Protein AF-A0A257QYL5-F1 (afdb_monomer_lite)

pLDDT: mean 71.29, std 22.5, range [24.53, 97.88]

Radius of gyration: 28.07 Å; chains: 1; bounding box: 73×75×76 Å

Secondary structure (DSSP, 8-state):
-PPPHHHHHT--TTSPPPHHHHHHHHTTB-TTSPBPPPPP------------------------SHHHHHHHHHHS--S-----SPPPP----PPP---HHHHHHHHHHHHHHHHHHHHTT------------SS-PPP---B-HHHHHHHTT--EEEETTEEEE--GGGT--S--EEEETTT--EEETTTTEEE-HHHHHHHHT------BPPHHHHHHHHHHHHHHHHHHHHHHHHHHHHSEESSSPPPPPPP-SSHHHHHHHHHHHHHHHHHHHHHHHHHHHHHHHTT--HHHHHTT-EEEPPPTTTSHHHHHTT--EEEEEEEEEE-TTS-EEEEEEEEEEE-TT--EEEEEEEES-EEEEEPPPSSPPPPBTTBSS--EEEESHHHHHHHHHHH---EEEEE---

Foldseek 3Di:
DDDFPCVQQVHDPVDDQDPQLVVLVVVCDHSVNHHGDDDDDDDDDDDDDDDDDDDDDDDDDDPDDVPVVVVVVVVVPPDDDDDPDDDDDPPPPDDDDDPPVVVVVVVVVLLVVLVVCVVLQDFDDDDDDDPDDPDDDDPQFWFQVVVQCVVQVFDWDDRHQWTFHAQVLVVGPDSQKIARRTRQWIARNVVRDIDGNVVVCVSVVTDGDGHGDDPVRSVVVVVVSVVQQVSLQVVQVVCQVPFAQLDDDDDQDDADDDPVSSVVSVVVSVVVRVLSVLQSQLQLLQQVVLVFDSVLCSRQWTKDADDCSNCVVLVVVQFGMWIWGFFWDADPVRDIDGQWIKTFTTHSSNDTPDIAITGAWGKDKDQADDDQFAADSNHSADEAEDEDDSVQSVCCDVGVHIYMHTDGSD

Sequence (410 aa):
AVTPLAEVFGLDPMRLPTRAELENLLAGKRADGLDLPAAPVEVSLSANPQTAAPEAVEANEAEDRDAVLAAEAAALGELGSAADGPPPWPDDFAPLPIEEAAAYDRDAALAADWQADIARGGEPAVPPRGPAAEEKPAEPRAIDVAAALDAAGVPYRTSGGRLRLQATWRGGESWTVSVNATTGQWTDFAASEGGRFESLVRRLGVKAEAVELDPEAAKAARAAEMRRNVFRKSIAGKLWDEAIPGTGELHAPSLHGSVGQKLQQRTAHAARVDEAAALRASARAYLSGRGLDADWLMSHVRLVRPHPNYDAAEVSAGAAVVMLTPMFGQDEDGLVRLTGVQRTYLTEGGAKIGRRMLGASGAWLLHPPAGAAVPIGGHDQARVAGEGFETVASVVQATRQAGVVGYNAG

Structure (mmCIF, N/CA/C/O backbone):
data_AF-A0A257QYL5-F1
#
_entry.id   AF-A0A257QYL5-F1
#
loop_
_atom_site.group_PDB
_atom_site.id
_atom_site.type_symbol
_atom_site.label_atom_id
_atom_site.label_alt_id
_atom_site.label_comp_id
_atom_site.label_asym_id
_atom_site.label_entity_id
_atom_site.label_seq_id
_atom_site.pdbx_PDB_ins_code
_atom_site.Cartn_x
_atom_site.Cartn_y
_atom_site.Cartn_z
_atom_site.occupancy
_atom_site.B_iso_or_equiv
_atom_site.auth_seq_id
_atom_site.auth_comp_id
_atom_site.auth_asym_id
_atom_site.auth_atom_id
_atom_site.pdbx_PDB_model_num
ATOM 1 N N . ALA A 1 1 ? -18.238 35.408 -14.525 1.00 37.12 1 ALA A N 1
ATOM 2 C CA . ALA A 1 1 ? -18.563 35.322 -13.088 1.00 37.12 1 ALA A CA 1
ATOM 3 C C . ALA A 1 1 ? -18.868 33.864 -12.786 1.00 37.12 1 ALA A C 1
ATOM 5 O O . ALA A 1 1 ? -19.729 33.306 -13.451 1.00 37.12 1 ALA A O 1
ATOM 6 N N . VAL A 1 2 ? -18.086 33.221 -11.919 1.00 39.41 2 VAL A N 1
ATOM 7 C CA . VAL A 1 2 ? -18.257 31.798 -11.589 1.00 39.41 2 VAL A CA 1
ATOM 8 C C . VAL A 1 2 ? -19.393 31.690 -10.578 1.00 39.41 2 VAL A C 1
ATOM 10 O O . VAL A 1 2 ? -19.313 32.299 -9.515 1.00 39.41 2 VAL A O 1
ATOM 13 N N . THR A 1 3 ? -20.457 30.967 -10.920 1.00 43.56 3 THR A N 1
ATOM 14 C CA . THR A 1 3 ? -21.586 30.732 -10.014 1.00 43.56 3 THR A CA 1
ATOM 15 C C . THR A 1 3 ? -21.138 29.771 -8.904 1.00 43.56 3 THR A C 1
ATOM 17 O O . THR A 1 3 ? -20.671 28.673 -9.223 1.00 43.56 3 THR A O 1
ATOM 20 N N . PRO A 1 4 ? -21.221 30.149 -7.615 1.00 68.25 4 PRO A N 1
ATOM 21 C CA . PRO A 1 4 ? -20.840 29.288 -6.501 1.00 68.25 4 PRO A CA 1
ATOM 22 C C . PRO A 1 4 ? -21.552 27.932 -6.560 1.00 68.25 4 PRO A C 1
ATOM 24 O O . PRO A 1 4 ? -22.742 27.854 -6.854 1.00 68.25 4 PRO A O 1
ATOM 27 N N . LEU A 1 5 ? -20.837 26.854 -6.227 1.00 63.44 5 LEU A N 1
ATOM 28 C CA . LEU A 1 5 ? -21.357 25.480 -6.261 1.00 63.44 5 LEU A CA 1
ATOM 29 C C . LEU A 1 5 ? -22.664 25.333 -5.459 1.00 63.44 5 LEU A C 1
ATOM 31 O O . LEU A 1 5 ? -23.591 24.646 -5.882 1.00 63.44 5 LEU A O 1
ATOM 35 N N . ALA A 1 6 ? -22.762 26.045 -4.334 1.00 73.12 6 ALA A N 1
ATOM 36 C CA . ALA A 1 6 ? -23.962 26.105 -3.507 1.00 73.12 6 ALA A CA 1
ATOM 37 C C . ALA A 1 6 ? -25.191 26.608 -4.292 1.00 73.12 6 ALA A C 1
ATOM 39 O O . ALA A 1 6 ? -26.271 26.045 -4.176 1.00 73.12 6 ALA A O 1
ATOM 40 N N . GLU A 1 7 ? -25.027 27.583 -5.182 1.00 74.44 7 GLU A N 1
ATOM 41 C CA . GLU A 1 7 ? -26.111 28.143 -5.995 1.00 74.44 7 GLU A CA 1
ATOM 42 C C . GLU A 1 7 ? -26.523 27.210 -7.153 1.00 74.44 7 GLU A C 1
ATOM 44 O O . GLU A 1 7 ? -27.710 27.101 -7.485 1.00 74.44 7 GLU A O 1
ATOM 49 N N . VAL A 1 8 ? -25.569 26.452 -7.713 1.00 78.19 8 VAL A N 1
ATOM 50 C CA . VAL A 1 8 ? -25.832 25.414 -8.731 1.00 78.19 8 VAL A CA 1
ATOM 51 C C . VAL A 1 8 ? -26.677 24.277 -8.156 1.00 78.19 8 VAL A C 1
ATOM 53 O O . VAL A 1 8 ? -27.611 23.816 -8.812 1.00 78.19 8 VAL A O 1
ATOM 56 N N . PHE A 1 9 ? -26.389 23.872 -6.919 1.00 81.94 9 PHE A N 1
ATOM 57 C CA . PHE A 1 9 ? -27.095 22.793 -6.227 1.00 81.94 9 PHE A CA 1
ATOM 58 C C . PHE A 1 9 ? -28.248 23.271 -5.333 1.00 81.94 9 PHE A C 1
ATOM 60 O O . PHE A 1 9 ? -28.916 22.436 -4.735 1.00 81.94 9 PHE A O 1
ATOM 67 N N . GLY A 1 10 ? -28.515 24.578 -5.240 1.00 83.56 10 GLY A N 1
ATOM 68 C CA . GLY A 1 10 ? -29.573 25.132 -4.383 1.00 83.56 10 GLY A CA 1
ATOM 69 C C . GLY A 1 10 ? -29.327 24.955 -2.878 1.00 83.56 10 GLY A C 1
ATOM 70 O O . GLY A 1 10 ? -30.275 24.918 -2.101 1.00 83.56 10 GLY A O 1
ATOM 71 N N . LEU A 1 11 ? -28.068 24.805 -2.471 1.00 80.44 11 LEU A N 1
ATOM 72 C CA . LEU A 1 11 ? -27.651 24.659 -1.082 1.00 80.44 11 LEU A CA 1
ATOM 73 C C . LEU A 1 11 ? -27.421 26.022 -0.427 1.00 80.44 11 LEU A C 1
ATOM 75 O O . LEU A 1 11 ? -26.866 26.937 -1.031 1.00 80.44 11 LEU A O 1
ATOM 79 N N . ASP A 1 12 ? -27.799 26.125 0.844 1.00 78.12 12 ASP A N 1
ATOM 80 C CA . ASP A 1 12 ? -27.438 27.255 1.696 1.00 78.12 12 ASP A CA 1
ATOM 81 C C . ASP A 1 12 ? -26.014 27.036 2.247 1.00 78.12 12 ASP A C 1
ATOM 83 O O . ASP A 1 12 ? -25.805 26.094 3.017 1.00 78.12 12 ASP A O 1
ATOM 87 N N . PRO A 1 13 ? -25.023 27.867 1.872 1.00 75.31 13 PRO A N 1
ATOM 88 C CA . PRO A 1 13 ? -23.631 27.671 2.270 1.00 75.31 13 PRO A CA 1
ATOM 89 C C . PRO A 1 13 ? -23.380 27.927 3.764 1.00 75.31 13 PRO A C 1
ATOM 91 O O . PRO A 1 13 ? -22.313 27.576 4.263 1.00 75.31 13 PRO A O 1
ATOM 94 N N . MET A 1 14 ? -24.334 28.529 4.483 1.00 72.81 14 MET A N 1
ATOM 95 C CA . MET A 1 14 ? -24.187 28.887 5.897 1.00 72.81 14 MET A CA 1
ATOM 96 C C . MET A 1 14 ? -24.744 27.829 6.858 1.00 72.81 14 MET A C 1
ATOM 98 O O . MET A 1 14 ? -24.669 28.010 8.075 1.00 72.81 14 MET A O 1
ATOM 102 N N . ARG A 1 15 ? -25.289 26.716 6.348 1.00 78.38 15 ARG A N 1
ATOM 103 C CA . ARG A 1 15 ? -25.804 25.617 7.176 1.00 78.38 15 ARG A CA 1
ATOM 104 C C . ARG A 1 15 ? -25.536 24.248 6.567 1.00 78.38 15 ARG A C 1
ATOM 106 O O . ARG A 1 15 ? -25.320 24.098 5.371 1.00 78.38 15 ARG A O 1
ATOM 113 N N . LEU A 1 16 ? -25.611 23.221 7.409 1.00 68.81 16 LEU A N 1
ATOM 114 C CA . LEU A 1 16 ? -25.550 21.841 6.939 1.00 68.81 16 LEU A CA 1
ATOM 115 C C . LEU A 1 16 ? -26.817 21.481 6.132 1.00 68.81 16 LEU A C 1
ATOM 117 O O . LEU A 1 16 ? -27.920 21.907 6.508 1.00 68.81 16 LEU A O 1
ATOM 121 N N . PRO A 1 17 ? -26.689 20.683 5.053 1.00 74.44 17 PRO A N 1
ATOM 122 C CA . PRO A 1 17 ? -27.835 20.192 4.297 1.00 74.44 17 PRO A CA 1
ATOM 123 C C . PRO A 1 17 ? -28.701 19.269 5.156 1.00 74.44 17 PRO A C 1
ATOM 125 O O . PRO A 1 17 ? -28.204 18.447 5.929 1.00 74.44 17 PRO A O 1
ATOM 128 N N . THR A 1 18 ? -30.012 19.380 5.003 1.00 82.94 18 THR A N 1
ATOM 129 C CA . THR A 1 18 ? -30.966 18.454 5.611 1.00 82.94 18 THR A CA 1
ATOM 130 C C . THR A 1 18 ? -30.962 17.115 4.875 1.00 82.94 18 THR A C 1
ATOM 132 O O . THR A 1 18 ? -30.525 17.000 3.730 1.00 82.94 18 THR A O 1
ATOM 135 N N . ARG A 1 19 ? -31.496 16.076 5.522 1.00 75.50 19 ARG A N 1
ATOM 136 C CA . ARG A 1 19 ? -31.598 14.738 4.926 1.00 75.50 19 ARG A CA 1
ATOM 137 C C . ARG A 1 19 ? -32.348 14.734 3.587 1.00 75.50 19 ARG A C 1
ATOM 139 O O . ARG A 1 19 ? -31.891 14.085 2.656 1.00 75.50 19 ARG A O 1
ATOM 146 N N . ALA A 1 20 ? -33.453 15.473 3.484 1.00 80.44 20 ALA A N 1
ATOM 147 C CA . ALA A 1 20 ? -34.242 15.556 2.254 1.00 80.44 20 ALA A CA 1
ATOM 148 C C . ALA A 1 20 ? -33.466 16.235 1.110 1.00 80.44 20 ALA A C 1
ATOM 150 O O . ALA A 1 20 ? -33.520 15.789 -0.031 1.00 80.44 20 ALA A O 1
ATOM 151 N N . GLU A 1 21 ? -32.688 17.274 1.426 1.00 77.62 21 GLU A N 1
ATOM 152 C CA . GLU A 1 21 ? -31.824 17.954 0.455 1.00 77.62 21 GLU A CA 1
ATOM 153 C C . GLU A 1 21 ? -30.718 17.015 -0.052 1.00 77.62 21 GLU A C 1
ATOM 155 O O . GLU A 1 21 ? -30.460 16.966 -1.251 1.00 77.62 21 GLU A O 1
ATOM 160 N N . LEU A 1 22 ? -30.114 16.202 0.825 1.00 77.50 22 LEU A N 1
ATOM 161 C CA . LEU A 1 22 ? -29.121 15.193 0.428 1.00 77.50 22 LEU A CA 1
ATOM 162 C C . LEU A 1 22 ? -29.725 14.084 -0.444 1.00 77.50 22 LEU A C 1
ATOM 164 O O . LEU A 1 22 ? -29.104 13.672 -1.421 1.00 77.50 22 LEU A O 1
ATOM 168 N N . GLU A 1 23 ? -30.930 13.614 -0.117 1.00 77.81 23 GLU A N 1
ATOM 169 C CA . GLU A 1 23 ? -31.646 12.610 -0.914 1.00 77.81 23 GLU A CA 1
ATOM 170 C C . GLU A 1 23 ? -31.932 13.129 -2.337 1.00 77.81 23 GLU A C 1
ATOM 172 O O . GLU A 1 23 ? -31.743 12.392 -3.306 1.00 77.81 23 GLU A O 1
ATOM 177 N N . ASN A 1 24 ? -32.270 14.414 -2.485 1.00 75.81 24 ASN A N 1
ATOM 178 C CA . ASN A 1 24 ? -32.443 15.046 -3.795 1.00 75.81 24 ASN A CA 1
ATOM 179 C C . ASN A 1 24 ? -31.128 15.138 -4.588 1.00 75.81 24 ASN A C 1
ATOM 181 O O . ASN A 1 24 ? -31.105 14.815 -5.778 1.00 75.81 24 ASN A O 1
ATOM 185 N N . LEU A 1 25 ? -30.023 15.515 -3.937 1.00 78.81 25 LEU A N 1
ATOM 186 C CA . LEU A 1 25 ? -28.709 15.593 -4.587 1.00 78.81 25 LEU A CA 1
ATOM 187 C C . LEU A 1 25 ? -28.228 14.224 -5.080 1.00 78.81 25 LEU A C 1
ATOM 189 O O . LEU A 1 25 ? -27.724 14.102 -6.196 1.00 78.81 25 LEU A O 1
ATOM 193 N N . LEU A 1 26 ? -28.430 13.176 -4.278 1.00 76.62 26 LEU A N 1
ATOM 194 C CA . LEU A 1 26 ? -28.087 11.799 -4.651 1.00 76.62 26 LEU A CA 1
ATOM 195 C C . LEU A 1 26 ? -28.949 11.268 -5.804 1.00 76.62 26 LEU A C 1
ATOM 197 O O . LEU A 1 26 ? -28.498 10.411 -6.561 1.00 76.62 26 LEU A O 1
ATOM 201 N N . ALA A 1 27 ? -30.158 11.805 -5.972 1.00 79.06 27 ALA A N 1
ATOM 202 C CA . ALA A 1 27 ? -31.025 11.530 -7.113 1.00 79.06 27 ALA A CA 1
ATOM 203 C C . ALA A 1 27 ? -30.661 12.346 -8.374 1.00 79.06 27 ALA A C 1
ATOM 205 O O . ALA A 1 27 ? -31.390 12.286 -9.364 1.00 79.06 27 ALA A O 1
ATOM 206 N N . GLY A 1 28 ? -29.555 13.102 -8.357 1.00 77.69 28 GLY A N 1
ATOM 207 C CA . GLY A 1 28 ? -29.092 13.910 -9.490 1.00 77.69 28 GLY A CA 1
ATOM 208 C C . GLY A 1 28 ? -29.854 15.224 -9.678 1.00 77.69 28 GLY A C 1
ATOM 209 O O . GLY A 1 28 ? -29.848 15.782 -10.774 1.00 77.69 28 GLY A O 1
ATOM 210 N N . LYS A 1 29 ? -30.523 15.711 -8.629 1.00 88.69 29 LYS A N 1
ATOM 211 C CA . LYS A 1 29 ? -31.312 16.950 -8.626 1.00 88.69 29 LYS A CA 1
ATOM 212 C C . LYS A 1 29 ? -30.655 18.015 -7.752 1.00 88.69 29 LYS A C 1
ATOM 214 O O . LYS A 1 29 ? -29.682 17.746 -7.059 1.00 88.69 29 LYS A O 1
ATOM 219 N N . ARG A 1 30 ? -31.177 19.237 -7.776 1.00 88.81 30 ARG A N 1
ATOM 220 C CA . ARG A 1 30 ? -30.873 20.301 -6.810 1.00 88.81 30 ARG A CA 1
ATOM 221 C C . ARG A 1 30 ? -31.479 19.969 -5.444 1.00 88.81 30 ARG A C 1
ATOM 223 O O . ARG A 1 30 ? -32.399 19.162 -5.341 1.00 88.81 30 ARG A O 1
ATOM 230 N N . ALA A 1 31 ? -30.998 20.624 -4.392 1.00 86.25 31 ALA A N 1
ATOM 231 C CA . ALA A 1 31 ? -31.470 20.455 -3.018 1.00 86.25 31 ALA A CA 1
ATOM 232 C C . ALA A 1 31 ? -32.977 20.743 -2.860 1.00 86.25 31 ALA A C 1
ATOM 234 O O . ALA A 1 31 ? -33.656 20.066 -2.088 1.00 86.25 31 ALA A O 1
ATOM 235 N N . ASP A 1 32 ? -33.511 21.677 -3.651 1.00 88.00 32 ASP A N 1
ATOM 236 C CA . ASP A 1 32 ? -34.939 22.017 -3.745 1.00 88.00 32 ASP A CA 1
ATOM 237 C C . ASP A 1 32 ? -35.774 21.008 -4.569 1.00 88.00 32 ASP A C 1
ATOM 239 O O . ASP A 1 32 ? -36.996 21.137 -4.652 1.00 88.00 32 ASP A O 1
ATOM 243 N N . GLY A 1 33 ? -35.140 19.984 -5.152 1.00 83.12 33 GLY A N 1
ATOM 244 C CA . GLY A 1 33 ? -35.779 18.943 -5.956 1.00 83.12 33 GLY A CA 1
ATOM 245 C C . GLY A 1 33 ? -35.960 19.288 -7.439 1.00 83.12 33 GLY A C 1
ATOM 246 O O . GLY A 1 33 ? -36.541 18.477 -8.168 1.00 83.12 33 GLY A O 1
ATOM 247 N N . LEU A 1 34 ? -35.473 20.446 -7.901 1.00 86.81 34 LEU A N 1
ATOM 248 C CA . LEU A 1 34 ? -35.463 20.824 -9.319 1.00 86.81 34 LEU A CA 1
ATOM 249 C C . LEU A 1 34 ? -34.288 20.181 -10.067 1.00 86.81 34 LEU A C 1
ATOM 251 O O . LEU A 1 34 ? -33.288 19.794 -9.466 1.00 86.81 34 LEU A O 1
ATOM 255 N N . ASP A 1 35 ? -34.384 20.069 -11.389 1.00 86.50 35 ASP A N 1
ATOM 256 C CA . ASP A 1 35 ? -33.290 19.521 -12.195 1.00 86.50 35 ASP A CA 1
ATOM 257 C C . ASP A 1 35 ? -32.080 20.472 -12.220 1.00 86.50 35 ASP A C 1
ATOM 259 O O . ASP A 1 35 ? -32.209 21.697 -12.122 1.00 86.50 35 ASP A O 1
ATOM 263 N N . LEU A 1 36 ? -30.877 19.902 -12.332 1.00 78.38 36 LEU A N 1
ATOM 264 C CA . LEU A 1 36 ? -29.646 20.685 -12.447 1.00 78.38 36 LEU A CA 1
ATOM 265 C C . LEU A 1 36 ? -29.620 21.443 -13.787 1.00 78.38 36 LEU A C 1
ATOM 267 O O . LEU A 1 36 ? -30.070 20.906 -14.803 1.00 78.38 36 LEU A O 1
ATOM 271 N N . PRO A 1 37 ? -29.088 22.679 -13.826 1.00 72.38 37 PRO A N 1
ATOM 272 C CA . PRO A 1 37 ? -29.004 23.443 -15.065 1.00 72.38 37 PRO A CA 1
ATOM 273 C C . PRO A 1 37 ? -28.152 22.690 -16.096 1.00 72.38 37 PRO A C 1
ATOM 275 O O . PRO A 1 37 ? -27.027 22.282 -15.807 1.00 72.38 37 PRO A O 1
ATOM 278 N N . ALA A 1 38 ? -28.697 22.491 -17.299 1.00 56.12 38 ALA A N 1
ATOM 279 C CA . ALA A 1 38 ? -27.993 21.816 -18.384 1.00 56.12 38 ALA A CA 1
ATOM 280 C C . ALA A 1 38 ? -26.719 22.588 -18.767 1.00 56.12 38 ALA A C 1
ATOM 282 O O . ALA A 1 38 ? -26.744 23.815 -18.891 1.00 56.12 38 ALA A O 1
ATOM 283 N N . ALA A 1 39 ? -25.609 21.870 -18.964 1.00 49.56 39 ALA A N 1
ATOM 284 C CA . ALA A 1 39 ? -24.359 22.465 -19.426 1.00 49.56 39 ALA A CA 1
ATOM 285 C C . ALA A 1 39 ? -24.570 23.176 -20.780 1.00 49.56 39 ALA A C 1
ATOM 287 O O . ALA A 1 39 ? -25.279 22.638 -21.639 1.00 49.56 39 ALA A O 1
ATOM 288 N N . PRO A 1 40 ? -23.973 24.360 -21.008 1.00 41.72 40 PRO A N 1
ATOM 289 C CA . PRO A 1 40 ? -24.040 25.001 -22.311 1.00 41.72 40 PRO A CA 1
ATOM 290 C C . PRO A 1 40 ? -23.335 24.113 -23.343 1.00 41.72 40 PRO A C 1
ATOM 292 O O . PRO A 1 40 ? -22.164 23.771 -23.202 1.00 41.72 40 PRO A O 1
ATOM 295 N N . VAL A 1 41 ? -24.077 23.715 -24.375 1.00 36.72 41 VAL A N 1
ATOM 296 C CA . VAL A 1 41 ? -23.552 22.974 -25.524 1.00 36.72 41 VAL A CA 1
ATOM 297 C C 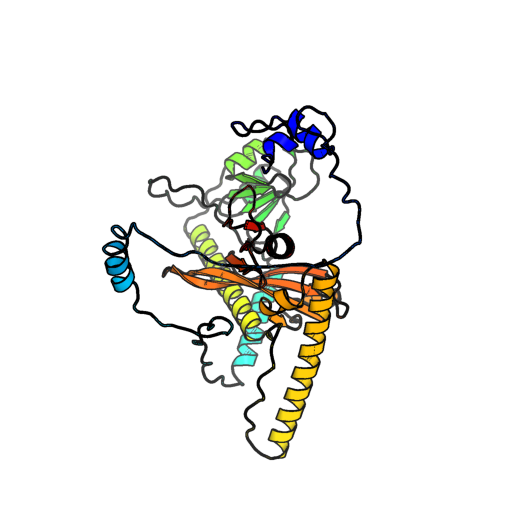. VAL A 1 41 ? -22.639 23.918 -26.309 1.00 36.72 41 VAL A C 1
ATOM 299 O O . VAL A 1 41 ? -23.121 24.873 -26.918 1.00 36.72 41 VAL A O 1
ATOM 302 N N . GLU A 1 42 ? -21.326 23.676 -26.292 1.00 34.44 42 GLU A N 1
ATOM 303 C CA . GLU A 1 42 ? -20.382 24.396 -27.151 1.00 34.44 42 GLU A CA 1
ATOM 304 C C . GLU A 1 42 ? -20.643 24.036 -28.619 1.00 34.44 42 GLU A C 1
ATOM 306 O O . GLU A 1 42 ? -20.341 22.941 -29.098 1.00 34.44 42 GLU A O 1
ATOM 311 N N . VAL A 1 43 ? -21.236 24.979 -29.349 1.00 31.67 43 VAL A N 1
ATOM 312 C CA . VAL A 1 43 ? -21.364 24.913 -30.804 1.00 31.67 43 VAL A CA 1
ATOM 313 C C . VAL A 1 43 ? -19.990 25.206 -31.404 1.00 31.67 43 VAL A C 1
ATOM 315 O O . VAL A 1 43 ? -19.487 26.323 -31.308 1.00 31.67 43 VAL A O 1
ATOM 318 N N . SER A 1 44 ? -19.381 24.201 -32.038 1.00 34.38 44 SER A N 1
ATOM 319 C CA . SER A 1 44 ? -18.173 24.380 -32.849 1.00 34.38 44 SER A CA 1
ATOM 320 C C . SER A 1 44 ? -18.434 25.365 -33.989 1.00 34.38 44 SER A C 1
ATOM 322 O O . SER A 1 44 ? -19.243 25.086 -34.875 1.00 34.38 44 SER A O 1
ATOM 324 N N . LEU A 1 45 ? -17.704 26.480 -34.011 1.00 31.14 45 LEU A N 1
ATOM 325 C CA . LEU A 1 45 ? -17.589 27.344 -35.183 1.00 31.14 45 LEU A CA 1
ATOM 326 C C . LEU A 1 45 ? -16.121 27.481 -35.586 1.00 31.14 45 LEU A C 1
ATOM 328 O O . LEU A 1 45 ? -15.311 28.136 -34.938 1.00 31.14 45 LEU A O 1
ATOM 332 N N . SER A 1 46 ? -15.816 26.819 -36.697 1.00 34.88 46 SER A N 1
ATOM 333 C CA . SER A 1 46 ? -14.671 27.073 -37.561 1.00 34.88 46 SER A CA 1
ATOM 334 C C . SER A 1 46 ? -14.825 28.438 -38.237 1.00 34.88 46 SER A C 1
ATOM 336 O O . SER A 1 46 ? -15.852 28.667 -38.873 1.00 34.88 46 SER A O 1
ATOM 338 N N . ALA A 1 47 ? -13.815 29.308 -38.116 1.00 30.39 47 ALA A N 1
ATOM 339 C CA . ALA A 1 47 ? -13.265 30.139 -39.199 1.00 30.39 47 ALA A CA 1
ATOM 340 C C . ALA A 1 47 ? -12.210 31.125 -38.657 1.00 30.39 47 ALA A C 1
ATOM 342 O O . ALA A 1 47 ? -12.490 31.951 -37.794 1.00 30.39 47 ALA A O 1
ATOM 343 N N . ASN A 1 48 ? -11.005 31.070 -39.225 1.00 32.25 48 ASN A N 1
ATOM 344 C CA . ASN A 1 48 ? -10.043 32.183 -39.254 1.00 32.25 48 ASN A CA 1
ATOM 345 C C . ASN A 1 48 ? -10.506 33.190 -40.338 1.00 32.25 48 ASN A C 1
ATOM 347 O O . ASN A 1 48 ? -11.112 32.720 -41.309 1.00 32.25 48 ASN A O 1
ATOM 351 N N . PRO A 1 49 ? -10.213 34.514 -40.270 1.00 35.59 49 PRO A N 1
ATOM 352 C CA . PRO A 1 49 ? -8.840 34.992 -40.519 1.00 35.59 49 PRO A CA 1
ATOM 353 C C . PRO A 1 49 ? -8.386 36.320 -39.837 1.00 35.59 49 PRO A C 1
ATOM 355 O O . PRO A 1 49 ? -9.180 37.195 -39.519 1.00 35.59 49 PRO A O 1
ATOM 358 N N . GLN A 1 50 ? -7.055 36.442 -39.695 1.00 30.80 50 GLN A N 1
ATOM 359 C CA . GLN A 1 50 ? -6.151 37.622 -39.701 1.00 30.80 50 GLN A CA 1
ATOM 360 C C . GLN A 1 50 ? -6.699 39.053 -39.457 1.00 30.80 50 GLN A C 1
ATOM 362 O O . GLN A 1 50 ? -7.505 39.537 -40.242 1.00 30.80 50 GLN A O 1
ATOM 367 N N . THR A 1 51 ? -6.071 39.841 -38.561 1.00 28.39 51 THR A N 1
ATOM 368 C CA . THR A 1 51 ? -5.064 40.908 -38.863 1.00 28.39 51 THR A CA 1
ATOM 369 C C . THR A 1 51 ? -4.784 41.859 -37.674 1.00 28.39 51 THR A C 1
ATOM 371 O O . THR A 1 51 ? -5.672 42.161 -36.891 1.00 28.39 51 THR A O 1
ATOM 374 N N . ALA A 1 52 ? -3.543 42.378 -37.657 1.00 28.83 52 ALA A N 1
ATOM 375 C CA . ALA A 1 52 ? -3.062 43.661 -37.111 1.00 28.83 52 ALA A CA 1
ATOM 376 C C . ALA A 1 52 ? -2.850 43.852 -35.587 1.00 28.83 52 ALA A C 1
ATOM 378 O O . ALA A 1 52 ? -3.782 43.997 -34.805 1.00 28.83 52 ALA A O 1
ATOM 379 N N . ALA A 1 53 ? -1.570 43.995 -35.216 1.00 29.69 53 ALA A N 1
ATOM 380 C CA . ALA A 1 53 ? -1.106 44.898 -34.153 1.00 29.69 53 ALA A CA 1
ATOM 381 C C . ALA A 1 53 ? -1.072 46.347 -34.714 1.00 29.69 53 ALA A C 1
ATOM 383 O O . ALA A 1 53 ? -1.054 46.482 -35.946 1.00 29.69 53 ALA A O 1
ATOM 384 N N . PRO A 1 54 ? -1.040 47.421 -33.892 1.00 39.62 54 PRO A N 1
ATOM 385 C CA . PRO A 1 54 ? 0.219 47.779 -33.223 1.00 39.62 54 PRO A CA 1
ATOM 386 C C . PRO A 1 54 ? 0.111 48.519 -31.863 1.00 39.62 54 PRO A C 1
ATOM 388 O O . PRO A 1 54 ? -0.942 48.990 -31.450 1.00 39.62 54 PRO A O 1
ATOM 391 N N . GLU A 1 55 ? 1.299 48.664 -31.267 1.00 26.55 55 GLU A N 1
ATOM 392 C CA . GLU A 1 55 ? 1.827 49.831 -30.535 1.00 26.55 55 GLU A CA 1
ATOM 393 C C . GLU A 1 55 ? 1.539 50.078 -29.044 1.00 26.55 55 GLU A C 1
ATOM 395 O O . GLU A 1 55 ? 0.453 49.900 -28.504 1.00 26.55 55 GLU A O 1
ATOM 400 N N . ALA A 1 56 ? 2.635 50.491 -28.403 1.00 31.33 56 ALA A N 1
ATOM 401 C CA . ALA A 1 56 ? 2.895 50.671 -26.987 1.00 31.33 56 ALA A CA 1
ATOM 402 C C . ALA A 1 56 ? 2.700 52.129 -26.547 1.00 31.33 56 ALA A C 1
ATOM 404 O O . ALA A 1 56 ? 2.956 53.036 -27.335 1.00 31.33 56 ALA A O 1
ATOM 405 N N . VAL A 1 57 ? 2.385 52.346 -25.263 1.00 29.80 57 VAL A N 1
ATOM 406 C CA . VAL A 1 57 ? 2.751 53.564 -24.517 1.00 29.80 57 VAL A CA 1
ATOM 407 C C . VAL A 1 57 ? 3.086 53.180 -23.069 1.00 29.80 57 VAL A C 1
ATOM 409 O O . VAL A 1 57 ? 2.303 52.516 -22.392 1.00 29.80 57 VAL A O 1
ATOM 412 N N . GLU A 1 58 ? 4.287 53.578 -22.649 1.00 27.97 58 GLU A N 1
ATOM 413 C CA . GLU A 1 58 ? 4.877 53.487 -21.310 1.00 27.97 58 GLU 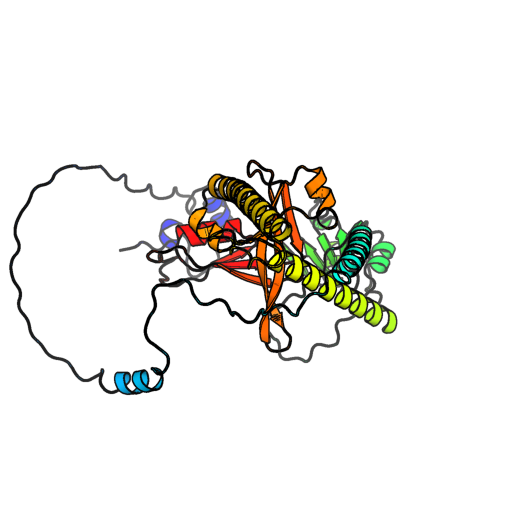A CA 1
ATOM 414 C C . GLU A 1 58 ? 4.345 54.549 -20.322 1.00 27.97 58 GLU A C 1
ATOM 416 O O . GLU A 1 58 ? 3.799 55.570 -20.737 1.00 27.97 58 GLU A O 1
ATOM 421 N N . ALA A 1 59 ? 4.710 54.337 -19.043 1.00 28.86 59 ALA A N 1
ATOM 422 C CA . ALA A 1 59 ? 4.990 55.331 -17.989 1.00 28.86 59 ALA A CA 1
ATOM 423 C C . ALA A 1 59 ? 3.774 55.875 -17.197 1.00 28.86 59 ALA A C 1
ATOM 425 O O . ALA A 1 59 ? 2.767 56.254 -17.776 1.00 28.86 59 ALA A O 1
ATOM 426 N N . ASN A 1 60 ? 3.788 56.028 -15.867 1.00 27.44 60 ASN A N 1
ATOM 427 C CA . ASN A 1 60 ? 4.733 55.691 -14.798 1.00 27.44 60 ASN A CA 1
ATOM 428 C C . ASN A 1 60 ? 4.063 56.018 -13.438 1.00 27.44 60 ASN A C 1
ATOM 430 O O . ASN A 1 60 ? 3.003 56.638 -13.413 1.00 27.44 60 ASN A O 1
ATOM 434 N N . GLU A 1 61 ? 4.764 55.683 -12.350 1.00 29.48 61 GLU A N 1
ATOM 435 C CA . GLU A 1 61 ? 4.646 56.223 -10.978 1.00 29.48 61 GLU A CA 1
ATOM 436 C C . GLU A 1 61 ? 3.580 55.638 -10.034 1.00 29.48 61 GLU A C 1
ATOM 438 O O . GLU A 1 61 ? 2.438 56.086 -9.967 1.00 29.48 61 GLU A O 1
ATOM 443 N N . ALA A 1 62 ? 4.033 54.704 -9.188 1.00 30.56 62 ALA A N 1
ATOM 444 C CA . ALA A 1 62 ? 3.998 54.867 -7.728 1.00 30.56 62 ALA A CA 1
ATOM 445 C C . ALA A 1 62 ? 4.868 53.782 -7.055 1.00 30.56 62 ALA A C 1
ATOM 447 O O . ALA A 1 62 ? 4.365 52.861 -6.409 1.00 30.56 62 ALA A O 1
ATOM 448 N N . GLU A 1 63 ? 6.188 53.894 -7.223 1.00 37.47 63 GLU A N 1
ATOM 449 C CA . GLU A 1 63 ? 7.164 53.335 -6.282 1.00 37.47 63 GLU A CA 1
ATOM 450 C C . GLU A 1 63 ? 7.048 54.111 -4.964 1.00 37.47 63 GLU A C 1
ATOM 452 O O . GLU A 1 63 ? 7.283 55.313 -4.965 1.00 37.47 63 GLU A O 1
ATOM 457 N N . ASP A 1 64 ? 6.655 53.448 -3.867 1.00 38.53 64 ASP A N 1
ATOM 458 C CA . ASP A 1 64 ? 7.204 53.741 -2.522 1.00 38.53 64 ASP A CA 1
ATOM 459 C C . ASP A 1 64 ? 6.755 52.761 -1.410 1.00 38.53 64 ASP A C 1
ATOM 461 O O . ASP A 1 64 ? 6.677 53.107 -0.228 1.00 38.53 64 ASP A O 1
ATOM 465 N N . ARG A 1 65 ? 6.454 51.494 -1.740 1.00 39.03 65 ARG A N 1
ATOM 466 C CA . ARG A 1 65 ? 6.166 50.460 -0.716 1.00 39.03 65 ARG A CA 1
ATOM 467 C C . ARG A 1 65 ? 6.958 49.156 -0.820 1.00 39.03 65 ARG A C 1
ATOM 469 O O . ARG A 1 65 ? 6.903 48.369 0.121 1.00 39.03 65 ARG A O 1
ATOM 476 N N . ASP A 1 66 ? 7.786 48.986 -1.849 1.00 37.75 66 ASP A N 1
ATOM 477 C CA . ASP A 1 66 ? 8.542 47.740 -2.057 1.00 37.75 66 ASP A CA 1
ATOM 478 C C . ASP A 1 66 ? 9.969 47.754 -1.483 1.00 37.75 66 ASP A C 1
ATOM 480 O O . ASP A 1 66 ? 10.575 46.698 -1.310 1.00 37.75 66 ASP A O 1
ATOM 484 N N . ALA A 1 67 ? 10.501 48.910 -1.072 1.00 36.66 67 ALA A N 1
ATOM 485 C CA . ALA A 1 67 ? 11.865 48.984 -0.535 1.00 36.66 67 ALA A CA 1
ATOM 486 C C . ALA A 1 67 ? 12.012 48.421 0.897 1.00 36.66 67 ALA A C 1
ATOM 488 O O . ALA A 1 67 ? 13.112 48.044 1.296 1.00 36.66 67 ALA A O 1
ATOM 489 N N . VAL A 1 68 ? 10.922 48.322 1.670 1.00 37.56 68 VAL A N 1
ATOM 490 C CA . VAL A 1 68 ? 10.960 47.791 3.051 1.00 37.56 68 VAL A CA 1
ATOM 491 C C . VAL A 1 68 ? 10.693 46.278 3.091 1.00 37.56 68 VAL A C 1
ATOM 493 O O . VAL A 1 68 ? 11.301 45.579 3.895 1.00 37.56 68 VAL A O 1
ATOM 496 N N . LEU A 1 69 ? 9.892 45.742 2.161 1.00 37.44 69 LEU A N 1
ATOM 497 C CA . LEU A 1 69 ? 9.652 44.296 2.019 1.00 37.44 69 LEU A CA 1
ATOM 498 C C . LEU A 1 69 ? 10.792 43.565 1.285 1.00 37.44 69 LEU A C 1
ATOM 500 O O . LEU A 1 69 ? 11.053 42.396 1.571 1.00 37.44 69 LEU A O 1
ATOM 504 N N . ALA A 1 70 ? 11.534 44.250 0.407 1.00 36.66 70 ALA A N 1
ATOM 505 C CA . ALA A 1 70 ? 12.715 43.683 -0.250 1.00 36.66 70 ALA A CA 1
ATOM 506 C C . ALA A 1 70 ? 13.905 43.469 0.711 1.00 36.66 70 ALA A C 1
ATOM 508 O O . ALA A 1 70 ? 14.702 42.553 0.508 1.00 36.66 70 ALA A O 1
ATOM 509 N N . ALA A 1 71 ? 14.007 44.255 1.789 1.00 35.78 71 ALA A N 1
ATOM 510 C CA . ALA A 1 71 ? 15.041 44.074 2.810 1.00 35.78 71 ALA A CA 1
ATOM 511 C C . ALA A 1 71 ? 14.735 42.900 3.766 1.00 35.78 71 ALA A C 1
ATOM 513 O O . ALA A 1 71 ? 15.659 42.207 4.190 1.00 35.78 71 ALA A O 1
ATOM 514 N N . GLU A 1 72 ? 13.456 42.619 4.051 1.00 35.69 72 GLU A N 1
ATOM 515 C CA . GLU A 1 72 ? 13.038 41.436 4.827 1.00 35.69 72 GLU A CA 1
ATOM 516 C C . GLU A 1 72 ? 13.121 40.138 4.004 1.00 35.69 72 GLU A C 1
ATOM 518 O O . GLU A 1 72 ? 13.503 39.094 4.535 1.00 35.69 72 GLU A O 1
ATOM 523 N N . ALA A 1 73 ? 12.871 40.199 2.690 1.00 34.34 73 ALA A N 1
ATOM 524 C CA . ALA A 1 73 ? 13.044 39.060 1.785 1.00 34.34 73 ALA A CA 1
ATOM 525 C C . ALA A 1 73 ? 14.523 38.697 1.540 1.00 34.34 73 ALA A C 1
ATOM 527 O O . ALA A 1 73 ? 14.845 37.524 1.352 1.00 34.34 73 ALA A O 1
ATOM 528 N N . ALA A 1 74 ? 15.441 39.669 1.607 1.00 33.84 74 ALA A N 1
ATOM 529 C CA . ALA A 1 74 ? 16.880 39.416 1.506 1.00 33.84 74 ALA A CA 1
ATOM 530 C C . ALA A 1 74 ? 17.460 38.700 2.745 1.00 33.84 74 ALA A C 1
ATOM 532 O O . ALA A 1 74 ? 18.464 38.002 2.627 1.00 33.84 74 ALA A O 1
ATOM 533 N N . ALA A 1 75 ? 16.815 38.805 3.915 1.00 33.69 75 ALA A N 1
ATOM 534 C CA . ALA A 1 75 ? 17.241 38.117 5.141 1.00 33.69 75 ALA A CA 1
ATOM 535 C C . ALA A 1 75 ? 16.788 36.643 5.217 1.00 33.69 75 ALA A C 1
ATOM 537 O O . ALA A 1 75 ? 17.340 35.870 5.997 1.00 33.69 75 ALA A O 1
ATOM 538 N N . LEU A 1 76 ? 15.818 36.237 4.391 1.00 31.19 76 LEU A N 1
ATOM 539 C CA . LEU A 1 76 ? 15.373 34.842 4.238 1.00 31.19 76 LEU A CA 1
ATOM 540 C C . LEU A 1 76 ? 15.892 34.189 2.941 1.00 31.19 76 LEU A C 1
ATOM 542 O O . LEU A 1 76 ? 15.563 33.042 2.648 1.00 31.19 76 LEU A O 1
ATOM 546 N N . GLY A 1 77 ? 16.712 34.917 2.177 1.00 30.77 77 GLY A N 1
ATOM 547 C CA . GLY A 1 77 ? 17.216 34.555 0.854 1.00 30.77 77 GLY A CA 1
ATOM 548 C C . GLY A 1 77 ? 18.621 33.946 0.819 1.00 30.77 77 GLY A C 1
ATOM 549 O O . GLY A 1 77 ? 19.301 34.097 -0.191 1.00 30.77 77 GLY A O 1
ATOM 550 N N . GLU A 1 78 ? 19.068 33.247 1.864 1.00 33.47 78 GLU A N 1
ATOM 551 C CA . GLU A 1 78 ? 20.205 32.320 1.752 1.00 33.47 78 GLU A CA 1
ATOM 552 C C . GLU A 1 78 ? 19.707 30.875 1.797 1.00 33.47 78 GLU A C 1
ATOM 554 O O . GLU A 1 78 ? 19.675 30.247 2.849 1.00 33.47 78 GLU A O 1
ATOM 559 N N . LEU A 1 79 ? 19.298 30.366 0.632 1.00 27.84 79 LEU A N 1
ATOM 560 C CA . LEU A 1 79 ? 19.585 29.005 0.160 1.00 27.84 79 LEU A CA 1
ATOM 561 C C . LEU A 1 79 ? 19.119 28.865 -1.303 1.00 27.84 79 LEU A C 1
ATOM 563 O O . LEU A 1 79 ? 18.004 28.449 -1.590 1.00 27.84 79 LEU A O 1
ATOM 567 N N . GLY A 1 80 ? 20.026 29.225 -2.215 1.00 25.91 80 GLY A N 1
ATOM 568 C CA . GLY A 1 80 ? 20.300 28.472 -3.444 1.00 25.91 80 GLY A CA 1
ATOM 569 C C . GLY A 1 80 ? 19.285 28.511 -4.590 1.00 25.91 80 GLY A C 1
ATOM 570 O O . GLY A 1 80 ? 18.289 27.796 -4.599 1.00 25.91 80 GLY A O 1
ATOM 571 N N . SER A 1 81 ? 19.650 29.234 -5.648 1.00 26.80 81 SER A N 1
ATOM 572 C CA . SER A 1 81 ? 19.117 29.065 -7.002 1.00 26.80 81 SER A CA 1
ATOM 573 C C . SER A 1 81 ? 19.336 27.654 -7.584 1.00 26.80 81 SER A C 1
ATOM 575 O O . SER A 1 81 ? 20.420 27.094 -7.454 1.00 26.80 81 SER A O 1
ATOM 577 N N . ALA A 1 82 ? 18.329 27.223 -8.358 1.00 32.19 82 ALA A N 1
ATOM 578 C CA . ALA A 1 82 ? 18.316 26.334 -9.536 1.00 32.19 82 ALA A CA 1
ATOM 579 C C . ALA A 1 82 ? 18.678 24.834 -9.418 1.00 32.19 82 ALA A C 1
ATOM 581 O O . ALA A 1 82 ? 19.802 24.478 -9.086 1.00 32.19 82 ALA A O 1
ATOM 582 N N . ALA A 1 83 ? 17.768 23.973 -9.908 1.00 24.53 83 ALA A N 1
ATOM 583 C CA . ALA A 1 83 ? 18.035 23.007 -10.988 1.00 24.53 83 ALA A CA 1
ATOM 584 C C . ALA A 1 83 ? 16.728 22.337 -11.465 1.00 24.53 83 ALA A C 1
ATOM 586 O O . ALA A 1 83 ? 15.949 21.840 -10.654 1.00 24.53 83 ALA A O 1
ATOM 587 N N . ASP A 1 84 ? 16.516 22.290 -12.783 1.00 30.19 84 ASP A N 1
ATOM 588 C CA . ASP A 1 84 ? 15.593 21.346 -13.419 1.00 30.19 84 ASP A CA 1
ATOM 589 C C . ASP A 1 84 ? 16.041 19.913 -13.089 1.00 30.19 84 ASP A C 1
ATOM 591 O O . ASP A 1 84 ? 17.079 19.442 -13.557 1.00 30.19 84 ASP A O 1
ATOM 595 N N . GLY A 1 85 ? 15.264 19.224 -12.259 1.00 25.28 85 GLY A N 1
ATOM 596 C CA . GLY A 1 85 ? 15.492 17.841 -11.855 1.00 25.28 85 GLY A CA 1
ATOM 597 C C . GLY A 1 85 ? 14.495 17.414 -10.773 1.00 25.28 85 GLY A C 1
ATOM 598 O O . GLY A 1 85 ? 13.972 18.269 -10.055 1.00 25.28 85 GLY A O 1
ATOM 599 N N . PRO A 1 86 ? 14.173 16.113 -10.651 1.00 31.58 86 PRO A N 1
ATOM 600 C CA . PRO A 1 86 ? 13.374 15.630 -9.529 1.00 31.58 86 PRO A CA 1
ATOM 601 C C . PRO A 1 86 ? 14.088 15.940 -8.199 1.00 31.58 86 PRO A C 1
ATOM 603 O O . PRO A 1 86 ? 15.321 15.952 -8.166 1.00 31.58 86 PRO A O 1
ATOM 606 N N . PRO A 1 87 ? 13.340 16.199 -7.110 1.00 33.16 87 PRO A N 1
ATOM 607 C CA . PRO A 1 87 ? 13.922 16.592 -5.830 1.00 33.16 87 PRO A CA 1
ATOM 608 C C . PRO A 1 87 ? 14.915 15.535 -5.322 1.00 33.16 87 PRO A C 1
ATOM 610 O O . PRO A 1 87 ? 14.685 14.339 -5.536 1.00 33.16 87 PRO A O 1
ATOM 613 N N . PRO A 1 88 ? 16.003 15.946 -4.643 1.00 29.73 88 PRO A N 1
ATOM 614 C CA . PRO A 1 88 ? 16.961 15.010 -4.079 1.00 29.73 88 PRO A CA 1
ATOM 615 C C . PRO A 1 88 ? 16.260 14.174 -3.006 1.00 29.73 88 PRO A C 1
ATOM 617 O O . PRO A 1 88 ? 15.722 14.697 -2.027 1.00 29.73 88 PRO A O 1
ATOM 620 N N . TRP A 1 89 ? 16.241 12.861 -3.208 1.00 41.16 89 TRP A N 1
ATOM 621 C CA . TRP A 1 89 ? 15.954 11.918 -2.136 1.00 41.16 89 TRP A CA 1
ATOM 622 C C . TRP A 1 89 ? 17.108 12.002 -1.123 1.00 41.16 89 TRP A C 1
ATOM 624 O O . TRP A 1 89 ? 18.243 12.229 -1.542 1.00 41.16 89 TRP A O 1
ATOM 634 N N . PRO A 1 90 ? 16.875 11.846 0.191 1.00 34.03 90 PRO A N 1
ATOM 635 C CA . PRO A 1 90 ? 17.981 11.729 1.129 1.00 34.03 90 PRO A CA 1
ATOM 636 C C . PRO A 1 90 ? 18.821 10.498 0.749 1.00 34.03 90 PRO A C 1
ATOM 638 O O . PRO A 1 90 ? 18.352 9.369 0.885 1.00 34.03 90 PRO A O 1
ATOM 641 N N . ASP A 1 91 ? 20.046 10.723 0.273 1.00 31.94 91 ASP A N 1
ATOM 642 C CA . ASP A 1 91 ? 21.024 9.689 -0.110 1.00 31.94 91 ASP A CA 1
ATOM 643 C C . ASP A 1 91 ? 21.664 8.974 1.101 1.00 31.94 91 ASP A C 1
ATOM 645 O O . ASP A 1 91 ? 22.608 8.195 0.959 1.00 31.94 91 ASP A O 1
ATOM 649 N N . ASP A 1 92 ? 21.126 9.157 2.308 1.00 32.38 92 ASP A N 1
ATOM 650 C CA . ASP A 1 92 ? 21.613 8.509 3.528 1.00 32.38 92 ASP A CA 1
ATOM 651 C C . ASP A 1 92 ? 21.058 7.085 3.689 1.00 32.38 92 ASP A C 1
ATOM 653 O O . ASP A 1 92 ? 20.443 6.725 4.691 1.00 32.38 92 ASP A O 1
ATOM 657 N N . PHE A 1 93 ? 21.316 6.246 2.689 1.00 36.00 93 PHE A N 1
ATOM 658 C CA . PHE A 1 93 ? 21.283 4.790 2.815 1.00 36.00 93 PHE A CA 1
ATOM 659 C C . PHE A 1 93 ? 22.526 4.202 2.149 1.00 36.00 93 PHE A C 1
ATOM 661 O O . PHE A 1 93 ? 22.456 3.457 1.173 1.00 36.00 93 PHE A O 1
ATOM 668 N N . ALA A 1 94 ? 23.698 4.526 2.699 1.00 26.81 94 ALA A N 1
ATOM 669 C CA . ALA A 1 94 ? 24.882 3.716 2.460 1.00 26.81 94 ALA A CA 1
ATOM 670 C C . ALA A 1 94 ? 24.639 2.318 3.071 1.00 26.81 94 ALA A C 1
ATOM 672 O O . ALA A 1 94 ? 24.441 2.219 4.288 1.00 26.81 94 ALA A O 1
ATOM 673 N N . PRO A 1 95 ? 24.628 1.230 2.279 1.00 35.06 95 PRO A N 1
ATOM 674 C CA . PRO A 1 95 ? 24.523 -0.107 2.839 1.00 35.06 95 PRO A CA 1
ATOM 675 C C . PRO A 1 95 ? 25.768 -0.394 3.682 1.00 35.06 95 PRO A C 1
ATOM 677 O O . PRO A 1 95 ? 26.901 -0.211 3.231 1.00 35.06 95 PRO A O 1
ATOM 680 N N . LEU A 1 96 ? 25.568 -0.883 4.907 1.00 27.59 96 LEU A N 1
ATOM 681 C CA . LEU A 1 96 ? 26.635 -1.581 5.622 1.00 27.59 96 LEU A CA 1
ATOM 682 C C . LEU A 1 96 ? 27.052 -2.808 4.787 1.00 27.59 96 LEU A C 1
ATOM 684 O O . LEU A 1 96 ? 26.184 -3.430 4.169 1.00 27.59 96 LEU A O 1
ATOM 688 N N . PRO A 1 97 ? 28.345 -3.178 4.747 1.00 29.83 97 PRO A N 1
ATOM 689 C CA . PRO A 1 97 ? 28.795 -4.348 4.001 1.00 29.83 97 PRO A CA 1
ATOM 690 C C . PRO A 1 97 ? 28.090 -5.602 4.537 1.00 29.83 97 PRO A C 1
ATOM 692 O O . PRO A 1 97 ? 28.255 -5.975 5.697 1.00 29.83 97 PRO A O 1
ATOM 695 N N . ILE A 1 98 ? 27.262 -6.221 3.694 1.00 35.53 98 ILE A N 1
ATOM 696 C CA . ILE A 1 98 ? 26.528 -7.445 4.018 1.00 35.53 98 ILE A CA 1
ATOM 697 C C . ILE A 1 98 ? 27.486 -8.624 3.832 1.00 35.53 98 ILE A C 1
ATOM 699 O O . ILE A 1 98 ? 27.876 -8.945 2.711 1.00 35.53 98 ILE A O 1
ATOM 703 N N . GLU A 1 99 ? 27.848 -9.294 4.925 1.00 32.78 99 GLU A N 1
ATOM 704 C CA . GLU A 1 99 ? 28.358 -10.664 4.858 1.00 32.78 99 GLU A CA 1
ATOM 705 C C . GLU A 1 99 ? 27.206 -11.587 4.422 1.00 32.78 99 GLU A C 1
ATOM 707 O O . GLU A 1 99 ? 26.291 -11.884 5.194 1.00 32.78 99 GLU A O 1
ATOM 712 N N . GLU A 1 100 ? 27.236 -12.027 3.160 1.00 37.09 100 GLU A N 1
ATOM 713 C CA . GLU A 1 100 ? 26.195 -12.827 2.483 1.00 37.09 100 GLU A CA 1
ATOM 714 C C . GLU A 1 100 ? 25.779 -14.112 3.227 1.00 37.09 100 GLU A C 1
ATOM 716 O O . GLU A 1 100 ? 24.677 -14.616 3.015 1.00 37.09 100 GLU A O 1
ATOM 721 N N . ALA A 1 101 ? 26.607 -14.636 4.134 1.00 31.95 101 ALA A N 1
ATOM 722 C CA . ALA A 1 101 ? 26.311 -15.865 4.871 1.00 31.95 101 ALA A CA 1
ATOM 723 C C . ALA A 1 101 ? 25.330 -15.672 6.049 1.00 31.95 101 ALA A C 1
ATOM 725 O O . ALA A 1 101 ? 24.634 -16.616 6.414 1.00 31.95 101 ALA A O 1
ATOM 726 N N . ALA A 1 102 ? 25.230 -14.466 6.626 1.00 36.66 102 ALA A N 1
ATOM 727 C CA . ALA A 1 102 ? 24.355 -14.186 7.774 1.00 36.66 102 ALA A CA 1
ATOM 728 C C . ALA A 1 102 ? 22.949 -13.689 7.374 1.00 36.66 102 ALA A C 1
ATOM 730 O O . ALA A 1 102 ? 22.021 -13.715 8.185 1.00 36.66 102 ALA A O 1
ATOM 731 N N . ALA A 1 103 ? 22.771 -13.241 6.126 1.00 40.75 103 ALA A N 1
ATOM 732 C CA . ALA A 1 103 ? 21.494 -12.737 5.617 1.00 40.75 103 ALA A CA 1
ATOM 733 C C . ALA A 1 103 ? 20.450 -13.855 5.431 1.00 40.75 103 ALA A C 1
ATOM 735 O O . ALA A 1 103 ? 19.276 -13.665 5.743 1.00 40.75 103 ALA A O 1
ATOM 736 N N . TYR A 1 104 ? 20.886 -15.045 5.008 1.00 36.53 104 TYR A N 1
ATOM 737 C CA . TYR A 1 104 ? 19.996 -16.182 4.745 1.00 36.53 104 TYR A CA 1
ATOM 738 C C . TYR A 1 104 ? 19.316 -16.720 6.017 1.00 36.53 104 TYR A C 1
ATOM 740 O O . TYR A 1 104 ? 18.145 -17.096 5.990 1.00 36.53 104 TYR A O 1
ATOM 748 N N . ASP A 1 105 ? 20.031 -16.711 7.145 1.00 48.09 105 ASP A N 1
ATOM 749 C CA . ASP A 1 105 ? 19.520 -17.200 8.433 1.00 48.09 105 ASP A CA 1
ATOM 750 C C . ASP A 1 105 ? 18.555 -16.185 9.078 1.00 48.09 105 ASP A C 1
ATOM 752 O O . ASP A 1 105 ? 17.538 -16.537 9.682 1.00 48.09 105 ASP A O 1
ATOM 756 N N . ARG A 1 106 ? 18.812 -14.888 8.857 1.00 50.31 106 ARG A N 1
ATOM 757 C CA . ARG A 1 106 ? 17.935 -13.798 9.302 1.00 50.31 106 ARG A CA 1
ATOM 758 C C . ARG A 1 106 ? 16.597 -13.814 8.566 1.00 50.31 106 ARG A C 1
ATOM 760 O O . ARG A 1 106 ? 15.561 -13.596 9.189 1.00 50.31 106 ARG A O 1
ATOM 767 N N . ASP A 1 107 ? 16.612 -14.126 7.274 1.00 48.94 107 ASP A N 1
ATOM 768 C CA . ASP A 1 107 ? 15.418 -14.206 6.431 1.00 48.94 107 ASP A CA 1
ATOM 769 C C . ASP A 1 107 ? 14.531 -15.400 6.762 1.00 48.94 107 ASP A C 1
ATOM 771 O O . ASP A 1 107 ? 13.306 -15.274 6.763 1.00 48.94 107 ASP A O 1
ATOM 775 N N . ALA A 1 108 ? 15.134 -16.541 7.098 1.00 53.62 108 ALA A N 1
ATOM 776 C CA . ALA A 1 108 ? 14.407 -17.708 7.579 1.00 53.62 108 ALA A CA 1
ATOM 777 C C . ALA A 1 108 ? 13.764 -17.446 8.952 1.00 53.62 108 ALA A C 1
ATOM 779 O O . ALA A 1 108 ? 12.601 -17.797 9.158 1.00 53.62 108 ALA A O 1
ATOM 780 N N . ALA A 1 109 ? 14.474 -16.771 9.862 1.00 57.22 109 ALA A N 1
ATOM 781 C CA . ALA A 1 109 ? 13.933 -16.367 11.159 1.00 57.22 109 ALA A CA 1
ATOM 782 C C . ALA A 1 109 ? 12.787 -15.344 11.019 1.00 57.22 109 ALA A C 1
ATOM 784 O O . ALA A 1 109 ? 11.718 -15.534 11.599 1.00 57.22 109 ALA A O 1
ATOM 785 N N . LEU A 1 110 ? 12.961 -14.314 10.178 1.00 54.38 110 LEU A N 1
ATOM 786 C CA . LEU A 1 110 ? 11.912 -13.346 9.821 1.00 54.38 110 LEU A CA 1
ATOM 787 C C . LEU A 1 110 ? 10.706 -14.041 9.166 1.00 54.38 110 LEU A C 1
ATOM 789 O O . LEU A 1 110 ? 9.559 -13.732 9.470 1.00 54.38 110 LEU A O 1
ATOM 793 N N . ALA A 1 111 ? 10.926 -15.024 8.299 1.00 56.16 111 ALA A N 1
ATOM 794 C CA . ALA A 1 111 ? 9.841 -15.789 7.699 1.00 56.16 111 ALA A CA 1
ATOM 795 C C . ALA A 1 111 ? 9.090 -16.652 8.725 1.00 56.16 111 ALA A C 1
ATOM 797 O O . ALA A 1 111 ? 7.861 -16.687 8.699 1.00 56.16 111 ALA A O 1
ATOM 798 N N . ALA A 1 112 ? 9.801 -17.322 9.634 1.00 57.38 112 ALA A N 1
ATOM 799 C CA . ALA A 1 112 ? 9.207 -18.164 10.670 1.00 57.38 112 ALA A CA 1
ATOM 800 C C . ALA A 1 112 ? 8.375 -17.344 11.667 1.00 57.38 112 ALA A C 1
ATOM 802 O O . ALA A 1 112 ? 7.234 -17.707 11.964 1.00 57.38 112 ALA A O 1
ATOM 803 N N . ASP A 1 113 ? 8.894 -16.200 12.118 1.00 55.94 113 ASP A N 1
ATOM 804 C CA . ASP A 1 113 ? 8.175 -15.289 13.012 1.00 55.94 113 ASP A CA 1
ATOM 805 C C . ASP A 1 113 ? 6.950 -14.666 12.333 1.00 55.94 113 ASP A C 1
ATOM 807 O O . ASP A 1 113 ? 5.900 -14.504 12.963 1.00 55.94 113 ASP A O 1
ATOM 811 N N . TRP A 1 114 ? 7.044 -14.376 11.032 1.00 52.31 114 TRP A N 1
ATOM 812 C CA . TRP A 1 114 ? 5.918 -13.899 10.236 1.00 52.31 114 TRP A CA 1
ATOM 813 C C . TRP A 1 114 ? 4.852 -14.976 10.030 1.00 52.31 114 TRP A C 1
ATOM 815 O O . TRP A 1 114 ? 3.668 -14.700 10.194 1.00 52.31 114 TRP A O 1
ATOM 825 N N . GLN A 1 115 ? 5.240 -16.214 9.725 1.00 56.44 115 GLN A N 1
ATOM 826 C CA . GLN A 1 115 ? 4.302 -17.336 9.629 1.00 56.44 115 GLN A CA 1
ATOM 827 C C . GLN A 1 115 ? 3.632 -17.613 10.978 1.00 56.44 115 GLN A C 1
ATOM 829 O O . GLN A 1 115 ? 2.426 -17.850 11.031 1.00 56.44 115 GLN A O 1
ATOM 834 N N . ALA A 1 116 ? 4.364 -17.464 12.085 1.00 55.06 116 ALA A N 1
ATOM 835 C CA . ALA A 1 116 ? 3.785 -17.477 13.422 1.00 55.06 116 ALA A CA 1
ATOM 836 C C . ALA A 1 116 ? 2.844 -16.281 13.669 1.00 55.06 116 ALA A C 1
ATOM 838 O O . ALA A 1 116 ? 1.908 -16.399 14.456 1.00 55.06 116 ALA A O 1
ATOM 839 N N . ASP A 1 117 ? 3.062 -15.122 13.042 1.00 48.16 117 ASP A N 1
ATOM 840 C CA . ASP A 1 117 ? 2.163 -13.961 13.114 1.00 48.16 117 ASP A CA 1
ATOM 841 C C . ASP A 1 117 ? 0.892 -14.130 12.261 1.00 48.16 117 ASP A C 1
ATOM 843 O O . ASP A 1 117 ? -0.201 -13.807 12.729 1.00 48.16 117 ASP A O 1
ATOM 847 N N . ILE A 1 118 ? 1.008 -14.710 11.059 1.00 44.97 118 ILE A N 1
ATOM 848 C CA . ILE A 1 118 ? -0.122 -15.131 10.212 1.00 44.97 118 ILE A CA 1
ATOM 849 C C . ILE A 1 118 ? -0.954 -16.188 10.937 1.00 44.97 118 ILE A C 1
ATOM 851 O O . ILE A 1 118 ? -2.174 -16.054 11.017 1.00 44.97 118 ILE A O 1
ATOM 855 N N . ALA A 1 119 ? -0.311 -17.206 11.515 1.00 42.66 119 ALA A N 1
ATOM 856 C CA . ALA A 1 119 ? -0.981 -18.238 12.306 1.00 42.66 119 ALA A CA 1
ATOM 857 C C . ALA A 1 119 ? -1.677 -17.658 13.553 1.00 42.66 119 ALA A C 1
ATOM 859 O O . ALA A 1 119 ? -2.653 -18.224 14.040 1.00 42.66 119 ALA A O 1
ATOM 860 N N . ARG A 1 120 ? -1.214 -16.497 14.039 1.00 40.75 120 ARG A N 1
ATOM 861 C CA . ARG A 1 120 ? -1.839 -15.695 15.104 1.00 40.75 120 ARG A CA 1
ATOM 862 C C . ARG A 1 120 ? -2.811 -14.620 14.580 1.00 40.75 120 ARG A C 1
ATOM 864 O O . ARG A 1 120 ? -3.252 -13.788 15.371 1.00 40.75 120 ARG A O 1
ATOM 871 N N . GLY A 1 121 ? -3.161 -14.632 13.289 1.00 35.19 121 GLY A N 1
ATOM 872 C CA . GLY A 1 121 ? -4.215 -13.805 12.682 1.00 35.19 121 GLY A CA 1
ATOM 873 C C . GLY A 1 121 ? -3.915 -12.303 12.624 1.00 35.19 121 GLY A C 1
ATOM 874 O O . GLY A 1 121 ? -4.754 -11.494 13.009 1.00 35.19 121 GLY A O 1
ATOM 875 N N . GLY A 1 122 ? -2.709 -11.917 12.213 1.00 29.77 122 GLY A N 1
ATOM 876 C CA . GLY A 1 122 ? -2.205 -10.549 12.320 1.00 29.77 122 GLY A CA 1
ATOM 877 C C . GLY A 1 122 ? -2.982 -9.414 11.613 1.00 29.77 122 GLY A C 1
ATOM 878 O O . GLY A 1 122 ? -3.063 -9.415 10.398 1.00 29.77 122 GLY A O 1
ATOM 879 N N . GLU A 1 123 ? -3.352 -8.371 12.382 1.00 32.34 123 GLU A N 1
ATOM 880 C CA . GLU A 1 123 ? -3.742 -6.972 12.017 1.00 32.34 123 GLU A CA 1
ATOM 881 C C . GLU A 1 123 ? -3.645 -6.103 13.323 1.00 32.34 123 GLU A C 1
ATOM 883 O O . GLU A 1 123 ? -4.067 -6.633 14.363 1.00 32.34 123 GLU A O 1
ATOM 888 N N . PRO A 1 124 ? -3.007 -4.894 13.402 1.00 37.91 124 PRO A N 1
ATOM 889 C CA . PRO A 1 124 ? -2.828 -4.150 14.657 1.00 37.91 124 PRO A CA 1
ATOM 890 C C . PRO A 1 124 ? -3.646 -2.843 14.783 1.00 37.91 124 PRO A C 1
ATOM 892 O O . PRO A 1 124 ? -4.037 -2.184 13.837 1.00 37.91 124 PRO A O 1
ATOM 895 N N . ALA A 1 125 ? -3.842 -2.411 16.027 1.00 26.56 125 ALA A N 1
ATOM 896 C CA . ALA A 1 125 ? -4.697 -1.297 16.414 1.00 26.56 125 ALA A CA 1
ATOM 897 C C . ALA A 1 125 ? -4.240 0.110 15.966 1.00 26.56 125 ALA A C 1
ATOM 899 O O . ALA A 1 125 ? -3.056 0.441 15.999 1.00 26.56 125 ALA A O 1
ATOM 900 N N . VAL A 1 126 ? -5.217 0.997 15.718 1.00 32.41 126 VAL A N 1
ATOM 901 C CA . VAL A 1 126 ? -5.028 2.460 15.700 1.00 32.41 126 VAL A CA 1
ATOM 902 C C . VAL A 1 126 ? -5.618 3.121 16.949 1.00 32.41 126 VAL A C 1
ATOM 904 O O . VAL A 1 126 ? -6.761 2.819 17.301 1.00 32.41 126 VAL A O 1
ATOM 907 N N . PRO A 1 127 ? -4.896 4.066 17.586 1.00 26.45 127 PRO A N 1
ATOM 908 C CA . PRO A 1 127 ? -5.481 5.023 18.517 1.00 26.45 127 PRO A CA 1
ATOM 909 C C . PRO A 1 127 ? -6.131 6.203 17.758 1.00 26.45 127 PRO A C 1
ATOM 911 O O . PRO A 1 127 ? -5.525 6.735 16.828 1.00 26.45 127 PRO A O 1
ATOM 914 N N . PRO A 1 128 ? -7.323 6.688 18.151 1.00 30.34 128 PRO A N 1
ATOM 915 C CA . PRO A 1 128 ? -7.867 7.930 17.611 1.00 30.34 128 PRO A CA 1
ATOM 916 C C . PRO A 1 128 ? -7.145 9.150 18.212 1.00 30.34 128 PRO A C 1
ATOM 918 O O . PRO A 1 128 ? -6.993 9.242 19.431 1.00 30.34 128 PRO A O 1
ATOM 921 N N . ARG A 1 129 ? -6.762 10.122 17.372 1.00 31.14 129 ARG A N 1
ATOM 922 C CA . ARG A 1 129 ? -6.509 11.512 17.795 1.00 31.14 129 ARG A CA 1
ATOM 923 C C . ARG A 1 129 ? -7.767 12.343 17.527 1.00 31.14 129 ARG A C 1
ATOM 925 O O . ARG A 1 129 ? -8.053 12.681 16.385 1.00 31.14 129 ARG A O 1
ATOM 932 N N . GLY A 1 130 ? -8.506 12.644 18.594 1.00 27.30 130 GLY A N 1
ATOM 933 C CA . GLY A 1 130 ? -9.356 13.838 18.694 1.00 27.30 130 GLY A CA 1
ATOM 934 C C . GLY A 1 130 ? -8.564 14.995 19.325 1.00 27.30 130 GLY A C 1
ATOM 935 O O . GLY A 1 130 ? -7.423 14.769 19.741 1.00 27.30 130 GLY A O 1
ATOM 936 N N . PRO A 1 131 ? -9.118 16.222 19.375 1.00 29.75 131 PRO A N 1
ATOM 937 C CA . PRO A 1 131 ? -8.364 17.415 19.747 1.00 29.75 131 PRO A CA 1
ATOM 938 C C . PRO A 1 131 ? -7.839 17.308 21.180 1.00 29.75 131 PRO A C 1
ATOM 940 O O . PRO A 1 131 ? -8.484 16.722 22.051 1.00 29.75 131 PRO A O 1
ATOM 943 N N . ALA A 1 132 ? -6.648 17.865 21.395 1.00 36.88 132 ALA A N 1
ATOM 944 C CA . ALA A 1 132 ? -5.994 17.926 22.691 1.00 36.88 132 ALA A CA 1
ATOM 945 C C . ALA A 1 132 ? -6.888 18.669 23.694 1.00 36.88 132 ALA A C 1
ATOM 947 O O . ALA A 1 132 ? -7.045 19.884 23.611 1.00 36.88 132 ALA A O 1
ATOM 948 N N . ALA A 1 133 ? -7.472 17.928 24.633 1.00 33.50 133 ALA A N 1
ATOM 949 C CA . ALA A 1 133 ? -7.879 18.485 25.910 1.00 33.50 133 ALA A CA 1
ATOM 950 C C . ALA A 1 133 ? -6.682 18.343 26.854 1.00 33.50 133 ALA A C 1
ATOM 952 O O . ALA A 1 133 ? -6.154 17.243 27.037 1.00 33.50 133 ALA A O 1
ATOM 953 N N . GLU A 1 134 ? -6.226 19.472 27.388 1.00 35.84 134 GLU A N 1
ATOM 954 C CA . GLU A 1 134 ? -5.171 19.586 28.393 1.00 35.84 134 GLU A CA 1
ATOM 955 C C . GLU A 1 134 ? -5.611 18.957 29.724 1.00 35.84 134 GLU A C 1
ATOM 957 O O . GLU A 1 134 ? -5.906 19.641 30.692 1.00 35.84 134 GLU A O 1
ATOM 962 N N . GLU A 1 135 ? -5.634 17.633 29.800 1.00 33.22 135 GLU A N 1
ATOM 963 C CA . GLU A 1 135 ? -5.603 16.891 31.057 1.00 33.22 135 GLU A CA 1
ATOM 964 C C . GLU A 1 135 ? -4.663 15.706 30.853 1.00 33.22 135 GLU A C 1
ATOM 966 O O . GLU A 1 135 ? -4.778 14.977 29.866 1.00 33.22 135 GLU A O 1
ATOM 971 N N . LYS A 1 136 ? -3.691 15.518 31.757 1.00 30.58 136 LYS A N 1
ATOM 972 C CA . LYS A 1 136 ? -2.821 14.331 31.748 1.00 30.58 136 LYS A CA 1
ATOM 973 C C . LYS A 1 136 ? -3.717 13.089 31.633 1.00 30.58 136 LYS A C 1
ATOM 975 O O . LYS A 1 136 ? -4.491 12.852 32.562 1.00 30.58 136 LYS A O 1
ATOM 980 N N . PRO A 1 137 ? -3.648 12.303 30.544 1.00 37.62 137 PRO A N 1
ATOM 981 C CA . PRO A 1 137 ? -4.546 11.176 30.393 1.00 37.62 137 PRO A CA 1
ATOM 982 C C . PRO A 1 137 ? -4.213 10.157 31.480 1.00 37.62 137 PRO A C 1
ATOM 984 O O . PRO A 1 137 ? -3.075 9.696 31.577 1.00 37.62 137 PRO A O 1
ATOM 987 N N . ALA A 1 138 ? -5.209 9.822 32.303 1.00 44.22 138 ALA A N 1
ATOM 988 C CA . ALA A 1 138 ? -5.167 8.623 33.126 1.00 44.22 138 ALA A CA 1
ATOM 989 C C . ALA A 1 138 ? -4.745 7.446 32.234 1.00 44.22 138 ALA A C 1
ATOM 991 O O . ALA A 1 138 ? -5.202 7.351 31.088 1.00 44.22 138 ALA A O 1
ATOM 992 N N . GLU A 1 139 ? -3.844 6.591 32.725 1.00 43.31 139 GLU A N 1
ATOM 993 C CA . GLU A 1 139 ? -3.353 5.458 31.943 1.00 43.31 139 GLU A CA 1
ATOM 994 C C . GLU A 1 139 ? -4.532 4.690 31.319 1.00 43.31 139 GLU A C 1
ATOM 996 O O . GLU A 1 139 ? -5.524 4.422 32.005 1.00 43.31 139 GLU A O 1
ATOM 1001 N N . PRO A 1 140 ? -4.478 4.354 30.017 1.00 52.56 140 PRO A N 1
ATOM 1002 C CA . PRO A 1 140 ? -5.582 3.670 29.366 1.00 52.56 140 PRO A CA 1
ATOM 1003 C C . PRO A 1 140 ? -5.809 2.318 30.051 1.00 52.56 140 PRO A C 1
ATOM 1005 O O . PRO A 1 140 ? -4.936 1.446 29.996 1.00 52.56 140 PRO A O 1
ATOM 1008 N N . ARG A 1 141 ? -6.982 2.159 30.684 1.00 59.75 141 ARG A N 1
ATOM 1009 C CA . ARG A 1 141 ? -7.436 0.905 31.301 1.00 59.75 141 ARG A CA 1
ATOM 1010 C C . ARG A 1 141 ? -7.286 -0.236 30.298 1.00 59.75 141 ARG A C 1
ATOM 1012 O O . ARG A 1 141 ? -7.880 -0.195 29.219 1.00 59.75 141 ARG A O 1
ATOM 1019 N N . ALA A 1 142 ? -6.453 -1.214 30.640 1.00 64.81 142 ALA A N 1
ATOM 1020 C CA . ALA A 1 142 ? -6.369 -2.463 29.903 1.00 64.81 142 ALA A CA 1
ATOM 1021 C C . ALA A 1 142 ? -7.506 -3.362 30.391 1.00 64.81 142 ALA A C 1
ATOM 1023 O O . ALA A 1 142 ? -7.665 -3.544 31.595 1.00 64.81 142 ALA A O 1
ATOM 1024 N N . ILE A 1 143 ? -8.316 -3.873 29.474 1.00 74.00 143 ILE A N 1
ATOM 1025 C CA . ILE A 1 143 ? -9.527 -4.631 29.769 1.00 74.00 143 ILE A CA 1
ATOM 1026 C C . ILE A 1 143 ? -9.526 -5.935 28.971 1.00 74.00 143 ILE A C 1
ATOM 1028 O O . ILE A 1 143 ? -9.054 -5.945 27.840 1.00 74.00 143 ILE A O 1
ATOM 1032 N N . ASP A 1 144 ? -10.052 -7.015 29.540 1.00 78.88 144 ASP A N 1
ATOM 1033 C CA . ASP A 1 144 ? -10.266 -8.294 28.866 1.00 78.88 144 ASP A CA 1
ATOM 1034 C C . ASP A 1 144 ? -11.645 -8.287 28.200 1.00 78.88 144 ASP A C 1
ATOM 1036 O O . ASP A 1 144 ? -12.674 -8.658 28.774 1.00 78.88 144 ASP A O 1
ATOM 1040 N N . VAL A 1 145 ? -11.672 -7.792 26.964 1.00 82.25 145 VAL A N 1
ATOM 1041 C CA . VAL A 1 145 ? -12.909 -7.688 26.184 1.00 82.25 145 VAL A CA 1
ATOM 1042 C C . VAL A 1 145 ? -13.465 -9.068 25.839 1.00 82.25 145 VAL A C 1
ATOM 1044 O O . VAL A 1 145 ? -14.681 -9.216 25.748 1.00 82.25 145 VAL A O 1
ATOM 1047 N N . ALA A 1 146 ? -12.608 -10.074 25.646 1.00 82.12 146 ALA A N 1
ATOM 1048 C CA . ALA A 1 146 ? -13.044 -11.414 25.264 1.00 82.12 146 ALA A CA 1
ATOM 1049 C C . ALA A 1 146 ? -13.858 -12.044 26.396 1.00 82.12 146 ALA A C 1
ATOM 1051 O O . ALA A 1 146 ? -15.015 -12.402 26.181 1.00 82.12 146 ALA A O 1
ATOM 1052 N N . ALA A 1 147 ? -13.315 -12.030 27.618 1.00 81.62 147 ALA A N 1
ATOM 1053 C CA . ALA A 1 147 ? -14.024 -12.506 28.802 1.00 81.62 147 ALA A CA 1
ATOM 1054 C C . ALA A 1 147 ? -15.348 -11.756 29.028 1.00 81.62 147 ALA A C 1
ATOM 1056 O O . ALA A 1 147 ? -16.368 -12.367 29.355 1.00 81.62 147 ALA A O 1
ATOM 1057 N N . ALA A 1 148 ? -15.358 -10.437 28.813 1.00 82.94 148 ALA A N 1
ATOM 1058 C CA . ALA A 1 148 ? -16.559 -9.622 28.962 1.00 82.94 148 ALA A CA 1
ATOM 1059 C C . ALA A 1 148 ? -17.645 -9.957 27.919 1.00 82.94 148 ALA A C 1
ATOM 1061 O O . ALA A 1 148 ? -18.832 -9.991 28.250 1.00 82.94 148 ALA A O 1
ATOM 1062 N N . LEU A 1 149 ? -17.263 -10.220 26.665 1.00 86.25 149 LEU A N 1
ATOM 1063 C CA . LEU A 1 149 ? -18.195 -10.629 25.609 1.00 86.25 149 LEU A CA 1
ATOM 1064 C C . LEU A 1 149 ? -18.690 -12.068 25.796 1.00 86.25 149 LEU A C 1
ATOM 1066 O O . LEU A 1 149 ? -19.878 -12.314 25.588 1.00 86.25 149 LEU A O 1
ATOM 1070 N N . ASP A 1 150 ? -17.824 -12.983 26.240 1.00 85.50 150 ASP A N 1
ATOM 1071 C CA . ASP A 1 150 ? -18.187 -14.367 26.568 1.00 85.50 150 ASP A CA 1
ATOM 1072 C C . ASP A 1 150 ? -19.219 -14.411 27.700 1.00 85.50 150 ASP A C 1
ATOM 1074 O O . ASP A 1 150 ? -20.255 -15.066 27.577 1.00 85.50 150 ASP A O 1
ATOM 1078 N N . ALA A 1 151 ? -18.994 -13.642 28.773 1.00 82.81 151 ALA A N 1
ATOM 1079 C CA . ALA A 1 151 ? -19.942 -13.514 29.880 1.00 82.81 151 ALA A CA 1
ATOM 1080 C C . ALA A 1 151 ? -21.297 -12.934 29.435 1.00 82.81 151 ALA A C 1
ATOM 1082 O O . ALA A 1 151 ? -22.341 -13.288 29.984 1.00 82.81 151 ALA A O 1
ATOM 1083 N N . ALA A 1 152 ? -21.286 -12.064 28.424 1.00 82.69 152 ALA A N 1
ATOM 1084 C CA . ALA A 1 152 ? -22.482 -11.469 27.840 1.00 82.69 152 ALA A CA 1
ATOM 1085 C C . ALA A 1 152 ? -23.135 -12.331 26.741 1.00 82.69 152 ALA A C 1
ATOM 1087 O O . ALA A 1 152 ? -24.167 -11.932 26.197 1.00 82.69 152 ALA A O 1
ATOM 1088 N N . GLY A 1 153 ? -22.556 -13.489 26.402 1.00 84.25 153 GLY A N 1
ATOM 1089 C CA . GLY A 1 153 ? -23.057 -14.379 25.353 1.00 84.25 153 GLY A CA 1
ATOM 1090 C C . GLY A 1 153 ? -23.006 -13.770 23.950 1.00 84.25 153 GLY A C 1
ATOM 1091 O O . GLY A 1 153 ? -23.798 -14.149 23.086 1.00 84.25 153 GLY A O 1
ATOM 1092 N N . VAL A 1 154 ? -22.117 -12.800 23.715 1.00 85.81 154 VAL A N 1
ATOM 1093 C CA . VAL A 1 154 ? -22.006 -12.123 22.422 1.00 85.81 154 VAL A CA 1
ATOM 1094 C C . VAL A 1 154 ? -21.058 -12.910 21.520 1.00 85.81 154 VAL A C 1
ATOM 1096 O O . VAL A 1 154 ? -19.875 -13.020 21.840 1.00 85.81 154 VAL A O 1
ATOM 1099 N N . PRO A 1 155 ? -21.519 -13.416 20.363 1.00 85.31 155 PRO A N 1
ATOM 1100 C CA . PRO A 1 155 ? -20.646 -14.131 19.451 1.00 85.31 155 PRO A CA 1
ATOM 1101 C C . PRO A 1 155 ? -19.628 -13.170 18.832 1.00 85.31 155 PRO A C 1
ATOM 1103 O O . PRO A 1 155 ? -19.982 -12.145 18.243 1.00 85.31 155 PRO A O 1
ATOM 1106 N N . TYR A 1 156 ? -18.354 -13.536 18.921 1.00 87.62 156 TYR A N 1
ATOM 1107 C CA . TYR A 1 156 ? -17.265 -12.843 18.249 1.00 87.62 156 TYR A CA 1
ATOM 1108 C C . TYR A 1 156 ? -16.397 -13.825 17.462 1.00 87.62 156 TYR A C 1
ATOM 1110 O O . TYR A 1 156 ? -16.351 -15.023 17.737 1.00 87.62 156 TYR A O 1
ATOM 1118 N N . ARG A 1 157 ? -15.687 -13.308 16.460 1.00 85.25 157 ARG A N 1
ATOM 1119 C CA . ARG A 1 157 ? -14.570 -14.009 15.821 1.00 85.25 157 ARG A CA 1
ATOM 1120 C C . ARG A 1 157 ? -13.275 -13.378 16.287 1.00 85.25 157 ARG A C 1
ATOM 1122 O O . ARG A 1 157 ? -13.147 -12.155 16.290 1.00 85.25 157 ARG A O 1
ATOM 1129 N N . THR A 1 158 ? -12.306 -14.197 16.657 1.00 73.62 158 THR A N 1
ATOM 1130 C CA . THR A 1 158 ? -10.960 -13.708 16.934 1.00 73.62 158 THR A CA 1
ATOM 1131 C C . THR A 1 158 ? -10.262 -13.369 15.621 1.00 73.62 158 THR A C 1
ATOM 1133 O O . THR A 1 158 ? -10.309 -14.121 14.648 1.00 73.62 158 THR A O 1
ATOM 1136 N N . SER A 1 159 ? -9.649 -12.191 15.578 1.00 57.75 159 SER A N 1
ATOM 1137 C CA . SER A 1 159 ? -8.870 -11.696 14.445 1.00 57.75 159 SER A CA 1
ATOM 1138 C C . SER A 1 159 ? -7.649 -10.977 15.012 1.00 57.75 159 SER A C 1
ATOM 1140 O O . SER A 1 159 ? -7.634 -9.755 15.156 1.00 57.75 159 SER A O 1
ATOM 1142 N N . GLY A 1 160 ? -6.652 -11.755 15.435 1.00 62.91 160 GLY A N 1
ATOM 1143 C CA . GLY A 1 160 ? -5.459 -11.235 16.100 1.00 62.91 160 GLY A CA 1
ATOM 1144 C C . GLY A 1 160 ? -5.752 -10.705 17.505 1.00 62.91 160 GLY A C 1
ATOM 1145 O O . GLY A 1 160 ? -6.443 -11.349 18.287 1.00 62.91 160 GLY A O 1
ATOM 1146 N N . GLY A 1 161 ? -5.225 -9.518 17.829 1.00 61.88 161 GLY A N 1
ATOM 1147 C CA . GLY A 1 161 ? -5.494 -8.819 19.098 1.00 61.88 161 GLY A CA 1
ATOM 1148 C C . GLY A 1 161 ? -6.848 -8.100 19.132 1.00 61.88 161 GLY A C 1
ATOM 1149 O O . GLY A 1 161 ? -7.084 -7.263 20.004 1.00 61.88 161 GLY A O 1
ATOM 1150 N N . ARG A 1 162 ? -7.716 -8.360 18.148 1.00 70.81 162 ARG A N 1
ATOM 1151 C CA . ARG A 1 162 ? -9.032 -7.743 18.015 1.00 70.81 162 ARG A CA 1
ATOM 1152 C C . ARG A 1 162 ? -10.121 -8.801 17.872 1.00 70.81 162 ARG A C 1
ATOM 1154 O O . ARG A 1 162 ? -9.900 -9.902 17.369 1.00 70.81 162 ARG A O 1
ATOM 1161 N N . LEU A 1 163 ? -11.318 -8.436 18.303 1.00 84.44 163 LEU A N 1
ATOM 1162 C CA . LEU A 1 163 ? -12.528 -9.239 18.240 1.00 84.44 163 LEU A CA 1
ATOM 1163 C C . LEU A 1 163 ? -13.433 -8.643 17.166 1.00 84.44 163 LEU A C 1
ATOM 1165 O O . LEU A 1 163 ? -13.700 -7.439 17.162 1.00 84.44 163 LEU A O 1
ATOM 1169 N N . ARG A 1 164 ? -13.872 -9.473 16.225 1.00 88.44 164 ARG A N 1
ATOM 1170 C CA . ARG A 1 164 ? -14.827 -9.103 15.183 1.00 88.44 164 ARG A CA 1
ATOM 1171 C C . ARG A 1 164 ? -16.226 -9.458 15.653 1.00 88.44 164 ARG A C 1
ATOM 1173 O O . ARG A 1 164 ? -16.448 -10.586 16.084 1.00 88.44 164 ARG A O 1
ATOM 1180 N N . LEU A 1 165 ? -17.162 -8.527 15.524 1.00 88.38 165 LEU A N 1
ATOM 1181 C CA . LEU A 1 165 ? -18.562 -8.717 15.892 1.00 88.38 165 LEU A CA 1
ATOM 1182 C C . LEU A 1 165 ? -19.481 -8.338 14.736 1.00 88.38 165 LEU A C 1
ATOM 1184 O O . LEU A 1 165 ? -19.119 -7.563 13.845 1.00 88.38 165 LEU A O 1
ATOM 1188 N N . GLN A 1 166 ? -20.690 -8.881 14.783 1.00 88.00 166 GLN A N 1
ATOM 1189 C CA . GLN A 1 166 ? -21.791 -8.427 13.948 1.00 88.00 166 GLN A CA 1
ATOM 1190 C C . GLN A 1 166 ? -22.389 -7.147 14.535 1.00 88.00 166 GLN A C 1
ATOM 1192 O O . GLN A 1 166 ? -22.560 -7.029 15.751 1.00 88.00 166 GLN A O 1
ATOM 1197 N N . ALA A 1 167 ? -22.737 -6.194 13.671 1.00 84.12 167 ALA A N 1
ATOM 1198 C CA . ALA A 1 167 ? -23.470 -4.992 14.065 1.00 84.12 167 ALA A CA 1
ATOM 1199 C C . ALA A 1 167 ? -24.961 -5.321 14.263 1.00 84.12 167 ALA A C 1
ATOM 1201 O O . ALA A 1 167 ? -25.824 -4.853 13.516 1.00 84.12 167 ALA A O 1
ATOM 1202 N N . THR A 1 168 ? -25.269 -6.151 15.263 1.00 83.25 168 THR A N 1
ATOM 1203 C CA . THR A 1 168 ? -26.624 -6.672 15.521 1.00 83.25 168 THR A CA 1
ATOM 1204 C C . THR A 1 168 ? -27.656 -5.559 15.712 1.00 83.25 168 THR A C 1
ATOM 1206 O O . THR A 1 168 ? -28.789 -5.691 15.256 1.00 83.25 168 THR A O 1
ATOM 1209 N N . TRP A 1 169 ? -27.256 -4.413 16.274 1.00 83.19 169 TRP A N 1
ATOM 1210 C CA . TRP A 1 169 ? -28.117 -3.234 16.448 1.00 83.19 169 TRP A CA 1
ATOM 1211 C C . TRP A 1 169 ? -28.568 -2.581 15.134 1.00 83.19 169 TRP A C 1
ATOM 1213 O O . TRP A 1 169 ? -29.531 -1.819 15.135 1.00 83.19 169 TRP A O 1
ATOM 1223 N N . ARG A 1 170 ? -27.896 -2.865 14.010 1.00 81.00 170 ARG A N 1
ATOM 1224 C CA . ARG A 1 170 ? -28.302 -2.417 12.665 1.00 81.00 170 ARG A CA 1
ATOM 1225 C C . ARG A 1 170 ? -29.008 -3.514 11.866 1.00 81.00 170 ARG A C 1
ATOM 1227 O O . ARG A 1 170 ? -29.323 -3.291 10.703 1.00 81.00 170 ARG A O 1
ATOM 1234 N N . GLY A 1 171 ? -29.213 -4.698 12.450 1.00 74.06 171 GLY A N 1
ATOM 1235 C CA . GLY A 1 171 ? -29.712 -5.871 11.726 1.00 74.06 171 GLY A CA 1
ATOM 1236 C C . GLY A 1 171 ? -28.743 -6.387 10.655 1.00 74.06 171 GLY A C 1
ATOM 1237 O O . GLY A 1 171 ? -29.159 -7.102 9.750 1.00 74.06 171 GLY A O 1
ATOM 1238 N N . GLY A 1 172 ? -27.463 -6.001 10.720 1.00 70.12 172 GLY A N 1
ATOM 1239 C CA . GLY A 1 172 ? -26.442 -6.453 9.779 1.00 70.12 172 GLY A CA 1
ATOM 1240 C C . GLY A 1 172 ? -25.880 -7.816 10.178 1.00 70.12 172 GLY A C 1
ATOM 1241 O O . GLY A 1 172 ? -25.408 -7.989 11.298 1.00 70.12 172 GLY A O 1
ATOM 1242 N N . GLU A 1 173 ? -25.872 -8.769 9.245 1.00 67.50 173 GLU A N 1
ATOM 1243 C CA . GLU A 1 173 ? -25.273 -10.101 9.449 1.00 67.50 173 GLU A CA 1
ATOM 1244 C C . GLU A 1 173 ? -23.752 -10.122 9.200 1.00 67.50 173 GLU A C 1
ATOM 1246 O O . GLU A 1 173 ? -23.067 -11.118 9.454 1.00 67.50 173 GLU A O 1
ATOM 1251 N N . SER A 1 174 ? -23.195 -9.015 8.706 1.00 75.50 174 SER A N 1
ATOM 1252 C CA . SER A 1 174 ? -21.777 -8.874 8.394 1.00 75.50 174 SER A CA 1
ATOM 1253 C C . SER A 1 174 ? -20.938 -8.531 9.634 1.00 75.50 174 SER A C 1
ATOM 1255 O O . SER A 1 174 ? -21.345 -7.778 10.518 1.00 75.50 174 SER A O 1
ATOM 1257 N N . TRP A 1 175 ? -19.722 -9.083 9.687 1.00 81.00 175 TRP A N 1
ATOM 1258 C CA . TRP A 1 175 ? -18.749 -8.910 10.776 1.00 81.00 175 TRP A CA 1
ATOM 1259 C C . TRP A 1 175 ? -18.002 -7.567 10.672 1.00 81.00 175 TRP A C 1
ATOM 1261 O O . TRP A 1 175 ? -16.777 -7.525 10.543 1.00 81.00 175 TRP A O 1
ATOM 1271 N N . THR A 1 176 ? -18.744 -6.458 10.635 1.00 81.06 176 THR A N 1
ATOM 1272 C CA . THR A 1 176 ? -18.206 -5.117 10.331 1.00 81.06 176 THR A CA 1
ATOM 1273 C C . THR A 1 176 ? -17.645 -4.390 11.544 1.00 81.06 176 THR A C 1
ATOM 1275 O O . THR A 1 176 ? -17.015 -3.349 11.382 1.00 81.06 176 THR A O 1
ATOM 1278 N N . VAL A 1 177 ? -17.840 -4.924 12.749 1.00 84.12 177 VAL A N 1
ATOM 1279 C CA . VAL A 1 177 ? -17.390 -4.302 13.996 1.00 84.12 177 VAL A CA 1
ATOM 1280 C C . VAL A 1 177 ? -16.068 -4.931 14.415 1.00 84.12 177 VAL A C 1
ATOM 1282 O O . VAL A 1 177 ? -15.959 -6.152 14.465 1.00 84.12 177 VAL A O 1
ATOM 1285 N N . SER A 1 178 ? -15.056 -4.125 14.725 1.00 86.00 178 SER A N 1
ATOM 1286 C CA . SER A 1 178 ? -13.751 -4.581 15.215 1.00 86.00 178 SER A CA 1
ATOM 1287 C C . SER A 1 178 ? -13.407 -3.916 16.534 1.00 86.00 178 SER A C 1
ATOM 1289 O O . SER A 1 178 ? -13.338 -2.692 16.603 1.00 86.00 178 SER A O 1
ATOM 1291 N N . VAL A 1 179 ? -13.117 -4.705 17.563 1.00 84.56 179 VAL A N 1
ATOM 1292 C CA . VAL A 1 179 ? -12.859 -4.251 18.937 1.00 84.56 179 VAL A CA 1
ATOM 1293 C C . VAL A 1 179 ? -11.467 -4.671 19.357 1.00 84.56 179 VAL A C 1
ATOM 1295 O O . VAL A 1 179 ? -11.101 -5.820 19.168 1.00 84.56 179 VAL A O 1
ATOM 1298 N N . ASN A 1 180 ? -10.683 -3.776 19.942 1.00 81.75 180 ASN A N 1
ATOM 1299 C CA . ASN A 1 180 ? -9.398 -4.130 20.527 1.00 81.75 180 ASN A CA 1
ATOM 1300 C C . ASN A 1 180 ? -9.630 -4.966 21.786 1.00 81.75 180 ASN A C 1
ATOM 1302 O O . ASN A 1 180 ? -10.284 -4.483 22.710 1.00 81.75 180 ASN A O 1
ATOM 1306 N N . ALA A 1 181 ? -9.073 -6.177 21.824 1.00 79.06 181 ALA A N 1
ATOM 1307 C CA . ALA A 1 181 ? -9.281 -7.119 22.917 1.00 79.06 181 ALA A CA 1
ATOM 1308 C C . ALA A 1 181 ? -8.718 -6.630 24.262 1.00 79.06 181 ALA A C 1
ATOM 1310 O O . ALA A 1 181 ? -9.152 -7.122 25.294 1.00 79.06 181 ALA A O 1
ATOM 1311 N N . THR A 1 182 ? -7.793 -5.664 24.227 1.00 71.12 182 THR A N 1
ATOM 1312 C CA . THR A 1 182 ? -7.036 -5.142 25.372 1.00 71.12 182 THR A CA 1
ATOM 1313 C C . THR A 1 182 ? -7.444 -3.717 25.750 1.00 71.12 182 THR A C 1
ATOM 1315 O O . THR A 1 182 ? -7.380 -3.346 26.913 1.00 71.12 182 THR A O 1
ATOM 1318 N N . THR A 1 183 ? -7.810 -2.859 24.793 1.00 70.69 183 THR A N 1
ATOM 1319 C CA . THR A 1 183 ? -8.111 -1.432 25.065 1.00 70.69 183 THR A CA 1
ATOM 1320 C C . THR A 1 183 ? -9.595 -1.096 24.999 1.00 70.69 183 THR A C 1
ATOM 1322 O O . THR A 1 183 ? -9.985 0.039 25.294 1.00 70.69 183 THR A O 1
ATOM 1325 N N . GLY A 1 184 ? -10.425 -2.034 24.532 1.00 75.38 184 GLY A N 1
ATOM 1326 C CA . GLY A 1 184 ? -11.858 -1.820 24.373 1.00 75.38 184 GLY A CA 1
ATOM 1327 C C . GLY A 1 184 ? -12.265 -0.894 23.235 1.00 75.38 184 GLY A C 1
ATOM 1328 O O . GLY A 1 184 ? -13.452 -0.654 23.036 1.00 75.38 184 GLY A O 1
ATOM 1329 N N . GLN A 1 185 ? -11.314 -0.331 22.491 1.00 78.62 185 GLN A N 1
ATOM 1330 C CA . GLN A 1 185 ? -11.634 0.559 21.378 1.00 78.62 185 GLN A CA 1
ATOM 1331 C C . GLN A 1 185 ? -12.284 -0.216 20.245 1.00 78.62 185 GLN A C 1
ATOM 1333 O O . GLN A 1 185 ? -11.716 -1.206 19.787 1.00 78.62 185 GLN A O 1
ATOM 1338 N N . TRP A 1 186 ? -13.417 0.261 19.742 1.00 84.62 186 TRP A N 1
ATOM 1339 C CA . TRP A 1 186 ? -14.138 -0.386 18.656 1.00 84.62 186 TRP A CA 1
ATOM 1340 C C . TRP A 1 186 ? -14.427 0.549 17.491 1.00 84.62 186 TRP A C 1
ATOM 1342 O O . TRP A 1 186 ? -14.558 1.758 17.678 1.00 84.62 186 TRP A O 1
ATOM 1352 N N . THR A 1 187 ? -14.566 -0.047 16.310 1.00 82.31 187 THR A N 1
ATOM 1353 C CA . THR A 1 187 ? -14.933 0.630 15.064 1.00 82.31 187 THR A CA 1
ATOM 1354 C C . THR A 1 187 ? -15.910 -0.242 14.285 1.00 82.31 187 THR A C 1
ATOM 1356 O O . THR A 1 187 ? -15.686 -1.445 14.168 1.00 82.31 187 THR A O 1
ATOM 1359 N N . ASP A 1 188 ? -16.970 0.344 13.737 1.00 80.25 188 ASP A N 1
ATOM 1360 C CA . ASP A 1 188 ? -17.858 -0.265 12.747 1.00 80.25 188 ASP A CA 1
ATOM 1361 C C . ASP A 1 188 ? -17.570 0.323 11.366 1.00 80.25 188 ASP A C 1
ATOM 1363 O O . ASP A 1 188 ? -17.928 1.462 11.064 1.00 80.25 188 ASP A O 1
ATOM 1367 N N . PHE A 1 189 ? -16.925 -0.474 10.517 1.00 72.69 189 PHE A N 1
ATOM 1368 C CA . PHE A 1 189 ? -16.450 -0.035 9.204 1.00 72.69 189 PHE A CA 1
ATOM 1369 C C . PHE A 1 189 ? -17.573 0.271 8.212 1.00 72.69 189 PHE A C 1
ATOM 1371 O O . PHE A 1 189 ? -17.341 0.972 7.235 1.00 72.69 189 PHE A O 1
ATOM 1378 N N . ALA A 1 190 ? -18.780 -0.254 8.432 1.00 67.25 190 ALA A N 1
ATOM 1379 C CA . ALA A 1 190 ? -19.899 -0.013 7.524 1.00 67.25 190 ALA A CA 1
ATOM 1380 C C . ALA A 1 190 ? -20.666 1.278 7.846 1.00 67.25 190 ALA A C 1
ATOM 1382 O O . ALA A 1 190 ? -21.383 1.778 6.985 1.00 67.25 190 ALA A O 1
ATOM 1383 N N . ALA A 1 191 ? -20.533 1.804 9.065 1.00 67.50 191 ALA A N 1
ATOM 1384 C CA . ALA A 1 191 ? -21.173 3.050 9.490 1.00 67.50 191 ALA A CA 1
ATOM 1385 C C . ALA A 1 191 ? -20.163 4.177 9.772 1.00 67.50 191 ALA A C 1
ATOM 1387 O O . ALA A 1 191 ? -20.572 5.299 10.053 1.00 67.50 191 ALA A O 1
ATOM 1388 N N . SER A 1 192 ? -18.859 3.883 9.704 1.00 69.81 192 SER A N 1
ATOM 1389 C CA . SER A 1 192 ? -17.776 4.789 10.110 1.00 69.81 192 SER A CA 1
ATOM 1390 C C . SER A 1 192 ? -17.956 5.321 11.537 1.00 69.81 192 SER A C 1
ATOM 1392 O O . SER A 1 192 ? -17.652 6.472 11.841 1.00 69.81 192 SER A O 1
ATOM 1394 N N . GLU A 1 193 ? -18.458 4.465 12.426 1.00 75.00 193 GLU A N 1
ATOM 1395 C CA . GLU A 1 193 ? -18.676 4.773 13.838 1.00 75.00 193 GLU A CA 1
ATOM 1396 C C . GLU A 1 193 ? -17.622 4.079 14.698 1.00 75.00 193 GLU A C 1
ATOM 1398 O O . GLU A 1 193 ? -17.062 3.053 14.316 1.00 75.00 193 GLU A O 1
ATOM 1403 N N . GLY A 1 194 ? -17.364 4.600 15.891 1.00 80.19 194 GLY A N 1
ATOM 1404 C CA . GLY A 1 194 ? -16.471 3.948 16.836 1.00 80.19 194 GLY A CA 1
ATOM 1405 C C . GLY A 1 194 ? -16.607 4.503 18.242 1.00 80.19 194 GLY A C 1
ATOM 1406 O O . GLY A 1 194 ? -17.348 5.455 18.492 1.00 80.19 194 GLY A O 1
ATOM 1407 N N . GLY A 1 195 ? -15.893 3.894 19.179 1.00 79.50 195 GLY A N 1
ATOM 1408 C CA . GLY A 1 195 ? -15.928 4.317 20.570 1.00 79.50 195 GLY A CA 1
ATOM 1409 C C . GLY A 1 195 ? -15.132 3.416 21.501 1.00 79.50 195 GLY A C 1
ATOM 1410 O O . GLY A 1 195 ? -14.250 2.665 21.086 1.00 79.50 195 GLY A O 1
ATOM 1411 N N . ARG A 1 196 ? -15.443 3.510 22.794 1.00 83.81 196 ARG A N 1
ATOM 1412 C CA . ARG A 1 196 ? -14.899 2.650 23.859 1.00 83.81 196 ARG A CA 1
ATOM 1413 C C . ARG A 1 196 ? -15.827 1.472 24.143 1.00 83.81 196 ARG A C 1
ATOM 1415 O O . ARG A 1 196 ? -16.989 1.496 23.728 1.00 83.81 196 ARG A O 1
ATOM 1422 N N . PHE A 1 197 ? -15.341 0.464 24.857 1.00 82.69 197 PHE A N 1
ATOM 1423 C CA . PHE A 1 197 ? -16.066 -0.786 25.079 1.00 82.69 197 PHE A CA 1
ATOM 1424 C C . PHE A 1 197 ? -17.440 -0.553 25.710 1.00 82.69 197 PHE A C 1
ATOM 1426 O O . PHE A 1 197 ? -18.429 -1.122 25.269 1.00 82.69 197 PHE A O 1
ATOM 1433 N N . GLU A 1 198 ? -17.551 0.395 26.633 1.00 81.56 198 GLU A N 1
ATOM 1434 C CA . GLU A 1 198 ? -18.807 0.751 27.293 1.00 81.56 198 GLU A CA 1
ATOM 1435 C C . GLU A 1 198 ? -19.860 1.242 26.290 1.00 81.56 198 GLU A C 1
ATOM 1437 O O . GLU A 1 198 ? -21.046 0.933 26.408 1.00 81.56 198 GLU A O 1
ATOM 1442 N N . SER A 1 199 ? -19.437 1.996 25.271 1.00 81.12 199 SER A N 1
ATOM 1443 C CA . SER A 1 199 ? -20.338 2.459 24.210 1.00 81.12 199 SER A CA 1
ATOM 1444 C C . SER A 1 199 ? -20.761 1.328 23.269 1.00 81.12 199 SER A C 1
ATOM 1446 O O . SER A 1 199 ? -21.906 1.318 22.823 1.00 81.12 199 SER A O 1
ATOM 1448 N N . LEU A 1 200 ? -19.881 0.352 23.020 1.00 84.44 200 LEU A N 1
ATOM 1449 C CA . LEU A 1 200 ? -20.217 -0.848 22.254 1.00 84.44 200 LEU A CA 1
ATOM 1450 C C . LEU A 1 200 ? -21.255 -1.690 22.990 1.00 84.44 200 LEU A C 1
ATOM 1452 O O . LEU A 1 200 ? -22.259 -2.078 22.406 1.00 84.44 200 LEU A O 1
ATOM 1456 N N . VAL A 1 201 ? -21.031 -1.936 24.279 1.00 84.88 201 VAL A N 1
ATOM 1457 C CA . VAL A 1 201 ? -21.913 -2.733 25.139 1.00 84.88 201 VAL A CA 1
ATOM 1458 C C . VAL A 1 201 ? -23.316 -2.126 25.195 1.00 84.88 201 VAL A C 1
ATOM 1460 O O . VAL A 1 201 ? -24.302 -2.844 25.027 1.00 84.88 201 VAL A O 1
ATOM 1463 N N . ARG A 1 202 ? -23.418 -0.792 25.313 1.00 84.12 202 ARG A N 1
ATOM 1464 C CA . ARG A 1 202 ? -24.704 -0.074 25.219 1.00 84.12 202 ARG A CA 1
ATOM 1465 C C . ARG A 1 202 ? -25.400 -0.296 23.878 1.00 84.12 202 ARG A C 1
ATOM 1467 O O . ARG A 1 202 ? -26.611 -0.478 23.864 1.00 84.12 202 ARG A O 1
ATOM 1474 N N . ARG A 1 203 ? -24.657 -0.285 22.766 1.00 85.38 203 ARG A N 1
ATOM 1475 C CA . ARG A 1 203 ? -25.222 -0.530 21.429 1.00 85.38 203 ARG A CA 1
ATOM 1476 C C . ARG A 1 203 ? -25.665 -1.971 21.232 1.00 85.38 203 ARG A C 1
ATOM 1478 O O . ARG A 1 203 ? -26.728 -2.200 20.672 1.00 85.38 203 ARG A O 1
ATOM 1485 N N . LEU A 1 204 ? -24.878 -2.925 21.717 1.00 83.94 204 LEU A N 1
ATOM 1486 C CA . LEU A 1 204 ? -25.221 -4.345 21.698 1.00 83.94 204 LEU A CA 1
ATOM 1487 C C . LEU A 1 204 ? -26.430 -4.666 22.592 1.00 83.94 204 LEU A C 1
ATOM 1489 O O . LEU A 1 204 ? -27.014 -5.735 22.451 1.00 83.94 204 LEU A O 1
ATOM 1493 N N . GLY A 1 205 ? -26.805 -3.762 23.505 1.00 82.50 205 GLY A N 1
ATOM 1494 C CA . GLY A 1 205 ? -27.904 -3.979 24.444 1.00 82.50 205 GLY A CA 1
ATOM 1495 C C . GLY A 1 205 ? -27.601 -5.064 25.478 1.00 82.50 205 GLY A C 1
ATOM 1496 O O . GLY A 1 205 ? -28.525 -5.630 26.058 1.00 82.50 205 GLY A O 1
ATOM 1497 N N . VAL A 1 206 ? -26.320 -5.369 25.706 1.00 81.44 206 VAL A N 1
ATOM 1498 C CA . VAL A 1 206 ? -25.882 -6.410 26.644 1.00 81.44 206 VAL A CA 1
ATOM 1499 C C . VAL A 1 206 ? -25.364 -5.803 27.940 1.00 81.44 206 VAL A C 1
ATOM 1501 O O . VAL A 1 206 ? -24.952 -4.646 27.988 1.00 81.44 206 VAL A O 1
ATOM 1504 N N . LYS A 1 207 ? -25.373 -6.592 29.015 1.00 76.56 207 LYS A N 1
ATOM 1505 C CA . LYS A 1 207 ? -24.669 -6.254 30.253 1.00 76.56 207 LYS A CA 1
ATOM 1506 C C . LYS A 1 207 ? -23.309 -6.942 30.228 1.00 76.56 207 LYS A C 1
ATOM 1508 O O . LYS A 1 207 ? -23.221 -8.117 30.559 1.00 76.56 207 LYS A O 1
ATOM 1513 N N . ALA A 1 208 ? -22.282 -6.212 29.810 1.00 73.44 208 ALA A N 1
ATOM 1514 C CA . ALA A 1 208 ? -20.893 -6.642 29.906 1.00 73.44 208 ALA A CA 1
ATOM 1515 C C . ALA A 1 208 ? -20.111 -5.591 30.698 1.00 73.44 208 ALA A C 1
ATOM 1517 O O . ALA A 1 208 ? -20.186 -4.399 30.391 1.00 73.44 208 ALA A O 1
ATOM 1518 N N . GLU A 1 209 ? -19.384 -6.024 31.721 1.00 72.81 209 GLU A N 1
ATOM 1519 C CA . GLU A 1 209 ? -18.501 -5.150 32.489 1.00 72.81 209 GLU A CA 1
ATOM 1520 C C . GLU A 1 209 ? -17.072 -5.285 31.972 1.00 72.81 209 GLU A C 1
ATOM 1522 O O . GLU A 1 209 ? -16.630 -6.370 31.596 1.00 72.81 209 GLU A O 1
ATOM 1527 N N . ALA A 1 210 ? -16.354 -4.165 31.917 1.00 65.62 210 ALA A N 1
ATOM 1528 C CA . ALA A 1 210 ? -14.949 -4.163 31.555 1.00 65.62 210 ALA A CA 1
ATOM 1529 C C . ALA A 1 210 ? -14.148 -4.868 32.660 1.00 65.62 210 ALA A C 1
ATOM 1531 O O . ALA A 1 210 ? -13.960 -4.313 33.741 1.00 65.62 210 ALA A O 1
ATOM 1532 N N . VAL A 1 211 ? -13.694 -6.091 32.393 1.00 68.25 211 VAL A N 1
ATOM 1533 C CA . VAL A 1 211 ? -12.800 -6.820 33.297 1.00 68.25 211 VAL A CA 1
ATOM 1534 C C . VAL A 1 211 ? -11.416 -6.204 33.151 1.00 68.25 211 VAL A C 1
ATOM 1536 O O . VAL A 1 211 ? -10.830 -6.310 32.081 1.00 68.25 211 VAL A O 1
ATOM 1539 N N . GLU A 1 212 ? -10.896 -5.518 34.169 1.00 69.44 212 GLU A N 1
ATOM 1540 C CA . GLU A 1 212 ? -9.533 -4.980 34.098 1.00 69.44 212 GLU A CA 1
ATOM 1541 C C . GLU A 1 212 ? -8.521 -6.131 34.006 1.00 69.44 212 GLU A C 1
ATOM 1543 O O . GLU A 1 212 ? -8.575 -7.095 34.773 1.00 69.44 212 GLU A O 1
ATOM 1548 N N . LEU A 1 213 ? -7.605 -6.038 33.042 1.00 62.94 213 LEU A N 1
ATOM 1549 C CA . LEU A 1 213 ? -6.471 -6.951 32.959 1.00 62.94 213 LEU A CA 1
ATOM 1550 C C . LEU A 1 213 ? -5.530 -6.684 34.131 1.00 62.94 213 LEU A C 1
ATOM 1552 O O . LEU A 1 213 ? -5.260 -5.531 34.473 1.00 62.94 213 LEU A O 1
ATOM 1556 N N . ASP A 1 214 ? -4.972 -7.758 34.685 1.00 73.12 214 ASP A N 1
ATOM 1557 C CA . ASP A 1 214 ? -3.876 -7.656 35.643 1.00 73.12 214 ASP A CA 1
ATOM 1558 C C . ASP A 1 214 ? -2.724 -6.804 35.053 1.00 73.12 214 ASP A C 1
ATOM 1560 O O . ASP A 1 214 ? -2.395 -6.962 33.868 1.00 73.12 214 ASP A O 1
ATOM 1564 N N . PRO A 1 215 ? -2.101 -5.893 35.829 1.00 69.12 215 PRO A N 1
ATOM 1565 C CA . PRO A 1 215 ? -1.063 -4.995 35.325 1.00 69.12 215 PRO A CA 1
ATOM 1566 C C . PRO A 1 215 ? 0.109 -5.694 34.621 1.00 69.12 215 PRO A C 1
ATOM 1568 O O . PRO A 1 215 ? 0.617 -5.166 33.626 1.00 69.12 215 PRO A O 1
ATOM 1571 N N . GLU A 1 216 ? 0.521 -6.885 35.069 1.00 69.56 216 GLU A N 1
ATOM 1572 C CA . GLU A 1 216 ? 1.596 -7.643 34.414 1.00 69.56 216 GLU A CA 1
ATOM 1573 C C . GLU A 1 216 ? 1.128 -8.238 33.079 1.00 69.56 216 GLU A C 1
ATOM 1575 O O . GLU A 1 216 ? 1.850 -8.165 32.079 1.00 69.56 216 GLU A O 1
ATOM 1580 N N . ALA A 1 217 ? -0.112 -8.731 33.006 1.00 66.31 217 ALA A N 1
ATOM 1581 C CA . ALA A 1 217 ? -0.713 -9.198 31.755 1.00 66.31 217 ALA A CA 1
ATOM 1582 C C . ALA A 1 217 ? -0.878 -8.055 30.734 1.00 66.31 217 ALA A C 1
ATOM 1584 O O . ALA A 1 217 ? -0.540 -8.209 29.556 1.00 66.31 217 ALA A O 1
ATOM 1585 N N . ALA A 1 218 ? -1.318 -6.876 31.183 1.00 62.59 218 ALA A N 1
ATOM 1586 C CA . ALA A 1 218 ? -1.437 -5.680 30.351 1.00 62.59 218 ALA A CA 1
ATOM 1587 C C . ALA A 1 218 ? -0.074 -5.213 29.812 1.00 62.59 218 ALA A C 1
ATOM 1589 O O . ALA A 1 218 ? 0.063 -4.882 28.629 1.00 62.59 218 ALA A O 1
ATOM 1590 N N . LYS A 1 219 ? 0.958 -5.218 30.662 1.00 69.00 219 LYS A N 1
ATOM 1591 C CA . LYS A 1 219 ? 2.335 -4.881 30.281 1.00 69.00 219 LYS A CA 1
ATOM 1592 C C . LYS A 1 219 ? 2.905 -5.884 29.278 1.00 69.00 219 LYS A C 1
ATOM 1594 O O . LYS A 1 219 ? 3.491 -5.472 28.276 1.00 69.00 219 LYS A O 1
ATOM 1599 N N . ALA A 1 220 ? 2.689 -7.181 29.496 1.00 69.62 220 ALA A N 1
ATOM 1600 C CA . ALA A 1 220 ? 3.118 -8.235 28.581 1.00 69.62 220 ALA A CA 1
ATOM 1601 C C . ALA A 1 220 ? 2.439 -8.118 27.205 1.00 69.62 220 ALA A C 1
ATOM 1603 O O . ALA A 1 220 ? 3.117 -8.223 26.180 1.00 69.62 220 ALA A O 1
ATOM 1604 N N . ALA A 1 221 ? 1.134 -7.830 27.170 1.00 64.44 221 ALA A N 1
ATOM 1605 C CA . ALA A 1 221 ? 0.382 -7.622 25.933 1.00 64.44 221 ALA A CA 1
ATOM 1606 C C . ALA A 1 221 ? 0.902 -6.411 25.140 1.00 64.44 221 ALA A C 1
ATOM 1608 O O . ALA A 1 221 ? 1.201 -6.536 23.951 1.00 64.44 221 ALA A O 1
ATOM 1609 N N . ARG A 1 222 ? 1.111 -5.265 25.806 1.00 67.25 222 ARG A N 1
ATOM 1610 C CA . ARG A 1 222 ? 1.701 -4.062 25.186 1.00 67.25 222 ARG A CA 1
ATOM 1611 C C . ARG A 1 222 ? 3.105 -4.336 24.639 1.00 67.25 222 ARG A C 1
ATOM 1613 O O . ARG A 1 222 ? 3.420 -3.942 23.519 1.00 67.25 222 ARG A O 1
ATOM 1620 N N . ALA A 1 223 ? 3.942 -5.052 25.391 1.00 70.06 223 ALA A N 1
ATOM 1621 C CA . ALA A 1 223 ? 5.289 -5.417 24.953 1.00 70.06 223 ALA A CA 1
ATOM 1622 C C . ALA A 1 223 ? 5.285 -6.403 23.768 1.00 70.06 223 ALA A C 1
ATOM 1624 O O . ALA A 1 223 ? 6.174 -6.359 22.915 1.00 70.06 223 ALA A O 1
ATOM 1625 N N . ALA A 1 224 ? 4.309 -7.310 23.695 1.00 70.31 224 ALA A N 1
ATOM 1626 C CA . ALA A 1 224 ? 4.133 -8.205 22.552 1.00 70.31 224 ALA A CA 1
ATOM 1627 C C . ALA A 1 224 ? 3.679 -7.440 21.296 1.00 70.31 224 ALA A C 1
ATOM 1629 O O . ALA A 1 224 ? 4.230 -7.653 20.216 1.00 70.31 224 ALA A O 1
ATOM 1630 N N . GLU A 1 225 ? 2.735 -6.508 21.442 1.00 66.38 225 GLU A N 1
ATOM 1631 C CA . GLU A 1 225 ? 2.266 -5.645 20.353 1.00 66.38 225 GLU A CA 1
ATOM 1632 C C . GLU A 1 225 ? 3.380 -4.728 19.832 1.00 66.38 225 GLU A C 1
ATOM 1634 O O . GLU A 1 225 ? 3.587 -4.625 18.623 1.00 66.38 225 GLU A O 1
ATOM 1639 N N . MET A 1 226 ? 4.168 -4.133 20.729 1.00 69.88 226 MET A N 1
ATOM 1640 C CA . MET A 1 226 ? 5.315 -3.307 20.353 1.00 69.88 226 MET A CA 1
ATOM 1641 C C . MET A 1 226 ? 6.352 -4.109 19.558 1.00 69.88 226 MET A C 1
ATOM 1643 O O . MET A 1 226 ? 6.771 -3.671 18.487 1.00 69.88 226 MET A O 1
ATOM 1647 N N . ARG A 1 227 ? 6.708 -5.318 20.018 1.00 72.50 227 ARG A N 1
ATOM 1648 C CA . ARG A 1 227 ? 7.616 -6.219 19.285 1.00 72.50 227 ARG A CA 1
ATOM 1649 C C . ARG A 1 227 ? 7.078 -6.575 17.899 1.00 72.50 227 ARG A C 1
ATOM 1651 O O . ARG A 1 227 ? 7.822 -6.504 16.924 1.00 72.50 227 ARG A O 1
ATOM 1658 N N . ARG A 1 228 ? 5.783 -6.883 17.789 1.00 70.88 228 ARG A N 1
ATOM 1659 C CA . ARG A 1 228 ? 5.112 -7.147 16.507 1.00 70.88 228 ARG A CA 1
ATOM 1660 C C . ARG A 1 228 ? 5.171 -5.937 15.568 1.00 70.88 228 ARG A C 1
ATOM 1662 O O . ARG A 1 228 ? 5.452 -6.099 14.384 1.00 70.88 228 ARG A O 1
ATOM 1669 N N . ASN A 1 229 ? 4.948 -4.729 16.077 1.00 71.19 229 ASN A N 1
ATOM 1670 C CA . ASN A 1 229 ? 5.012 -3.509 15.271 1.00 71.19 229 ASN A CA 1
ATOM 1671 C C . ASN A 1 229 ? 6.431 -3.217 14.772 1.00 71.19 229 ASN A C 1
ATOM 1673 O O . ASN A 1 229 ? 6.601 -2.886 13.600 1.00 71.19 229 ASN A O 1
ATOM 1677 N N . VAL A 1 230 ? 7.447 -3.383 15.624 1.00 77.81 230 VAL A N 1
ATOM 1678 C CA . VAL A 1 230 ? 8.864 -3.255 15.231 1.00 77.81 230 VAL A CA 1
ATOM 1679 C C . VAL A 1 230 ? 9.203 -4.248 14.122 1.00 77.81 230 VAL A C 1
ATOM 1681 O O . VAL A 1 230 ? 9.778 -3.877 13.101 1.00 77.81 230 VAL A O 1
ATOM 1684 N N . PHE A 1 231 ? 8.774 -5.495 14.282 1.00 78.69 231 PHE A N 1
ATOM 1685 C CA . PHE A 1 231 ? 8.989 -6.547 13.300 1.00 78.69 231 PHE A CA 1
ATOM 1686 C C . PHE A 1 231 ? 8.336 -6.241 11.943 1.00 78.69 231 PHE A C 1
ATOM 1688 O O . PHE A 1 231 ? 8.986 -6.303 10.903 1.00 78.69 231 PHE A O 1
ATOM 1695 N N . ARG A 1 232 ? 7.066 -5.820 11.935 1.00 80.81 232 ARG A N 1
ATOM 1696 C CA . ARG A 1 232 ? 6.354 -5.456 10.698 1.00 80.81 232 ARG A CA 1
ATOM 1697 C C . ARG A 1 232 ? 6.971 -4.255 9.993 1.00 80.81 232 ARG A C 1
ATOM 1699 O O . ARG A 1 232 ? 7.058 -4.261 8.769 1.00 80.81 232 ARG A O 1
ATOM 1706 N N . LYS A 1 233 ? 7.412 -3.249 10.754 1.00 82.38 233 LYS A N 1
ATOM 1707 C CA . LYS A 1 233 ? 8.174 -2.110 10.223 1.00 82.38 233 LYS A CA 1
ATOM 1708 C C . LYS A 1 233 ? 9.466 -2.580 9.553 1.00 82.38 233 LYS A C 1
ATOM 1710 O O . LYS A 1 233 ? 9.775 -2.121 8.461 1.00 82.38 233 LYS A O 1
ATOM 1715 N N . SER A 1 234 ? 10.175 -3.530 10.166 1.00 85.25 234 SER A N 1
ATOM 1716 C CA . SER A 1 234 ? 11.401 -4.098 9.597 1.00 85.25 234 SER A CA 1
ATOM 1717 C C . SER A 1 234 ? 11.151 -4.820 8.269 1.00 85.25 234 SER A C 1
ATOM 1719 O O . SER A 1 234 ? 11.876 -4.560 7.312 1.00 85.25 234 SER A O 1
ATOM 1721 N N . ILE A 1 235 ? 10.108 -5.655 8.165 1.00 86.38 235 ILE A N 1
ATOM 1722 C CA . ILE A 1 235 ? 9.767 -6.319 6.893 1.00 86.38 235 ILE A CA 1
ATOM 1723 C C . ILE A 1 235 ? 9.342 -5.287 5.840 1.00 86.38 235 ILE A C 1
ATOM 1725 O O . ILE A 1 235 ? 9.758 -5.388 4.690 1.00 86.38 235 ILE A O 1
ATOM 1729 N N . ALA A 1 236 ? 8.543 -4.281 6.214 1.00 88.75 236 ALA A N 1
ATOM 1730 C CA . ALA A 1 236 ? 8.136 -3.220 5.293 1.00 88.75 236 ALA A CA 1
ATOM 1731 C C . ALA A 1 236 ? 9.338 -2.446 4.734 1.00 88.75 236 ALA A C 1
ATOM 1733 O O . ALA 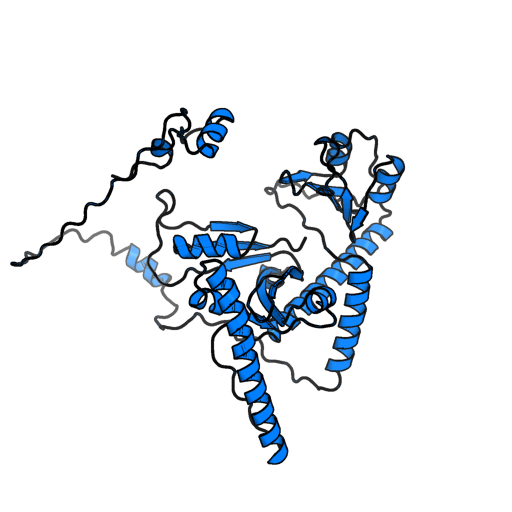A 1 236 ? 9.398 -2.228 3.527 1.00 88.75 236 ALA A O 1
ATOM 1734 N N . GLY A 1 237 ? 10.296 -2.082 5.593 1.00 89.06 237 GLY A N 1
ATOM 1735 C CA . GLY A 1 237 ? 11.551 -1.450 5.181 1.00 89.06 237 GLY A CA 1
ATOM 1736 C C . GLY A 1 237 ? 12.340 -2.333 4.223 1.00 89.06 237 GLY A C 1
ATOM 1737 O O . GLY A 1 237 ? 12.665 -1.902 3.125 1.00 89.06 237 GLY A O 1
ATOM 1738 N N . LYS A 1 238 ? 12.527 -3.609 4.574 1.00 89.56 238 LYS A N 1
ATOM 1739 C CA . LYS A 1 238 ? 13.229 -4.565 3.713 1.00 89.56 238 LYS A CA 1
ATOM 1740 C C . LYS A 1 238 ? 12.577 -4.695 2.330 1.00 89.56 238 LYS A C 1
ATOM 1742 O O . LYS A 1 238 ? 13.261 -4.572 1.321 1.00 89.56 238 LYS A O 1
ATOM 1747 N N . LEU A 1 239 ? 11.257 -4.902 2.274 1.00 91.31 239 LEU A N 1
ATOM 1748 C CA . LEU A 1 239 ? 10.531 -4.992 1.002 1.00 91.31 239 LEU A CA 1
ATOM 1749 C C . LEU A 1 239 ? 10.657 -3.707 0.184 1.00 91.31 239 LEU A C 1
ATOM 1751 O O . LEU A 1 239 ? 10.769 -3.773 -1.035 1.00 91.31 239 LEU A O 1
ATOM 1755 N N . TRP A 1 240 ? 10.620 -2.546 0.838 1.00 92.94 240 TRP A N 1
ATOM 1756 C CA . TRP A 1 240 ? 10.786 -1.264 0.168 1.00 92.94 240 TRP A CA 1
ATOM 1757 C C . TRP A 1 240 ? 12.186 -1.106 -0.431 1.00 92.94 240 TRP A C 1
ATOM 1759 O O . TRP A 1 240 ? 12.302 -0.689 -1.584 1.00 92.94 240 TRP A O 1
ATOM 1769 N N . ASP A 1 241 ? 13.226 -1.464 0.320 1.00 89.12 241 ASP A N 1
ATOM 1770 C CA . ASP A 1 241 ? 14.628 -1.329 -0.085 1.00 89.12 241 ASP A CA 1
ATOM 1771 C C . ASP A 1 241 ? 15.004 -2.294 -1.217 1.00 89.12 241 ASP A C 1
ATOM 1773 O O . ASP A 1 241 ? 15.727 -1.917 -2.138 1.00 89.12 241 ASP A O 1
ATOM 1777 N N . GLU A 1 242 ? 14.470 -3.517 -1.191 1.00 88.88 242 GLU A N 1
ATOM 1778 C CA . GLU A 1 242 ? 14.694 -4.526 -2.234 1.00 88.88 242 GLU A CA 1
ATOM 1779 C C . GLU A 1 242 ? 13.873 -4.276 -3.506 1.00 88.88 242 GLU A C 1
ATOM 1781 O O . GLU A 1 242 ? 14.238 -4.744 -4.590 1.00 88.88 242 GLU A O 1
ATOM 1786 N N . ALA A 1 243 ? 12.760 -3.548 -3.392 1.00 92.81 243 ALA A N 1
ATOM 1787 C CA . ALA A 1 243 ? 11.881 -3.274 -4.514 1.00 92.81 243 ALA A CA 1
ATOM 1788 C C . ALA A 1 243 ? 12.535 -2.347 -5.543 1.00 92.81 243 ALA A C 1
ATOM 1790 O O . ALA A 1 243 ? 13.193 -1.353 -5.228 1.00 92.81 243 ALA A O 1
ATOM 1791 N N . ILE A 1 244 ? 12.285 -2.640 -6.816 1.00 93.44 244 ILE A N 1
ATOM 1792 C CA . ILE A 1 244 ? 12.762 -1.805 -7.911 1.00 93.44 244 ILE A CA 1
ATOM 1793 C C . ILE A 1 244 ? 11.907 -0.532 -8.027 1.00 93.44 244 ILE A C 1
ATOM 1795 O O . ILE A 1 244 ? 10.686 -0.585 -7.849 1.00 93.44 244 ILE A O 1
ATOM 1799 N N . PRO A 1 245 ? 12.498 0.617 -8.384 1.00 92.94 245 PRO A N 1
ATOM 1800 C CA . PRO A 1 245 ? 11.730 1.813 -8.709 1.00 92.94 245 PRO A CA 1
ATOM 1801 C C . PRO A 1 245 ? 10.797 1.589 -9.910 1.00 92.94 245 PRO A C 1
ATOM 1803 O O . PRO A 1 245 ? 11.172 0.936 -10.897 1.00 92.94 245 PRO A O 1
ATOM 1806 N N . GLY A 1 246 ? 9.587 2.156 -9.856 1.00 91.06 246 GLY A N 1
ATOM 1807 C CA . GLY A 1 246 ? 8.629 2.069 -10.960 1.00 91.06 246 GLY A CA 1
ATOM 1808 C C . GLY A 1 246 ? 9.096 2.785 -12.237 1.00 91.06 246 GLY A C 1
ATOM 1809 O O . GLY A 1 246 ? 8.757 2.353 -13.340 1.00 91.06 246 GLY A O 1
ATOM 1810 N N . THR A 1 247 ? 9.954 3.800 -12.111 1.00 89.31 247 THR A N 1
ATOM 1811 C CA . THR A 1 247 ? 10.620 4.504 -13.223 1.00 89.31 247 THR A CA 1
ATOM 1812 C C . THR A 1 247 ? 12.144 4.441 -13.116 1.00 89.31 247 THR A C 1
ATOM 1814 O O . THR A 1 247 ? 12.687 4.156 -12.055 1.00 89.31 247 THR A O 1
ATOM 1817 N N . GLY A 1 248 ? 12.845 4.751 -14.210 1.00 84.88 248 GLY A N 1
ATOM 1818 C CA . GLY A 1 248 ? 14.306 4.877 -14.236 1.00 84.88 248 GLY A CA 1
ATOM 1819 C C . GLY A 1 248 ? 15.057 3.593 -14.598 1.00 84.88 248 GLY A C 1
ATOM 1820 O O . GLY A 1 248 ? 14.492 2.494 -14.660 1.00 84.88 248 GLY A O 1
ATOM 1821 N N . GLU A 1 249 ? 16.350 3.741 -14.868 1.00 79.06 249 GLU A N 1
ATOM 1822 C CA . GLU A 1 249 ? 17.235 2.630 -15.217 1.00 79.06 249 GLU A CA 1
ATOM 1823 C C . GLU A 1 249 ? 17.743 1.905 -13.966 1.00 79.06 249 GLU A C 1
ATOM 1825 O O . GLU A 1 249 ? 18.032 2.512 -12.931 1.00 79.06 249 GLU A O 1
ATOM 1830 N N . LEU A 1 250 ? 17.862 0.579 -14.061 1.00 83.56 250 LEU A N 1
ATOM 1831 C CA . LEU A 1 250 ? 18.579 -0.182 -13.046 1.00 83.56 250 LEU A CA 1
ATOM 1832 C C . LEU A 1 250 ? 20.071 0.077 -13.212 1.00 83.56 250 LEU A C 1
ATOM 1834 O O . LEU A 1 250 ? 20.610 -0.053 -14.308 1.00 83.56 250 LEU A O 1
ATOM 1838 N N . HIS A 1 251 ? 20.741 0.406 -12.114 1.00 82.19 251 HIS A N 1
ATOM 1839 C CA . HIS A 1 251 ? 22.170 0.678 -12.150 1.00 82.19 251 HIS A CA 1
ATOM 1840 C C . HIS A 1 251 ? 22.937 -0.590 -12.536 1.00 82.19 251 HIS A C 1
ATOM 1842 O O . HIS A 1 251 ? 22.688 -1.676 -11.999 1.00 82.19 251 HIS A O 1
ATOM 1848 N N . ALA A 1 252 ? 23.867 -0.447 -13.481 1.00 81.88 252 ALA A N 1
ATOM 1849 C CA . ALA A 1 252 ? 24.746 -1.536 -13.871 1.00 81.88 252 ALA A CA 1
ATOM 1850 C C . ALA A 1 252 ? 25.616 -1.957 -12.672 1.00 81.88 252 ALA A C 1
ATOM 1852 O O . ALA A 1 252 ? 26.123 -1.092 -11.952 1.00 81.88 252 ALA A O 1
ATOM 1853 N N . PRO A 1 253 ? 25.818 -3.266 -12.437 1.00 81.81 253 PRO A N 1
ATOM 1854 C CA . PRO A 1 253 ? 26.658 -3.713 -11.342 1.00 81.81 253 PRO A CA 1
ATOM 1855 C C . PRO A 1 253 ? 28.115 -3.344 -11.619 1.00 81.81 253 PRO A C 1
ATOM 1857 O O . PRO A 1 253 ? 28.626 -3.530 -12.728 1.00 81.81 253 PRO A O 1
ATOM 1860 N N . SER A 1 254 ? 28.820 -2.907 -10.582 1.00 86.62 254 SER A N 1
ATOM 1861 C CA . SER A 1 254 ? 30.278 -2.855 -10.612 1.00 86.62 254 SER A CA 1
ATOM 1862 C C . SER A 1 254 ? 30.814 -4.283 -10.742 1.00 86.62 254 SER A C 1
ATOM 1864 O O . SER A 1 254 ? 30.545 -5.140 -9.898 1.00 86.62 254 SER A O 1
ATOM 1866 N N . LEU A 1 255 ? 31.538 -4.559 -11.828 1.00 88.75 255 LEU A N 1
ATOM 1867 C CA . LEU A 1 255 ? 31.945 -5.918 -12.187 1.00 88.75 255 LEU A CA 1
ATOM 1868 C C . LEU A 1 255 ? 33.242 -6.329 -11.484 1.00 88.75 255 LEU A C 1
ATOM 1870 O O . LEU A 1 255 ? 34.306 -5.767 -11.754 1.00 88.75 255 LEU A O 1
ATOM 1874 N N . HIS A 1 256 ? 33.187 -7.385 -10.676 1.00 84.81 256 HIS A N 1
ATOM 1875 C CA . HIS A 1 256 ? 34.324 -7.855 -9.875 1.00 84.81 256 HIS A CA 1
ATOM 1876 C C . HIS A 1 256 ? 34.640 -9.335 -10.123 1.00 84.81 256 HIS A C 1
ATOM 1878 O O . HIS A 1 256 ? 33.764 -10.119 -10.485 1.00 84.81 256 HIS A O 1
ATOM 1884 N N . GLY A 1 257 ? 35.903 -9.719 -9.911 1.00 91.62 257 GLY A N 1
ATOM 1885 C CA . GLY A 1 257 ? 36.360 -11.109 -10.004 1.00 91.62 257 GLY A CA 1
ATOM 1886 C C . GLY A 1 257 ? 36.870 -11.541 -11.385 1.00 91.62 257 GLY A C 1
ATOM 1887 O O . GLY A 1 257 ? 37.270 -10.723 -12.219 1.00 91.62 257 GLY A O 1
ATOM 1888 N N . SER A 1 258 ? 36.901 -12.856 -11.598 1.00 91.38 258 SER A N 1
ATOM 1889 C CA . SER A 1 258 ? 37.354 -13.507 -12.835 1.00 91.38 258 SER A CA 1
ATOM 1890 C C . SER A 1 258 ? 36.444 -13.200 -14.033 1.00 91.38 258 SER A C 1
ATOM 1892 O O . SER A 1 258 ? 35.311 -12.749 -13.880 1.00 91.38 258 SER A O 1
ATOM 1894 N N . VAL A 1 259 ? 36.913 -13.488 -15.253 1.00 90.38 259 VAL A N 1
ATOM 1895 C CA . VAL A 1 259 ? 36.128 -13.291 -16.490 1.00 90.38 259 VAL A CA 1
ATOM 1896 C C . VAL A 1 259 ? 34.782 -14.026 -16.433 1.00 90.38 259 VAL A C 1
ATOM 1898 O O . VAL A 1 259 ? 33.760 -13.445 -16.795 1.00 90.38 259 VAL A O 1
ATOM 1901 N N . GLY A 1 260 ? 34.762 -15.263 -15.923 1.00 91.62 260 GLY A N 1
ATOM 1902 C CA . GLY A 1 260 ? 33.530 -16.041 -15.760 1.00 91.62 260 GLY A CA 1
ATOM 1903 C C . GLY A 1 260 ? 32.546 -15.402 -14.775 1.00 91.62 260 GLY A C 1
ATOM 1904 O O . GLY A 1 260 ? 31.361 -15.297 -15.080 1.00 91.62 260 GLY A O 1
ATOM 1905 N N . GLN A 1 261 ? 33.037 -14.889 -13.642 1.00 90.88 261 GLN A N 1
ATOM 1906 C CA . GLN A 1 261 ? 32.207 -14.192 -12.648 1.00 90.88 261 GLN A CA 1
ATOM 1907 C C . GLN A 1 261 ? 31.638 -12.878 -13.195 1.00 90.88 261 GLN A C 1
ATOM 1909 O O . GLN A 1 261 ? 30.457 -12.593 -13.017 1.00 90.88 261 GLN A O 1
ATOM 1914 N N . LYS A 1 262 ? 32.443 -12.102 -13.930 1.00 91.69 262 LYS A N 1
ATOM 1915 C CA . LYS A 1 262 ? 31.971 -10.877 -14.592 1.00 91.69 262 LYS A CA 1
ATOM 1916 C C . LYS A 1 262 ? 30.908 -11.171 -15.653 1.00 91.69 262 LYS A C 1
ATOM 1918 O O . LYS A 1 262 ? 29.962 -10.399 -15.791 1.00 91.69 262 LYS A O 1
ATOM 1923 N N . LEU A 1 263 ? 31.040 -12.277 -16.393 1.00 91.94 263 LEU A N 1
ATOM 1924 C CA . LEU A 1 263 ? 30.023 -12.711 -17.353 1.00 91.94 263 LEU A CA 1
ATOM 1925 C C . LEU A 1 263 ? 28.715 -13.084 -16.643 1.00 91.94 263 LEU A C 1
ATOM 1927 O O . LEU A 1 263 ? 27.662 -12.593 -17.036 1.00 91.94 263 LEU A O 1
ATOM 1931 N N . GLN A 1 264 ? 28.786 -13.862 -15.559 1.00 90.31 264 GLN A N 1
ATOM 1932 C CA . GLN A 1 264 ? 27.617 -14.207 -14.742 1.00 90.31 264 GLN A CA 1
ATOM 1933 C C . GLN A 1 264 ? 26.916 -12.965 -14.177 1.00 90.31 264 GLN A C 1
ATOM 1935 O O . GLN A 1 264 ? 25.696 -12.862 -14.272 1.00 90.31 264 GLN A O 1
ATOM 1940 N N . GLN A 1 265 ? 27.671 -11.992 -13.657 1.00 89.88 265 GLN A N 1
ATOM 1941 C CA . GLN A 1 265 ? 27.121 -10.727 -13.151 1.00 89.88 265 GLN A CA 1
ATOM 1942 C C . GLN A 1 265 ? 26.388 -9.937 -14.245 1.00 89.88 265 GLN A C 1
ATOM 1944 O O . GLN A 1 265 ? 25.314 -9.393 -13.997 1.00 89.88 265 GLN A O 1
ATOM 1949 N N . ARG A 1 266 ? 26.921 -9.909 -15.475 1.00 90.31 266 ARG A N 1
ATOM 1950 C CA . ARG A 1 266 ? 26.248 -9.278 -16.624 1.00 90.31 266 ARG A CA 1
ATOM 1951 C C . ARG A 1 266 ? 24.954 -9.993 -16.998 1.00 90.31 266 ARG A C 1
ATOM 1953 O O . ARG A 1 266 ? 23.944 -9.330 -17.206 1.00 90.31 266 ARG A O 1
ATOM 1960 N N . THR A 1 267 ? 24.971 -11.322 -17.063 1.00 90.81 267 THR A N 1
ATOM 1961 C CA . THR A 1 267 ? 23.774 -12.118 -17.368 1.00 90.81 267 THR A CA 1
ATOM 1962 C C . THR A 1 267 ? 22.698 -11.944 -16.295 1.00 90.81 267 THR A C 1
ATOM 1964 O O . THR A 1 267 ? 21.535 -11.747 -16.632 1.00 90.81 267 THR A O 1
ATOM 1967 N N . ALA A 1 268 ? 23.077 -11.943 -15.014 1.00 88.25 268 ALA A N 1
ATOM 1968 C CA . ALA A 1 268 ? 22.155 -11.700 -13.907 1.00 88.25 268 ALA A CA 1
ATOM 1969 C C . ALA A 1 268 ? 21.552 -10.286 -13.953 1.00 88.25 268 ALA A C 1
ATOM 1971 O O . ALA A 1 268 ? 20.360 -10.111 -13.710 1.00 88.25 268 ALA A O 1
ATOM 1972 N N . HIS A 1 269 ? 22.352 -9.275 -14.307 1.00 89.38 269 HIS A N 1
ATOM 1973 C CA . HIS A 1 269 ? 21.848 -7.916 -14.491 1.00 89.38 269 HIS A CA 1
ATOM 1974 C C . HIS A 1 269 ? 20.868 -7.815 -15.665 1.00 89.38 269 HIS A C 1
ATOM 1976 O O . HIS A 1 269 ? 19.806 -7.224 -15.499 1.00 89.38 269 HIS A O 1
ATOM 1982 N N . ALA A 1 270 ? 21.175 -8.430 -16.812 1.00 89.12 270 ALA A N 1
ATOM 1983 C CA . ALA A 1 270 ? 20.261 -8.468 -17.954 1.00 89.12 270 ALA A CA 1
ATOM 1984 C C . ALA A 1 270 ? 18.914 -9.110 -17.576 1.00 89.12 270 ALA A C 1
ATOM 1986 O O . ALA A 1 270 ? 17.867 -8.519 -17.819 1.00 89.12 270 ALA A O 1
ATOM 1987 N N . ALA A 1 271 ? 18.940 -10.240 -16.860 1.00 89.19 271 ALA A N 1
ATOM 1988 C CA . ALA A 1 271 ? 17.725 -10.875 -16.352 1.00 89.19 271 ALA A CA 1
ATOM 1989 C C . ALA A 1 271 ? 16.933 -9.964 -15.391 1.00 89.19 271 ALA A C 1
ATOM 1991 O O . ALA A 1 271 ? 15.708 -9.908 -15.475 1.00 89.19 271 ALA A O 1
ATOM 1992 N N . ARG A 1 272 ? 17.611 -9.202 -14.515 1.00 88.38 272 ARG A N 1
ATOM 1993 C CA . ARG A 1 272 ? 16.960 -8.197 -13.650 1.00 88.38 272 ARG A CA 1
ATOM 1994 C C . ARG A 1 272 ? 16.316 -7.059 -14.440 1.00 88.38 272 ARG A C 1
ATOM 1996 O O . ARG A 1 272 ? 15.284 -6.549 -14.014 1.00 88.38 272 ARG A O 1
ATOM 2003 N N . VAL A 1 273 ? 16.924 -6.630 -15.546 1.00 90.62 273 VAL A N 1
ATOM 2004 C CA . VAL A 1 273 ? 16.360 -5.594 -16.426 1.00 90.62 273 VAL A CA 1
ATOM 2005 C C . VAL A 1 273 ? 15.092 -6.105 -17.107 1.00 90.62 273 VAL A C 1
ATOM 2007 O O . VAL A 1 273 ? 14.069 -5.418 -17.064 1.00 90.62 273 VAL A O 1
ATOM 2010 N N . ASP A 1 274 ? 15.130 -7.319 -17.655 1.00 91.19 274 ASP A N 1
ATOM 2011 C CA . ASP A 1 274 ? 13.967 -7.949 -18.289 1.00 91.19 274 ASP A CA 1
ATOM 2012 C C . ASP A 1 274 ? 12.828 -8.161 -17.282 1.00 91.19 274 ASP A C 1
ATOM 2014 O O . ASP A 1 274 ? 11.667 -7.839 -17.548 1.00 91.19 274 ASP A O 1
ATOM 2018 N N . GLU A 1 275 ? 13.162 -8.627 -16.077 1.00 90.81 275 GLU A N 1
ATOM 2019 C CA . GLU A 1 275 ? 12.203 -8.754 -14.984 1.00 90.81 275 GLU A CA 1
ATOM 2020 C C . GLU A 1 275 ? 11.591 -7.400 -14.615 1.00 90.81 275 GLU A C 1
ATOM 2022 O O . GLU A 1 275 ? 10.369 -7.279 -14.519 1.00 90.81 275 GLU A O 1
ATOM 2027 N N . ALA A 1 276 ? 12.412 -6.361 -14.454 1.00 93.25 276 ALA A N 1
ATOM 2028 C CA . ALA A 1 276 ? 11.923 -5.028 -14.134 1.00 93.25 276 ALA A CA 1
ATOM 2029 C C . ALA A 1 276 ? 10.960 -4.491 -15.194 1.00 93.25 276 ALA A C 1
ATOM 2031 O O . ALA A 1 276 ? 9.942 -3.888 -14.846 1.00 93.25 276 ALA A O 1
ATOM 2032 N N . ALA A 1 277 ? 11.239 -4.737 -16.475 1.00 94.31 277 ALA A N 1
ATOM 2033 C CA . ALA A 1 277 ? 10.340 -4.377 -17.563 1.00 94.31 277 ALA A CA 1
ATOM 2034 C C . ALA A 1 277 ? 8.983 -5.094 -17.441 1.00 94.31 277 ALA A C 1
ATOM 2036 O O . ALA A 1 277 ? 7.941 -4.442 -17.553 1.00 94.31 277 ALA A O 1
ATOM 2037 N N . ALA A 1 278 ? 8.974 -6.393 -17.129 1.00 94.31 278 ALA A N 1
ATOM 2038 C CA . ALA A 1 278 ? 7.744 -7.167 -16.942 1.00 94.31 278 ALA A CA 1
ATOM 2039 C C . ALA A 1 278 ? 6.916 -6.689 -15.732 1.00 94.31 278 ALA A C 1
ATOM 2041 O O . ALA A 1 278 ? 5.696 -6.503 -15.835 1.00 94.31 278 ALA A O 1
ATOM 2042 N N . LEU A 1 279 ? 7.572 -6.419 -14.595 1.00 96.56 279 LEU A N 1
ATOM 2043 C CA . LEU A 1 279 ? 6.906 -5.868 -13.408 1.00 96.56 279 LEU A CA 1
ATOM 2044 C C . LEU A 1 279 ? 6.267 -4.506 -13.724 1.00 96.56 279 LEU A C 1
ATOM 2046 O O . LEU A 1 279 ? 5.107 -4.258 -13.382 1.00 96.56 279 LEU A O 1
ATOM 2050 N N . ARG A 1 280 ? 7.005 -3.633 -14.425 1.00 97.25 280 ARG A N 1
ATOM 2051 C CA . ARG A 1 280 ? 6.528 -2.304 -14.834 1.00 97.25 280 ARG A CA 1
ATOM 2052 C C . ARG A 1 280 ? 5.358 -2.384 -15.803 1.00 97.25 280 ARG A C 1
ATOM 2054 O O . ARG A 1 280 ? 4.417 -1.610 -15.653 1.00 97.25 280 ARG A O 1
ATOM 2061 N N . ALA A 1 281 ? 5.384 -3.314 -16.756 1.00 96.88 281 ALA A N 1
ATOM 2062 C CA . ALA A 1 281 ? 4.286 -3.525 -17.695 1.00 96.88 281 ALA A CA 1
ATOM 2063 C C . ALA A 1 281 ? 2.982 -3.896 -16.968 1.00 96.88 281 ALA A C 1
ATOM 2065 O O . ALA A 1 281 ? 1.943 -3.290 -17.227 1.00 96.88 281 ALA A O 1
ATOM 2066 N N . SER A 1 282 ? 3.056 -4.808 -15.993 1.00 97.31 282 SER A N 1
ATOM 2067 C CA . SER A 1 282 ? 1.898 -5.222 -15.184 1.00 97.31 282 SER A CA 1
ATOM 2068 C C . SER A 1 282 ? 1.315 -4.055 -14.376 1.00 97.31 282 SER A C 1
ATOM 2070 O O . SER A 1 282 ? 0.102 -3.836 -14.362 1.00 97.31 282 SER A O 1
ATOM 2072 N N . ALA A 1 283 ? 2.176 -3.273 -13.716 1.00 97.50 283 ALA A N 1
ATOM 2073 C CA . ALA A 1 283 ? 1.754 -2.119 -12.922 1.00 97.50 283 ALA A CA 1
ATOM 2074 C C . ALA A 1 283 ? 1.169 -0.994 -13.791 1.00 97.50 283 ALA A C 1
ATOM 2076 O O . ALA A 1 283 ? 0.146 -0.409 -13.438 1.00 97.50 283 ALA A O 1
ATOM 2077 N N . ARG A 1 284 ? 1.752 -0.736 -14.967 1.00 97.75 284 ARG A N 1
ATOM 2078 C CA . ARG A 1 284 ? 1.208 0.218 -15.944 1.00 97.75 284 ARG A CA 1
ATOM 2079 C C . ARG A 1 284 ? -0.160 -0.216 -16.452 1.00 97.75 284 ARG A C 1
ATOM 2081 O O . ARG A 1 284 ? -1.079 0.593 -16.435 1.00 97.75 284 ARG A O 1
ATOM 2088 N N . ALA A 1 285 ? -0.320 -1.487 -16.822 1.00 97.62 285 ALA A N 1
ATOM 2089 C CA . ALA A 1 285 ? -1.609 -2.031 -17.243 1.00 97.62 285 ALA A CA 1
ATOM 2090 C C . ALA A 1 285 ? -2.682 -1.852 -16.155 1.00 97.62 285 ALA A C 1
ATOM 2092 O O . ALA A 1 285 ? -3.799 -1.430 -16.455 1.00 97.62 285 ALA A O 1
ATOM 2093 N N . TYR A 1 286 ? -2.323 -2.086 -14.888 1.00 97.88 286 TYR A N 1
ATOM 2094 C CA . TYR A 1 286 ? -3.210 -1.835 -13.754 1.00 97.88 286 TYR A CA 1
ATOM 2095 C C . TYR A 1 286 ? -3.631 -0.362 -13.647 1.00 97.88 286 TYR A C 1
ATOM 2097 O O . TYR A 1 286 ? -4.825 -0.066 -13.588 1.00 97.88 286 TYR A O 1
ATOM 2105 N N . LEU A 1 287 ? -2.664 0.561 -13.620 1.00 97.62 287 LEU A N 1
ATOM 2106 C CA . LEU A 1 287 ? -2.917 1.994 -13.447 1.00 97.62 287 LEU A CA 1
ATOM 2107 C C . LEU A 1 287 ? -3.720 2.567 -14.623 1.00 97.62 287 LEU A C 1
ATOM 2109 O O . LEU A 1 287 ? -4.757 3.196 -14.416 1.00 97.62 287 LEU A O 1
ATOM 2113 N N . SER A 1 288 ? -3.317 2.265 -15.858 1.00 96.88 288 SER A N 1
ATOM 2114 C CA . SER A 1 288 ? -4.030 2.701 -17.061 1.00 96.88 288 SER A CA 1
ATOM 2115 C C . SER A 1 288 ? -5.436 2.108 -17.146 1.00 96.88 288 SER A C 1
ATOM 2117 O O . SER A 1 288 ? -6.377 2.818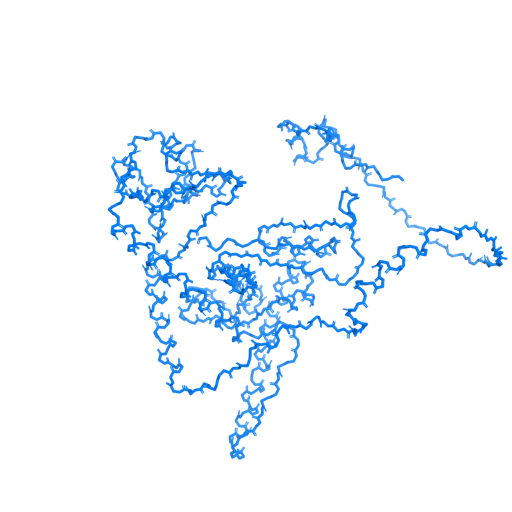 -17.492 1.00 96.88 288 SER A O 1
ATOM 2119 N N . GLY A 1 289 ? -5.623 0.845 -16.748 1.00 95.56 289 GLY A N 1
ATOM 2120 C CA . GLY A 1 289 ? -6.946 0.217 -16.660 1.00 95.56 289 GLY A CA 1
ATOM 2121 C C . GLY A 1 289 ? -7.886 0.885 -15.647 1.00 95.56 289 GLY A C 1
ATOM 2122 O O . GLY A 1 289 ? -9.097 0.686 -15.705 1.00 95.56 289 GLY A O 1
ATOM 2123 N N . ARG A 1 290 ? -7.349 1.704 -14.733 1.00 93.88 290 ARG A N 1
ATOM 2124 C CA . ARG A 1 290 ? -8.109 2.534 -13.786 1.00 93.88 290 ARG A CA 1
ATOM 2125 C C . ARG A 1 290 ? -8.336 3.968 -14.271 1.00 93.88 290 ARG A C 1
ATOM 2127 O O . ARG A 1 290 ? -8.915 4.751 -13.528 1.00 93.88 290 ARG A O 1
ATOM 2134 N N . GLY A 1 291 ? -7.894 4.316 -15.481 1.00 95.25 291 GLY A N 1
ATOM 2135 C CA . GLY A 1 291 ? -7.931 5.692 -15.988 1.00 95.25 291 GLY A CA 1
ATOM 2136 C C . GLY A 1 291 ? -6.891 6.611 -15.336 1.00 95.25 291 GLY A C 1
ATOM 2137 O O . GLY A 1 291 ? -7.020 7.834 -15.406 1.00 95.25 291 GLY A O 1
ATOM 2138 N N . LEU A 1 292 ? -5.875 6.035 -14.690 1.00 96.31 292 LEU A N 1
ATOM 2139 C CA . LEU A 1 292 ? -4.794 6.781 -14.060 1.00 96.31 292 LEU A CA 1
ATOM 2140 C C . LEU A 1 292 ? -3.603 6.928 -15.015 1.00 96.31 292 LEU A C 1
ATOM 2142 O O . LEU A 1 292 ? -3.281 6.019 -15.785 1.00 96.31 292 LEU A O 1
ATOM 2146 N N . ASP A 1 293 ? -2.930 8.069 -14.925 1.00 96.00 293 ASP A N 1
ATOM 2147 C CA . ASP A 1 293 ? -1.682 8.366 -15.613 1.00 96.00 293 ASP A CA 1
ATOM 2148 C C . ASP A 1 293 ? -0.570 7.504 -15.009 1.00 96.00 293 ASP A C 1
ATOM 2150 O O . ASP A 1 293 ? -0.042 7.755 -13.920 1.00 96.00 293 ASP A O 1
ATOM 2154 N N . ALA A 1 294 ? -0.255 6.431 -15.729 1.00 95.81 294 ALA A N 1
ATOM 2155 C CA . ALA A 1 294 ? 0.747 5.477 -15.310 1.00 95.81 294 ALA A CA 1
ATOM 2156 C C . ALA A 1 294 ? 2.160 6.071 -15.363 1.00 95.81 294 ALA A C 1
ATOM 2158 O O . ALA A 1 294 ? 2.982 5.700 -14.538 1.00 95.81 294 ALA A O 1
ATOM 2159 N N . ASP A 1 295 ? 2.475 6.988 -16.279 1.00 92.19 295 ASP A N 1
ATOM 2160 C CA . ASP A 1 295 ? 3.825 7.557 -16.359 1.00 92.19 295 ASP A CA 1
ATOM 2161 C C . ASP A 1 295 ? 4.154 8.375 -15.113 1.00 92.19 295 ASP A C 1
ATOM 2163 O O . ASP A 1 295 ? 5.211 8.190 -14.503 1.00 92.19 295 ASP A O 1
ATOM 2167 N N . TRP A 1 296 ? 3.207 9.203 -14.680 1.00 94.56 296 TRP A N 1
ATOM 2168 C CA . TRP A 1 296 ? 3.326 9.953 -13.438 1.00 94.56 296 TRP A CA 1
ATOM 2169 C C . TRP A 1 296 ? 3.366 9.033 -12.213 1.00 94.56 296 TRP A C 1
ATOM 2171 O O . TRP A 1 296 ? 4.306 9.098 -11.418 1.00 94.56 296 TRP A O 1
ATOM 2181 N N . LEU A 1 297 ? 2.387 8.139 -12.054 1.00 95.88 297 LEU A N 1
ATOM 2182 C CA . LEU A 1 297 ? 2.276 7.322 -10.842 1.00 95.88 297 LEU A CA 1
ATOM 2183 C C . LEU A 1 297 ? 3.392 6.290 -10.692 1.00 95.88 297 LEU A C 1
ATOM 2185 O O . LEU A 1 297 ? 3.731 5.920 -9.569 1.00 95.88 297 LEU A O 1
ATOM 2189 N N . MET A 1 298 ? 4.009 5.849 -11.787 1.00 96.06 298 MET A N 1
ATOM 2190 C CA . MET A 1 298 ? 5.144 4.931 -11.708 1.00 96.06 298 MET A CA 1
ATOM 2191 C C . MET A 1 298 ? 6.367 5.573 -11.037 1.00 96.06 298 MET A C 1
ATOM 2193 O O . MET A 1 298 ? 7.172 4.850 -10.454 1.00 96.06 298 MET A O 1
ATOM 2197 N N . SER A 1 299 ? 6.487 6.907 -11.036 1.00 92.19 299 SER A N 1
ATOM 2198 C CA . SER A 1 299 ? 7.547 7.620 -10.296 1.00 92.19 299 SER A CA 1
ATOM 2199 C C . SER A 1 299 ? 7.359 7.601 -8.773 1.00 92.19 299 SER A C 1
ATOM 2201 O O . SER A 1 299 ? 8.272 7.921 -8.014 1.00 92.19 299 SER A O 1
ATOM 2203 N N . HIS A 1 300 ? 6.173 7.195 -8.324 1.00 92.12 300 HIS A N 1
ATOM 2204 C CA . HIS A 1 300 ? 5.741 7.242 -6.936 1.00 92.12 300 HIS A CA 1
ATOM 2205 C C . HIS A 1 300 ? 5.655 5.864 -6.263 1.00 92.12 300 HIS A C 1
ATOM 2207 O O . HIS A 1 300 ? 5.429 5.781 -5.054 1.00 92.12 300 HIS A O 1
ATOM 2213 N N . VAL A 1 301 ? 5.822 4.784 -7.027 1.00 95.19 301 VAL A N 1
ATOM 2214 C CA . VAL A 1 301 ? 5.688 3.405 -6.541 1.00 95.19 301 VAL A CA 1
ATOM 2215 C C . VAL A 1 301 ? 6.982 2.624 -6.715 1.00 95.19 301 VAL A C 1
ATOM 2217 O O . VAL A 1 301 ? 7.817 2.923 -7.573 1.00 95.19 301 VAL A O 1
ATOM 2220 N N . ARG A 1 302 ? 7.124 1.568 -5.916 1.00 96.38 302 ARG A N 1
ATOM 2221 C CA . ARG A 1 302 ? 8.141 0.532 -6.119 1.00 96.38 302 ARG A CA 1
ATOM 2222 C C . ARG A 1 302 ? 7.482 -0.801 -6.437 1.00 96.38 302 ARG A C 1
ATOM 2224 O O . ARG A 1 302 ? 6.323 -1.019 -6.090 1.00 96.38 302 ARG A O 1
ATOM 2231 N N . LEU A 1 303 ? 8.198 -1.684 -7.120 1.00 97.44 303 LEU A N 1
ATOM 2232 C CA . LEU A 1 303 ? 7.682 -2.968 -7.584 1.00 97.44 303 LEU A CA 1
ATOM 2233 C C . LEU A 1 303 ? 8.562 -4.098 -7.076 1.00 97.44 303 LEU A C 1
ATOM 2235 O O . LEU A 1 303 ? 9.786 -3.998 -7.084 1.00 97.44 303 LEU A O 1
ATOM 2239 N N . VAL A 1 304 ? 7.942 -5.197 -6.677 1.00 95.56 304 VAL A N 1
ATOM 2240 C CA . VAL A 1 304 ? 8.660 -6.396 -6.246 1.00 95.56 304 VAL A CA 1
ATOM 2241 C C . VAL A 1 304 ? 7.868 -7.639 -6.628 1.00 95.56 304 VAL A C 1
ATOM 2243 O O . VAL A 1 304 ? 6.657 -7.576 -6.866 1.00 95.56 304 VAL A O 1
ATOM 2246 N N . ARG A 1 305 ? 8.545 -8.783 -6.710 1.00 94.31 305 ARG A N 1
ATOM 2247 C CA . ARG A 1 305 ? 7.866 -10.077 -6.764 1.00 94.31 305 ARG A CA 1
ATOM 2248 C C . ARG A 1 305 ? 7.164 -10.345 -5.432 1.00 94.31 305 ARG A C 1
ATOM 2250 O O . ARG A 1 305 ? 7.699 -9.980 -4.386 1.00 94.31 305 ARG A O 1
ATOM 2257 N N . PRO A 1 306 ? 5.992 -10.994 -5.444 1.00 91.88 306 PRO A N 1
ATOM 2258 C CA . PRO A 1 306 ? 5.377 -11.438 -4.206 1.00 91.88 306 PRO A CA 1
ATOM 2259 C C . PRO A 1 306 ? 6.303 -12.435 -3.513 1.00 91.88 306 PRO A C 1
ATOM 2261 O O . PRO A 1 306 ? 6.822 -13.368 -4.129 1.00 91.88 306 PRO A O 1
ATOM 2264 N N . HIS A 1 307 ? 6.534 -12.209 -2.229 1.00 86.56 307 HIS A N 1
ATOM 2265 C CA . HIS A 1 307 ? 7.452 -13.013 -1.451 1.00 86.56 307 HIS A CA 1
ATOM 2266 C C . HIS A 1 307 ? 6.729 -14.273 -0.959 1.00 86.56 307 HIS A C 1
ATOM 2268 O O . HIS A 1 307 ? 5.706 -14.156 -0.277 1.00 86.56 307 HIS A O 1
ATOM 2274 N N . PRO A 1 308 ? 7.251 -15.486 -1.209 1.00 76.69 308 PRO A N 1
ATOM 2275 C CA . PRO A 1 308 ? 6.538 -16.730 -0.908 1.00 76.69 308 PRO A CA 1
ATOM 2276 C C . PRO A 1 308 ? 6.203 -16.877 0.580 1.00 76.69 308 PRO A C 1
ATOM 2278 O O . PRO A 1 308 ? 5.167 -17.436 0.923 1.00 76.69 308 PRO A O 1
ATOM 2281 N N . ASN A 1 309 ? 7.027 -16.311 1.468 1.00 77.06 309 ASN A N 1
ATOM 2282 C CA . ASN A 1 309 ? 6.770 -16.372 2.908 1.00 77.06 309 ASN A CA 1
ATOM 2283 C C . ASN A 1 309 ? 5.792 -15.293 3.395 1.00 77.06 309 ASN A C 1
ATOM 2285 O O . ASN A 1 309 ? 5.146 -15.510 4.417 1.00 77.06 309 ASN A O 1
ATOM 2289 N N . TYR A 1 310 ? 5.681 -14.149 2.706 1.00 75.81 310 TYR A N 1
ATOM 2290 C CA . TYR A 1 310 ? 4.874 -13.008 3.173 1.00 75.81 310 TYR A CA 1
ATOM 2291 C C . TYR A 1 310 ? 3.521 -12.883 2.473 1.00 75.81 310 TYR A C 1
ATOM 2293 O O . TYR A 1 310 ? 2.591 -12.302 3.035 1.00 75.81 310 TYR A O 1
ATOM 2301 N N . ASP A 1 311 ? 3.427 -13.453 1.274 1.00 83.19 311 ASP A N 1
ATOM 2302 C CA . ASP A 1 311 ? 2.351 -13.245 0.311 1.00 83.19 311 ASP A CA 1
ATOM 2303 C C . ASP A 1 311 ? 1.787 -14.584 -0.200 1.00 83.19 311 ASP A C 1
ATOM 2305 O O . ASP A 1 311 ? 1.238 -14.654 -1.293 1.00 83.19 311 ASP A O 1
ATOM 2309 N N . ALA A 1 312 ? 1.948 -15.676 0.560 1.00 80.88 312 ALA A N 1
ATOM 2310 C CA . ALA A 1 312 ? 1.634 -17.041 0.119 1.00 80.88 312 ALA A CA 1
ATOM 2311 C C . ALA A 1 312 ? 0.202 -17.209 -0.430 1.00 80.88 312 ALA A C 1
ATOM 2313 O O . ALA A 1 312 ? -0.013 -17.911 -1.423 1.00 80.88 312 ALA A O 1
ATOM 2314 N N . ALA A 1 313 ? -0.780 -16.562 0.205 1.00 79.75 313 ALA A N 1
ATOM 2315 C CA . ALA A 1 313 ? -2.174 -16.614 -0.226 1.00 79.75 313 ALA A CA 1
ATOM 2316 C C . ALA A 1 313 ? -2.364 -15.901 -1.572 1.00 79.75 313 ALA A C 1
ATOM 2318 O O . ALA A 1 313 ? -3.013 -16.426 -2.474 1.00 79.75 313 ALA A O 1
ATOM 2319 N N . GLU A 1 314 ? -1.751 -14.733 -1.734 1.00 87.50 314 GLU A N 1
ATOM 2320 C CA . GLU A 1 314 ? -1.794 -13.948 -2.959 1.00 87.50 314 GLU A CA 1
ATOM 2321 C C . GLU A 1 314 ? -0.991 -14.609 -4.094 1.00 87.50 314 GLU A C 1
ATOM 2323 O O . GLU A 1 314 ? -1.457 -14.620 -5.232 1.00 87.50 314 GLU A O 1
ATOM 2328 N N . VAL A 1 315 ? 0.146 -15.250 -3.798 1.00 87.75 315 VAL A N 1
ATOM 2329 C CA . VAL A 1 315 ? 0.894 -16.099 -4.748 1.00 87.75 315 VAL A CA 1
ATOM 2330 C C . VAL A 1 315 ? 0.010 -17.243 -5.244 1.00 87.75 315 VAL A C 1
ATOM 2332 O O . VAL A 1 315 ? -0.094 -17.464 -6.448 1.00 87.75 315 VAL A O 1
ATOM 2335 N N . SER A 1 316 ? -0.694 -17.922 -4.334 1.00 85.69 316 SER A N 1
ATOM 2336 C CA . SER A 1 316 ? -1.633 -18.998 -4.687 1.00 85.69 316 SER A CA 1
ATOM 2337 C C . SER A 1 316 ? -2.814 -18.496 -5.527 1.00 85.69 316 SER A C 1
ATOM 2339 O O . SER A 1 316 ? -3.370 -19.246 -6.325 1.00 85.69 316 SER A O 1
ATOM 2341 N N . ALA A 1 317 ? -3.176 -17.219 -5.383 1.00 85.25 317 ALA A N 1
ATOM 2342 C CA . ALA A 1 317 ? -4.192 -16.547 -6.187 1.00 85.25 317 ALA A CA 1
ATOM 2343 C C . ALA A 1 317 ? -3.663 -16.009 -7.536 1.00 85.25 317 ALA A C 1
ATOM 2345 O O . ALA A 1 317 ? -4.412 -15.363 -8.268 1.00 85.25 317 ALA A O 1
ATOM 2346 N N . GLY A 1 318 ? -2.395 -16.267 -7.880 1.00 93.06 318 GLY A N 1
ATOM 2347 C CA . GLY A 1 318 ? -1.792 -15.875 -9.156 1.00 93.06 318 GLY A CA 1
ATOM 2348 C C . GLY A 1 318 ? -1.116 -14.503 -9.151 1.00 93.06 318 GLY A C 1
ATOM 2349 O O . GLY A 1 318 ? -0.953 -13.900 -10.215 1.00 93.06 318 GLY A O 1
ATOM 2350 N N . ALA A 1 319 ? -0.735 -13.977 -7.981 1.00 93.69 319 ALA A N 1
ATOM 2351 C CA . ALA A 1 319 ? 0.034 -12.739 -7.914 1.00 93.69 319 ALA A CA 1
ATOM 2352 C C . ALA A 1 319 ? 1.397 -12.935 -8.579 1.00 93.69 319 ALA A C 1
ATOM 2354 O O . ALA A 1 319 ? 2.151 -13.842 -8.234 1.00 93.69 319 ALA A O 1
ATOM 2355 N N . ALA A 1 320 ? 1.713 -12.046 -9.515 1.00 95.19 320 ALA A N 1
ATOM 2356 C CA . ALA A 1 320 ? 2.998 -12.005 -10.202 1.00 95.19 320 ALA A CA 1
ATOM 2357 C C . ALA A 1 320 ? 3.818 -10.774 -9.800 1.00 95.19 320 ALA A C 1
ATOM 2359 O O . ALA A 1 320 ? 5.048 -10.821 -9.850 1.00 95.19 320 ALA A O 1
ATOM 2360 N N . VAL A 1 321 ? 3.139 -9.693 -9.397 1.00 96.75 321 VAL A N 1
ATOM 2361 C CA . VAL A 1 321 ? 3.730 -8.392 -9.068 1.00 96.75 321 VAL A CA 1
ATOM 2362 C C . VAL A 1 321 ? 3.074 -7.824 -7.817 1.00 96.75 321 VAL A C 1
ATOM 2364 O O . VAL A 1 321 ? 1.856 -7.900 -7.650 1.00 96.75 321 VAL A O 1
ATOM 2367 N N . VAL A 1 322 ? 3.877 -7.202 -6.962 1.00 97.44 322 VAL A N 1
ATOM 2368 C CA . VAL A 1 322 ? 3.414 -6.366 -5.858 1.00 97.44 322 VAL A CA 1
ATOM 2369 C C . VAL A 1 322 ? 3.835 -4.929 -6.136 1.00 97.44 322 VAL A C 1
ATOM 2371 O O . VAL A 1 322 ? 5.023 -4.625 -6.219 1.00 97.44 322 VAL A O 1
ATOM 2374 N N . MET A 1 323 ? 2.852 -4.043 -6.276 1.00 97.62 323 MET A N 1
ATOM 2375 C CA . MET A 1 323 ? 3.065 -2.600 -6.340 1.00 97.62 323 MET A CA 1
ATOM 2376 C C . MET A 1 323 ? 2.998 -2.026 -4.923 1.00 97.62 323 MET A C 1
ATOM 2378 O O . MET A 1 323 ? 1.967 -2.133 -4.251 1.00 97.62 323 MET A O 1
ATOM 2382 N N . LEU A 1 324 ? 4.106 -1.439 -4.479 1.00 96.38 324 LEU A N 1
ATOM 2383 C CA . LEU A 1 324 ? 4.288 -0.853 -3.160 1.00 96.38 324 LEU A CA 1
ATOM 2384 C C . LEU A 1 324 ? 4.039 0.653 -3.208 1.00 96.38 324 LEU A C 1
ATOM 2386 O O . LEU A 1 324 ? 4.700 1.369 -3.963 1.00 96.38 324 LEU A O 1
ATOM 2390 N N . THR A 1 325 ? 3.141 1.134 -2.350 1.00 94.50 325 THR A N 1
ATOM 2391 C CA . THR A 1 325 ? 3.046 2.558 -2.009 1.00 94.50 325 THR A CA 1
ATOM 2392 C C . THR A 1 325 ? 3.534 2.778 -0.575 1.00 94.50 325 THR A C 1
ATOM 2394 O O . THR A 1 325 ? 3.230 1.965 0.307 1.00 94.50 325 THR A O 1
ATOM 2397 N N . PRO A 1 326 ? 4.315 3.841 -0.321 1.00 92.31 326 PRO A N 1
ATOM 2398 C CA . PRO A 1 326 ? 4.925 4.051 0.982 1.00 92.31 326 PRO A CA 1
ATOM 2399 C C . PRO A 1 326 ? 3.905 4.567 1.995 1.00 92.31 326 PRO A C 1
ATOM 2401 O O . PRO A 1 326 ? 2.951 5.266 1.651 1.00 92.31 326 PRO A O 1
ATOM 2404 N N . MET A 1 327 ? 4.148 4.263 3.265 1.00 89.25 327 MET A N 1
ATOM 2405 C CA . MET A 1 327 ? 3.465 4.867 4.401 1.00 89.25 327 MET A CA 1
ATOM 2406 C C . MET A 1 327 ? 4.520 5.542 5.269 1.00 89.25 327 MET A C 1
ATOM 2408 O O . MET A 1 327 ? 5.413 4.869 5.787 1.00 89.25 327 MET A O 1
ATOM 2412 N N . PHE A 1 328 ? 4.424 6.858 5.430 1.00 86.94 328 PHE A N 1
ATOM 2413 C CA . PHE A 1 328 ? 5.338 7.620 6.269 1.00 86.94 328 PHE A CA 1
ATOM 2414 C C . PHE A 1 328 ? 4.663 8.033 7.573 1.00 86.94 328 PHE A C 1
ATOM 2416 O O . PHE A 1 328 ? 3.491 8.406 7.607 1.00 86.94 328 PHE A O 1
ATOM 2423 N N . GLY A 1 329 ? 5.418 7.990 8.658 1.00 82.19 329 GLY A N 1
ATOM 2424 C CA . GLY A 1 329 ? 5.009 8.497 9.959 1.00 82.19 329 GLY A CA 1
ATOM 2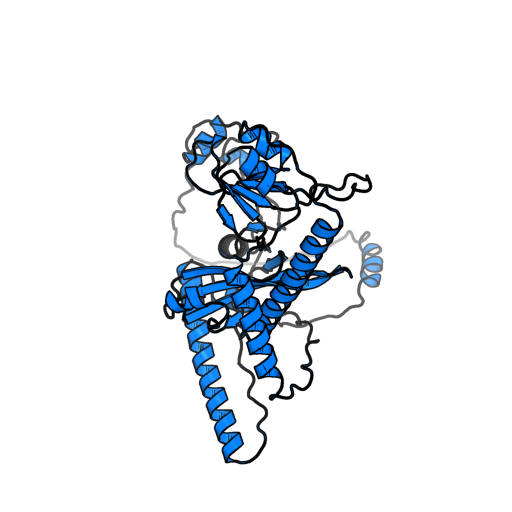425 C C . GLY A 1 329 ? 6.164 9.224 10.625 1.00 82.19 329 GLY A C 1
ATOM 2426 O O . GLY A 1 329 ? 7.274 9.246 10.102 1.00 82.19 329 GLY A O 1
ATOM 2427 N N . GLN A 1 330 ? 5.894 9.826 11.776 1.00 77.88 330 GLN A N 1
ATOM 2428 C CA . GLN A 1 330 ? 6.929 10.429 12.609 1.00 77.88 330 GLN A CA 1
ATOM 2429 C C . GLN A 1 330 ? 7.410 9.409 13.642 1.00 77.88 330 GLN A C 1
ATOM 2431 O O . GLN A 1 330 ? 6.596 8.672 14.210 1.00 77.88 330 GLN A O 1
ATOM 2436 N N . ASP A 1 331 ? 8.722 9.337 13.847 1.00 72.88 331 ASP A N 1
ATOM 2437 C CA . ASP A 1 331 ? 9.309 8.620 14.978 1.00 72.88 331 ASP A CA 1
ATOM 2438 C C . ASP A 1 331 ? 9.240 9.454 16.274 1.00 72.88 331 ASP A C 1
ATOM 2440 O O . ASP A 1 331 ? 8.612 10.514 16.319 1.00 72.88 331 ASP A O 1
ATOM 2444 N N . GLU A 1 332 ? 9.832 8.937 17.353 1.00 69.12 332 GLU A N 1
ATOM 2445 C CA . GLU A 1 332 ? 9.832 9.590 18.671 1.00 69.12 332 GLU A CA 1
ATOM 2446 C C . GLU A 1 332 ? 10.587 10.929 18.671 1.00 69.12 332 GLU A C 1
ATOM 2448 O O . GLU A 1 332 ? 10.247 11.815 19.454 1.00 69.12 332 GLU A O 1
ATOM 2453 N N . ASP A 1 333 ? 11.529 11.106 17.742 1.00 69.12 333 ASP A N 1
ATOM 2454 C CA . ASP A 1 333 ? 12.313 12.330 17.556 1.00 69.12 333 ASP A CA 1
ATOM 2455 C C . ASP A 1 333 ? 11.629 13.322 16.592 1.00 69.12 333 ASP A C 1
ATOM 2457 O O . ASP A 1 333 ? 12.156 14.398 16.305 1.00 69.12 333 ASP A O 1
ATOM 2461 N N . GLY A 1 334 ? 10.442 12.981 16.077 1.00 69.31 334 GLY A N 1
ATOM 2462 C CA . GLY A 1 334 ? 9.681 13.799 15.133 1.00 69.31 334 GLY A CA 1
ATOM 2463 C C . GLY A 1 334 ? 10.161 13.705 13.681 1.00 69.31 334 GLY A C 1
ATOM 2464 O O . GLY A 1 334 ? 9.632 14.416 12.820 1.00 69.31 334 GLY A O 1
ATOM 2465 N N . LEU A 1 335 ? 11.119 12.825 13.376 1.00 73.81 335 LEU A N 1
ATOM 2466 C CA . LEU A 1 335 ? 11.631 12.622 12.025 1.00 73.81 335 LEU A CA 1
ATOM 2467 C C . LEU A 1 335 ? 10.656 11.783 11.201 1.00 73.81 335 LEU A C 1
ATOM 2469 O O . LEU A 1 335 ? 10.131 10.761 11.651 1.00 73.81 335 LEU A O 1
ATOM 2473 N N . VAL A 1 336 ? 10.427 12.205 9.957 1.00 78.38 336 VAL A N 1
ATOM 2474 C CA . VAL A 1 336 ? 9.580 11.469 9.016 1.00 78.38 336 VAL A CA 1
ATOM 2475 C C . VAL A 1 336 ? 10.332 10.233 8.530 1.00 78.38 336 VAL A C 1
ATOM 2477 O O . VAL A 1 336 ? 11.380 10.342 7.898 1.00 78.38 336 VAL A O 1
ATOM 2480 N N . ARG A 1 337 ? 9.783 9.049 8.803 1.00 84.06 337 ARG A N 1
ATOM 2481 C CA . ARG A 1 337 ? 10.345 7.757 8.393 1.00 84.06 337 ARG A CA 1
ATOM 2482 C C . ARG A 1 337 ? 9.295 6.865 7.759 1.00 84.06 337 ARG A C 1
ATOM 2484 O O . ARG A 1 337 ? 8.099 7.001 8.021 1.00 84.06 337 ARG A O 1
ATOM 2491 N N . LEU A 1 338 ? 9.753 5.915 6.947 1.00 87.12 338 LEU A N 1
ATOM 2492 C CA . LEU A 1 338 ? 8.904 4.841 6.446 1.00 87.12 338 LEU A CA 1
ATOM 2493 C C . LEU A 1 338 ? 8.413 4.005 7.638 1.00 87.12 338 LEU A C 1
ATOM 2495 O O . LEU A 1 338 ? 9.201 3.385 8.352 1.00 87.12 338 LEU A O 1
ATOM 2499 N N . THR A 1 339 ? 7.106 4.001 7.868 1.00 84.69 339 THR A N 1
ATOM 2500 C CA . THR A 1 339 ? 6.459 3.206 8.917 1.00 84.69 339 THR A CA 1
ATOM 2501 C C . THR A 1 339 ? 5.776 1.965 8.364 1.00 84.69 339 THR A C 1
ATOM 2503 O O . THR A 1 339 ? 5.466 1.056 9.137 1.00 84.69 339 THR A O 1
ATOM 2506 N N . GLY A 1 340 ? 5.569 1.894 7.050 1.00 90.62 340 GLY A N 1
ATOM 2507 C CA . GLY A 1 340 ? 4.938 0.760 6.398 1.00 90.62 340 GLY A CA 1
ATOM 2508 C C . GLY A 1 340 ? 4.877 0.885 4.880 1.00 90.62 340 GLY A C 1
ATOM 2509 O O . GLY A 1 340 ? 5.326 1.867 4.292 1.00 90.62 340 GLY A O 1
ATOM 2510 N N . VAL A 1 341 ? 4.286 -0.127 4.256 1.00 92.44 341 VAL A N 1
ATOM 2511 C CA . VAL A 1 341 ? 3.971 -0.168 2.829 1.00 92.44 341 VAL A CA 1
ATOM 2512 C C . VAL A 1 341 ? 2.567 -0.728 2.628 1.00 92.44 341 VAL A C 1
ATOM 2514 O O . VAL A 1 341 ? 2.156 -1.691 3.284 1.00 92.44 341 VAL A O 1
ATOM 2517 N N . GLN A 1 342 ? 1.828 -0.165 1.677 1.00 91.88 342 GLN A N 1
ATOM 2518 C CA . GLN A 1 342 ? 0.664 -0.838 1.114 1.00 91.88 342 GLN A CA 1
ATOM 2519 C C . GLN A 1 342 ? 1.125 -1.693 -0.066 1.00 91.88 342 GLN A C 1
ATOM 2521 O O . GLN A 1 342 ? 1.735 -1.202 -1.012 1.00 91.88 342 GLN A O 1
ATOM 2526 N N . ARG A 1 343 ? 0.781 -2.978 -0.019 1.00 93.31 343 ARG A N 1
ATOM 2527 C CA . ARG A 1 343 ? 1.039 -3.979 -1.054 1.00 93.31 343 ARG A CA 1
ATOM 2528 C C . ARG A 1 343 ? -0.211 -4.148 -1.903 1.00 93.31 343 ARG A C 1
ATOM 2530 O O . ARG A 1 343 ? -1.238 -4.611 -1.403 1.00 93.31 343 ARG A O 1
ATOM 2537 N N . THR A 1 344 ? -0.139 -3.772 -3.173 1.00 95.06 344 THR A N 1
ATOM 2538 C CA . THR A 1 344 ? -1.195 -4.034 -4.160 1.00 95.06 344 THR A CA 1
ATOM 2539 C C . THR A 1 344 ? -0.761 -5.194 -5.044 1.00 95.06 344 THR A C 1
ATOM 2541 O O . THR A 1 344 ? 0.243 -5.089 -5.741 1.00 95.06 344 THR A O 1
ATOM 2544 N N . TYR A 1 345 ? -1.507 -6.295 -5.007 1.00 96.12 345 TYR A N 1
ATOM 2545 C CA . TYR A 1 345 ? -1.147 -7.536 -5.692 1.00 96.12 345 TYR A CA 1
ATOM 2546 C C . TYR A 1 345 ? -1.782 -7.584 -7.069 1.00 96.12 345 TYR A C 1
ATOM 2548 O O . TYR A 1 345 ? -3.004 -7.439 -7.197 1.00 96.12 345 TYR A O 1
ATOM 2556 N N . LEU A 1 346 ? -0.949 -7.805 -8.077 1.00 97.69 346 LEU A N 1
ATOM 2557 C CA . LEU A 1 346 ? -1.323 -7.796 -9.479 1.00 97.69 346 LEU A CA 1
ATOM 2558 C C . LEU A 1 346 ? -0.922 -9.118 -10.140 1.00 97.69 346 LEU A C 1
ATOM 2560 O O . LEU A 1 346 ? 0.142 -9.677 -9.864 1.00 97.69 346 LEU A O 1
ATOM 2564 N N . THR A 1 347 ? -1.765 -9.600 -11.047 1.00 97.25 347 THR A N 1
ATOM 2565 C CA . THR A 1 347 ? -1.391 -10.638 -12.019 1.00 97.25 347 THR A CA 1
ATOM 2566 C C . THR A 1 347 ? -0.401 -10.073 -13.044 1.00 97.25 347 THR A C 1
ATOM 2568 O O . THR A 1 347 ? -0.306 -8.855 -13.192 1.00 97.25 347 THR A O 1
ATOM 2571 N N . GLU A 1 348 ? 0.211 -10.929 -13.861 1.00 94.38 348 GLU A N 1
ATOM 2572 C CA . GLU A 1 348 ? 1.064 -10.512 -14.991 1.00 94.38 348 GLU A CA 1
ATOM 2573 C C . GLU A 1 348 ? 0.336 -9.599 -16.002 1.00 94.38 348 GLU A C 1
ATOM 2575 O O . GLU A 1 348 ? 0.925 -8.689 -16.574 1.00 94.38 348 GLU A O 1
ATOM 2580 N N . GLY A 1 349 ? -0.982 -9.763 -16.168 1.00 94.00 349 GLY A N 1
ATOM 2581 C CA . GLY A 1 349 ? -1.807 -8.887 -17.011 1.00 94.00 349 GLY A CA 1
ATOM 2582 C C . GLY A 1 349 ? -2.255 -7.572 -16.355 1.00 94.00 349 GLY A C 1
ATOM 2583 O O . GLY A 1 349 ? -3.056 -6.850 -16.940 1.00 94.00 349 GLY A O 1
ATOM 2584 N N . GLY A 1 350 ? -1.821 -7.270 -15.125 1.00 94.62 350 GLY A N 1
ATOM 2585 C CA . GLY A 1 350 ? -2.236 -6.066 -14.392 1.00 94.62 350 GLY A CA 1
ATOM 2586 C C . GLY A 1 350 ? -3.617 -6.133 -13.720 1.00 94.62 350 GLY A C 1
ATOM 2587 O O . GLY A 1 350 ? -4.094 -5.127 -13.195 1.00 94.62 350 GLY A O 1
ATOM 2588 N N . ALA A 1 351 ? -4.278 -7.296 -13.677 1.00 96.00 351 ALA A N 1
ATOM 2589 C CA . ALA A 1 351 ? -5.505 -7.466 -12.900 1.00 96.00 351 ALA A CA 1
ATOM 2590 C C . ALA A 1 351 ? -5.205 -7.466 -11.392 1.00 96.00 351 ALA A C 1
ATOM 2592 O O . ALA A 1 351 ? -4.271 -8.121 -10.928 1.00 96.00 351 ALA A O 1
ATOM 2593 N N . LYS A 1 352 ? -6.016 -6.741 -10.613 1.00 95.31 352 LYS A N 1
ATOM 2594 C CA . LYS A 1 352 ? -5.869 -6.647 -9.154 1.00 95.31 352 LYS A CA 1
ATOM 2595 C C . LYS A 1 352 ? -6.434 -7.884 -8.467 1.00 95.31 352 LYS A C 1
ATOM 2597 O O . LYS A 1 352 ? -7.615 -8.179 -8.616 1.00 95.31 352 LYS A O 1
ATOM 2602 N N . ILE A 1 353 ? -5.614 -8.524 -7.643 1.00 91.12 353 ILE A N 1
ATOM 2603 C CA . ILE A 1 353 ? -6.019 -9.632 -6.768 1.00 91.12 353 ILE A CA 1
ATOM 2604 C C . ILE A 1 353 ? -6.506 -9.088 -5.427 1.00 91.12 353 ILE A C 1
ATOM 2606 O O . ILE A 1 353 ? -7.544 -9.488 -4.910 1.00 91.12 353 ILE A O 1
ATOM 2610 N N . GLY A 1 354 ? -5.767 -8.139 -4.858 1.00 86.56 354 GLY A N 1
ATOM 2611 C CA . GLY A 1 354 ? -6.080 -7.609 -3.541 1.00 86.56 354 GLY A CA 1
ATOM 2612 C C . GLY A 1 354 ? -5.131 -6.508 -3.104 1.00 86.56 354 GLY A C 1
ATOM 2613 O O . GLY A 1 354 ? -4.250 -6.075 -3.851 1.00 86.56 354 GLY A O 1
ATOM 2614 N N . ARG A 1 355 ? -5.333 -6.046 -1.871 1.00 87.56 355 ARG A N 1
ATOM 2615 C CA . ARG A 1 355 ? -4.418 -5.138 -1.182 1.00 87.56 355 ARG A CA 1
ATOM 2616 C C . ARG A 1 355 ? -4.203 -5.596 0.253 1.00 87.56 355 ARG A C 1
ATOM 2618 O O . ARG A 1 355 ? -5.150 -6.061 0.891 1.00 87.56 355 ARG A O 1
ATOM 2625 N N . ARG A 1 356 ? -2.987 -5.423 0.760 1.00 86.81 356 ARG A N 1
ATOM 2626 C CA . ARG A 1 356 ? -2.633 -5.652 2.164 1.00 86.81 356 ARG A CA 1
ATOM 2627 C C . ARG A 1 356 ? -1.756 -4.523 2.662 1.00 86.81 356 ARG A C 1
ATOM 2629 O O . ARG A 1 356 ? -0.928 -4.002 1.924 1.00 86.81 356 ARG A O 1
ATOM 2636 N N . MET A 1 357 ? -1.906 -4.200 3.933 1.00 85.00 357 MET A N 1
ATOM 2637 C CA . MET A 1 357 ? -1.017 -3.272 4.618 1.00 85.00 357 MET A CA 1
ATOM 2638 C C . MET A 1 357 ? 0.100 -4.063 5.299 1.00 85.00 357 MET A C 1
ATOM 2640 O O . MET A 1 357 ? -0.088 -5.223 5.674 1.00 85.00 357 MET A O 1
ATOM 2644 N N . LEU A 1 358 ? 1.275 -3.461 5.431 1.00 85.06 358 LEU A N 1
ATOM 2645 C CA . LEU A 1 358 ? 2.368 -3.995 6.231 1.00 85.06 358 LEU A CA 1
ATOM 2646 C C . LEU A 1 358 ? 3.087 -2.844 6.930 1.00 85.06 358 LEU A C 1
ATOM 2648 O O . LEU A 1 358 ? 3.444 -1.867 6.286 1.00 85.06 358 LEU A O 1
ATOM 2652 N N . GLY A 1 359 ? 3.321 -2.974 8.233 1.00 83.81 359 GLY A N 1
ATOM 2653 C CA . GLY A 1 359 ? 3.902 -1.916 9.060 1.00 83.81 359 GLY A CA 1
ATOM 2654 C C . GLY A 1 359 ? 2.855 -1.242 9.946 1.00 83.81 359 GLY A C 1
ATOM 2655 O O . GLY A 1 359 ? 1.863 -1.867 10.318 1.00 83.81 359 GLY A O 1
ATOM 2656 N N . ALA A 1 360 ? 3.111 0.009 10.313 1.00 78.69 360 ALA A N 1
ATOM 2657 C CA . ALA A 1 360 ? 2.223 0.848 11.111 1.00 78.69 360 ALA A CA 1
ATOM 2658 C C . ALA A 1 360 ? 1.559 1.920 10.241 1.00 78.69 360 ALA A C 1
ATOM 2660 O O . ALA A 1 360 ? 2.079 2.265 9.183 1.00 78.69 360 ALA A O 1
ATOM 2661 N N . SER A 1 361 ? 0.438 2.466 10.716 1.00 79.06 361 SER A N 1
ATOM 2662 C CA . SER A 1 361 ? -0.285 3.554 10.053 1.00 79.06 361 SER A CA 1
ATOM 2663 C C . SER A 1 361 ? 0.629 4.720 9.685 1.00 79.06 361 SER A C 1
ATOM 2665 O O . SER A 1 361 ? 1.633 5.003 10.346 1.00 79.06 361 SER A O 1
ATOM 2667 N N . GLY A 1 362 ? 0.275 5.390 8.600 1.00 81.19 362 GLY A N 1
ATOM 2668 C CA . GLY A 1 362 ? 1.079 6.458 8.039 1.00 81.19 362 GLY A CA 1
ATOM 2669 C C . GLY A 1 362 ? 0.314 7.222 6.978 1.00 81.19 362 GLY A C 1
ATOM 2670 O O . GLY A 1 362 ? -0.809 6.878 6.614 1.00 81.19 362 GLY A O 1
ATOM 2671 N N . ALA A 1 363 ? 0.935 8.275 6.486 1.00 83.94 363 ALA A N 1
ATOM 2672 C CA . ALA A 1 363 ? 0.423 9.078 5.402 1.00 83.94 363 ALA A CA 1
ATOM 2673 C C . ALA A 1 363 ? 1.495 9.229 4.330 1.00 83.94 363 ALA A C 1
ATOM 2675 O O . ALA A 1 363 ? 2.684 9.015 4.566 1.00 83.94 363 ALA A O 1
ATOM 2676 N N . TRP A 1 364 ? 1.071 9.605 3.139 1.00 87.56 364 TRP A N 1
ATOM 2677 C CA . TRP A 1 364 ? 1.981 9.894 2.051 1.00 87.56 364 TRP A CA 1
ATOM 2678 C C . TRP A 1 364 ? 1.460 11.074 1.243 1.00 87.56 364 TRP A C 1
ATOM 2680 O O . TRP A 1 364 ? 0.301 11.092 0.835 1.00 87.56 364 TRP A O 1
ATOM 2690 N N . LEU A 1 365 ? 2.323 12.067 1.033 1.00 87.25 365 LEU A N 1
ATOM 2691 C CA . LEU A 1 365 ? 2.047 13.184 0.144 1.00 87.25 365 LEU A CA 1
ATOM 2692 C C . LEU A 1 365 ? 2.294 12.755 -1.306 1.00 87.25 365 LEU A C 1
ATOM 2694 O O . LEU A 1 365 ? 3.432 12.568 -1.735 1.00 87.25 365 LEU A O 1
ATOM 2698 N N . LEU A 1 366 ? 1.211 12.617 -2.057 1.00 90.75 366 LEU A N 1
ATOM 2699 C CA . LEU A 1 366 ? 1.221 12.410 -3.491 1.00 90.75 366 LEU A CA 1
ATOM 2700 C C . LEU A 1 366 ? 1.292 13.771 -4.193 1.00 90.75 366 LEU A C 1
ATOM 2702 O O . LEU A 1 366 ? 0.355 14.575 -4.139 1.00 90.75 366 LEU A O 1
ATOM 2706 N N . HIS A 1 367 ? 2.426 14.022 -4.842 1.00 90.25 367 HIS A N 1
ATOM 2707 C CA . HIS A 1 367 ? 2.654 15.240 -5.611 1.00 90.25 367 HIS A CA 1
ATOM 2708 C C . HIS A 1 367 ? 1.927 15.177 -6.955 1.00 90.25 367 HIS A C 1
ATOM 2710 O O . HIS A 1 367 ? 1.912 14.112 -7.573 1.00 90.25 367 HIS A O 1
ATOM 2716 N N . PRO A 1 368 ? 1.332 16.289 -7.419 1.00 91.56 368 PRO A N 1
ATOM 2717 C CA . PRO A 1 368 ? 0.603 16.301 -8.673 1.00 91.56 368 PRO A CA 1
ATOM 2718 C C . PRO A 1 368 ? 1.542 16.145 -9.875 1.00 91.56 368 PRO A C 1
ATOM 2720 O O . PRO A 1 368 ? 2.709 16.542 -9.806 1.00 91.56 368 PRO A O 1
ATOM 2723 N N . PRO A 1 369 ? 1.037 15.615 -10.998 1.00 91.69 369 PRO A N 1
ATOM 2724 C CA . PRO A 1 369 ? 1.776 15.643 -12.249 1.00 91.69 369 PRO A CA 1
ATOM 2725 C C . PRO A 1 369 ? 1.921 17.086 -12.753 1.00 91.69 369 PRO A C 1
ATOM 2727 O O . PRO A 1 369 ? 1.101 17.946 -12.429 1.00 91.69 369 PRO A O 1
ATOM 2730 N N . ALA A 1 370 ? 2.934 17.351 -13.582 1.00 87.69 370 ALA A N 1
ATOM 2731 C CA . ALA A 1 370 ? 3.240 18.696 -14.079 1.00 87.69 370 ALA A CA 1
ATOM 2732 C C . ALA A 1 370 ? 2.024 19.387 -14.728 1.00 87.69 370 ALA A C 1
ATOM 2734 O O . ALA A 1 370 ? 1.253 18.753 -15.448 1.00 87.69 370 ALA A O 1
ATOM 2735 N N . GLY A 1 371 ? 1.856 20.686 -14.484 1.00 87.81 371 GLY A N 1
ATOM 2736 C CA . GLY A 1 371 ? 0.744 21.478 -15.012 1.00 87.81 371 GLY A CA 1
ATOM 2737 C C . GLY A 1 371 ? 0.205 22.481 -13.996 1.00 87.81 371 GLY A C 1
ATOM 2738 O O . GLY A 1 371 ? 0.590 22.467 -12.828 1.00 87.81 371 GLY A O 1
ATOM 2739 N N . ALA A 1 372 ? -0.684 23.364 -14.454 1.00 86.25 372 ALA A N 1
ATOM 2740 C CA . ALA A 1 372 ? -1.332 24.340 -13.586 1.00 86.25 372 ALA A CA 1
ATOM 2741 C C . ALA A 1 372 ? -2.366 23.660 -12.676 1.00 86.25 372 ALA A C 1
ATOM 2743 O O . ALA A 1 372 ? -3.160 22.833 -13.132 1.00 86.25 372 ALA A O 1
ATOM 2744 N N . ALA A 1 373 ? -2.355 24.037 -11.398 1.00 87.06 373 ALA A N 1
ATOM 2745 C CA . ALA A 1 373 ? -3.345 23.599 -10.429 1.00 87.06 373 ALA A CA 1
ATOM 2746 C C . ALA A 1 373 ? -4.735 24.141 -10.795 1.00 87.06 373 ALA A C 1
ATOM 2748 O O . ALA A 1 373 ? -4.891 25.317 -11.122 1.00 87.06 373 ALA A O 1
ATOM 2749 N N . VAL A 1 374 ? -5.748 23.282 -10.734 1.00 86.06 374 VAL A N 1
ATOM 2750 C CA . VAL A 1 374 ? -7.150 23.658 -10.920 1.00 86.06 374 VAL A CA 1
ATOM 2751 C C . VAL A 1 374 ? -7.704 24.105 -9.563 1.00 86.06 374 VAL A C 1
ATOM 2753 O O . VAL A 1 374 ? -7.588 23.348 -8.589 1.00 86.06 374 VAL A O 1
ATOM 2756 N N . PRO A 1 375 ? -8.309 25.303 -9.462 1.00 82.06 375 PRO A N 1
ATOM 2757 C CA . PRO A 1 375 ? -8.932 25.750 -8.224 1.00 82.06 375 PRO A CA 1
ATOM 2758 C C . PRO A 1 375 ? -10.078 24.824 -7.812 1.00 82.06 375 PRO A C 1
ATOM 2760 O O . PRO A 1 375 ? -10.936 24.470 -8.624 1.00 82.06 375 PRO A O 1
ATOM 2763 N N . ILE A 1 376 ? -10.127 24.460 -6.532 1.00 80.19 376 ILE A N 1
ATOM 2764 C CA . ILE A 1 376 ? -11.204 23.637 -5.970 1.00 80.19 376 ILE A CA 1
ATOM 2765 C C . ILE A 1 376 ? -12.068 24.534 -5.092 1.00 80.19 376 ILE A C 1
ATOM 2767 O O . ILE A 1 376 ? -11.598 25.065 -4.091 1.00 80.19 376 ILE A O 1
ATOM 2771 N N . GLY A 1 377 ? -13.336 24.723 -5.462 1.00 79.31 377 GLY A N 1
ATOM 2772 C CA . GLY A 1 377 ? -14.268 25.535 -4.669 1.00 79.31 377 GLY A CA 1
ATOM 2773 C C . GLY A 1 377 ? -13.834 26.998 -4.497 1.00 79.31 377 GLY A C 1
ATOM 2774 O O . GLY A 1 377 ? -14.157 27.602 -3.483 1.00 79.31 377 GLY A O 1
ATOM 2775 N N . GLY A 1 378 ? -13.083 27.555 -5.454 1.00 80.69 378 GLY A N 1
ATOM 2776 C CA . GLY A 1 378 ? -12.527 28.913 -5.367 1.00 80.69 378 GLY A CA 1
ATOM 2777 C C . GLY A 1 378 ? -11.224 29.021 -4.570 1.00 80.69 378 GLY A C 1
ATOM 2778 O O . GLY A 1 378 ? -10.718 30.123 -4.394 1.00 80.69 378 GLY A O 1
ATOM 2779 N N . HIS A 1 379 ? -10.671 27.898 -4.106 1.00 76.06 379 HIS A N 1
ATOM 2780 C CA . HIS A 1 379 ? -9.358 27.851 -3.475 1.00 76.06 379 HIS A CA 1
ATOM 2781 C C . HIS A 1 379 ? -8.287 27.468 -4.495 1.00 76.06 379 HIS A C 1
ATOM 2783 O O . HIS A 1 379 ? -8.321 26.369 -5.056 1.00 76.06 379 HIS A O 1
ATOM 2789 N N . ASP A 1 380 ? -7.313 28.357 -4.687 1.00 76.44 380 ASP A N 1
ATOM 2790 C CA . ASP A 1 380 ? -6.183 28.145 -5.600 1.00 76.44 380 ASP A CA 1
ATOM 2791 C C . ASP A 1 380 ? -5.194 27.091 -5.078 1.00 76.44 380 ASP A C 1
ATOM 2793 O O . ASP A 1 380 ? -4.523 26.415 -5.857 1.00 76.44 380 ASP A O 1
ATOM 2797 N N . GLN A 1 381 ? -5.139 26.902 -3.755 1.00 78.12 381 GLN A N 1
ATOM 2798 C CA . GLN A 1 381 ? -4.379 25.840 -3.101 1.00 78.12 381 GLN A CA 1
ATOM 2799 C C . GLN A 1 381 ? -5.285 25.048 -2.161 1.00 78.12 381 GLN A C 1
ATOM 2801 O O . GLN A 1 381 ? -5.760 25.563 -1.148 1.00 78.12 381 GLN A O 1
ATOM 2806 N N . ALA A 1 382 ? -5.492 23.775 -2.481 1.00 75.38 382 ALA A N 1
ATOM 2807 C CA . ALA A 1 382 ? -6.237 22.841 -1.650 1.00 75.38 382 ALA A CA 1
ATOM 2808 C C . ALA A 1 382 ? -5.415 21.565 -1.462 1.00 75.38 382 ALA A C 1
ATOM 2810 O O . ALA A 1 382 ? -4.838 21.042 -2.409 1.00 75.38 382 ALA A O 1
ATOM 2811 N N . ARG A 1 383 ? -5.364 21.035 -0.237 1.00 72.69 383 ARG A N 1
ATOM 2812 C CA . ARG A 1 383 ? -4.791 19.706 0.017 1.00 72.69 383 ARG A CA 1
ATOM 2813 C C . ARG A 1 383 ? -5.924 18.709 0.150 1.00 72.69 383 ARG A C 1
ATOM 2815 O O . ARG A 1 383 ? -6.738 18.814 1.064 1.00 72.69 383 ARG A O 1
ATOM 2822 N N . VAL A 1 384 ? -5.975 17.749 -0.764 1.00 78.75 384 VAL A N 1
ATOM 2823 C CA . VAL A 1 384 ? -6.981 16.683 -0.732 1.00 78.75 384 VAL A CA 1
ATOM 2824 C C . VAL A 1 384 ? -6.491 15.594 0.209 1.00 78.75 384 VAL A C 1
ATOM 2826 O O . VAL A 1 384 ? -5.340 15.193 0.117 1.00 78.75 384 VAL A O 1
ATOM 2829 N N . ALA A 1 385 ? -7.337 15.094 1.103 1.00 82.00 385 ALA A N 1
ATOM 2830 C CA . ALA A 1 385 ? -7.016 13.941 1.939 1.00 82.00 385 ALA A CA 1
ATOM 2831 C C . ALA A 1 385 ? -8.052 12.842 1.708 1.00 82.00 385 ALA A C 1
ATOM 2833 O O . ALA A 1 385 ? -9.244 13.126 1.601 1.00 82.00 385 ALA A O 1
ATOM 2834 N N . GLY A 1 386 ? -7.606 11.593 1.623 1.00 77.62 386 GLY A N 1
ATOM 2835 C CA . GLY A 1 386 ? -8.508 10.470 1.402 1.00 77.62 386 GLY A CA 1
ATOM 2836 C C . GLY A 1 386 ? -7.926 9.135 1.835 1.00 77.62 386 GLY A C 1
ATOM 2837 O O . GLY A 1 386 ? -6.711 8.974 1.979 1.00 77.62 386 GLY A O 1
ATOM 2838 N N . GLU A 1 387 ? -8.824 8.173 2.028 1.00 72.31 387 GLU A N 1
ATOM 2839 C CA . GLU A 1 387 ? -8.470 6.781 2.272 1.00 72.31 387 GLU A CA 1
ATOM 2840 C C . GLU A 1 387 ? -8.345 6.040 0.938 1.00 72.31 387 GLU A C 1
ATOM 2842 O O . GLU A 1 387 ? -9.279 5.987 0.133 1.00 72.31 387 GLU A O 1
ATOM 2847 N N . GLY A 1 388 ? -7.180 5.437 0.709 1.00 78.00 388 GLY A N 1
ATOM 2848 C CA . GLY A 1 388 ? -6.902 4.667 -0.499 1.00 78.00 388 GLY A CA 1
ATOM 2849 C C . GLY A 1 388 ? -6.191 5.466 -1.589 1.00 78.00 388 GLY A C 1
ATOM 2850 O O . GLY A 1 388 ? -6.605 6.549 -2.001 1.00 78.00 388 GLY A O 1
ATOM 2851 N N . PHE A 1 389 ? -5.110 4.866 -2.078 1.00 89.31 389 PHE A N 1
ATOM 2852 C CA . PHE A 1 389 ? -4.232 5.434 -3.092 1.00 89.31 389 PHE A CA 1
ATOM 2853 C C . PHE A 1 389 ? -4.969 5.823 -4.377 1.00 89.31 389 PHE A C 1
ATOM 2855 O O . PHE A 1 389 ? -4.803 6.939 -4.855 1.00 89.31 389 PHE A O 1
ATOM 2862 N N . GLU A 1 390 ? -5.802 4.937 -4.924 1.00 90.00 390 GLU A N 1
ATOM 2863 C CA . GLU A 1 390 ? -6.421 5.142 -6.237 1.00 90.00 390 GLU A CA 1
ATOM 2864 C C . GLU A 1 390 ? -7.389 6.333 -6.247 1.00 90.00 390 GLU A C 1
ATOM 2866 O O . GLU A 1 390 ? -7.424 7.105 -7.207 1.00 90.00 390 GLU A O 1
ATOM 2871 N N . THR A 1 391 ? -8.143 6.512 -5.161 1.00 88.94 391 THR A N 1
ATOM 2872 C CA . THR A 1 391 ? -9.082 7.627 -4.999 1.00 88.94 391 THR A CA 1
ATOM 2873 C C . THR A 1 391 ? -8.337 8.954 -4.967 1.00 88.94 391 THR A C 1
ATOM 2875 O O . THR A 1 391 ? -8.669 9.870 -5.716 1.00 88.94 391 THR A O 1
ATOM 2878 N N . VAL A 1 392 ? -7.294 9.048 -4.138 1.00 91.12 392 VAL A N 1
ATOM 2879 C CA . VAL A 1 392 ? -6.490 10.270 -4.027 1.00 91.12 392 VAL A CA 1
ATOM 2880 C C . VAL A 1 392 ? -5.760 10.551 -5.339 1.00 91.12 392 VAL A C 1
ATOM 2882 O O . VAL A 1 392 ? -5.810 11.678 -5.818 1.00 91.12 392 VAL A O 1
ATOM 2885 N N . ALA A 1 393 ? -5.165 9.536 -5.971 1.00 94.00 393 ALA A N 1
ATOM 2886 C CA . ALA A 1 393 ? -4.489 9.678 -7.259 1.00 94.00 393 ALA A CA 1
ATOM 2887 C C . ALA A 1 393 ? -5.419 10.216 -8.355 1.00 94.00 393 ALA A C 1
ATOM 2889 O O . ALA A 1 393 ? -5.024 11.109 -9.101 1.00 94.00 393 ALA A O 1
ATOM 2890 N N . SER A 1 394 ? -6.666 9.738 -8.404 1.00 93.06 394 SER A N 1
ATOM 2891 C CA . SER A 1 394 ? -7.668 10.218 -9.365 1.00 93.06 394 SER A CA 1
ATOM 2892 C C . SER A 1 394 ? -7.951 11.712 -9.188 1.00 93.06 394 SER A C 1
ATOM 2894 O O . SER A 1 394 ? -7.992 12.458 -10.166 1.00 93.06 394 SER A O 1
ATOM 2896 N N . VAL A 1 395 ? -8.108 12.168 -7.940 1.00 91.44 395 VAL A N 1
ATOM 2897 C CA . VAL A 1 395 ? -8.360 13.587 -7.654 1.00 91.44 395 VAL A CA 1
ATOM 2898 C C . VAL A 1 395 ? -7.126 14.429 -7.962 1.00 91.44 395 VAL A C 1
ATOM 2900 O O . VAL A 1 395 ? -7.250 15.444 -8.638 1.00 91.44 395 VAL A O 1
ATOM 2903 N N . VAL A 1 396 ? -5.942 14.002 -7.520 1.00 92.88 396 VAL A N 1
ATOM 2904 C CA . VAL A 1 396 ? -4.673 14.710 -7.754 1.00 92.88 396 VAL A CA 1
ATOM 2905 C C . VAL A 1 396 ? -4.390 14.867 -9.250 1.00 92.88 396 VAL A C 1
ATOM 2907 O O . VAL A 1 396 ? -3.994 15.940 -9.694 1.00 92.88 396 VAL A O 1
ATOM 2910 N N . GLN A 1 397 ? -4.642 13.835 -10.055 1.00 94.56 397 GLN A N 1
ATOM 2911 C CA . GLN A 1 397 ? -4.492 13.909 -11.509 1.00 94.56 397 GLN A CA 1
ATOM 2912 C C . GLN A 1 397 ? -5.455 14.915 -12.149 1.00 94.56 397 GLN A C 1
ATOM 2914 O O . GLN A 1 397 ? -5.060 15.661 -13.048 1.00 94.56 397 GLN A O 1
ATOM 2919 N N . ALA A 1 398 ? -6.715 14.917 -11.704 1.00 91.44 398 ALA A N 1
ATOM 2920 C CA . ALA A 1 398 ? -7.768 15.759 -12.261 1.00 91.44 398 ALA A CA 1
ATOM 2921 C C . ALA A 1 398 ? -7.604 17.233 -11.874 1.00 91.44 398 ALA A C 1
ATOM 2923 O O . ALA A 1 398 ? -7.841 18.118 -12.692 1.00 91.44 398 ALA A O 1
ATOM 2924 N N . THR A 1 399 ? -7.201 17.499 -10.632 1.00 91.38 399 THR A N 1
ATOM 2925 C CA . THR A 1 399 ? -7.130 18.860 -10.089 1.00 91.38 399 THR A CA 1
ATOM 2926 C C . THR A 1 399 ? -5.726 19.433 -10.108 1.00 91.38 399 THR A C 1
ATOM 2928 O O . THR A 1 399 ? -5.566 20.634 -9.925 1.00 91.38 399 THR A O 1
ATOM 2931 N N . ARG A 1 400 ? -4.695 18.598 -10.289 1.00 91.88 400 ARG A N 1
ATOM 2932 C CA . ARG A 1 400 ? -3.281 18.986 -10.168 1.00 91.88 400 ARG A CA 1
ATOM 2933 C C . ARG A 1 400 ? -2.959 19.630 -8.807 1.00 91.88 400 ARG A C 1
ATOM 2935 O O . ARG A 1 400 ? -1.958 20.324 -8.665 1.00 91.88 400 ARG A O 1
ATOM 2942 N N . GLN A 1 401 ? -3.791 19.373 -7.796 1.00 89.19 401 GLN A N 1
ATOM 2943 C CA . GLN A 1 401 ? -3.565 19.743 -6.402 1.00 89.19 401 GLN A CA 1
ATOM 2944 C C . GLN A 1 401 ? -2.890 18.580 -5.674 1.00 89.19 401 GLN A C 1
ATOM 2946 O O . GLN A 1 401 ? -3.179 17.419 -5.956 1.00 89.19 401 GLN A O 1
ATOM 2951 N N . ALA A 1 402 ? -2.008 18.870 -4.718 1.00 89.38 402 ALA A N 1
ATOM 2952 C CA . ALA A 1 402 ? -1.359 17.822 -3.936 1.00 89.38 402 ALA A CA 1
ATOM 2953 C C . ALA A 1 402 ? -2.365 17.064 -3.052 1.00 89.38 402 ALA A C 1
ATOM 2955 O O . ALA A 1 402 ? -3.296 17.646 -2.484 1.00 89.38 402 ALA A O 1
ATOM 2956 N N . GLY A 1 403 ? -2.147 15.756 -2.907 1.00 88.31 403 GLY A N 1
ATOM 2957 C CA . GLY A 1 403 ? -3.017 14.872 -2.138 1.00 88.31 403 GLY A CA 1
ATOM 2958 C C . GLY A 1 403 ? -2.271 14.155 -1.024 1.00 88.31 403 GLY A C 1
ATOM 2959 O O . GLY A 1 403 ? -1.136 13.736 -1.200 1.00 88.31 403 GLY A O 1
ATOM 2960 N N . VAL A 1 404 ? -2.906 13.977 0.126 1.00 87.25 404 VAL A N 1
ATOM 2961 C CA . VAL A 1 404 ? -2.417 13.143 1.220 1.00 87.25 404 VAL A CA 1
ATOM 2962 C C . VAL A 1 404 ? -3.189 11.832 1.199 1.00 87.25 404 VAL A C 1
ATOM 2964 O O . VAL A 1 404 ? -4.396 11.794 1.446 1.00 87.25 404 VAL A O 1
ATOM 2967 N N . VAL A 1 405 ? -2.481 10.745 0.917 1.00 86.88 405 VAL A N 1
ATOM 2968 C CA . VAL A 1 405 ? -3.011 9.393 1.061 1.00 86.88 405 VAL A CA 1
ATOM 2969 C C . VAL A 1 405 ? -2.870 8.986 2.518 1.00 86.88 405 VAL A C 1
ATOM 2971 O O . VAL A 1 405 ? -1.755 8.861 3.024 1.00 86.88 405 VAL A O 1
ATOM 2974 N N . GLY A 1 406 ? -4.000 8.809 3.197 1.00 80.69 406 GLY A N 1
ATOM 2975 C CA . GLY A 1 406 ? -4.044 8.290 4.557 1.00 80.69 406 GLY A CA 1
ATOM 2976 C C . GLY A 1 406 ? -4.100 6.768 4.550 1.00 80.69 406 GLY A C 1
ATOM 2977 O O . GLY A 1 406 ? -4.931 6.171 3.861 1.00 80.69 406 GLY A O 1
ATOM 2978 N N . TYR A 1 407 ? -3.233 6.142 5.340 1.00 76.81 407 TYR A N 1
ATO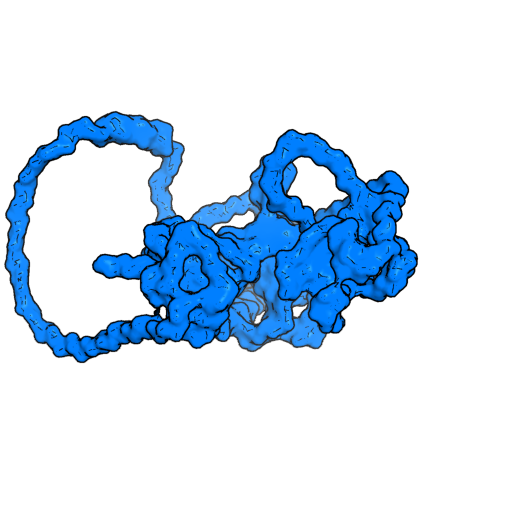M 2979 C CA . TYR A 1 407 ? -3.198 4.702 5.508 1.00 76.81 407 TYR A CA 1
ATOM 2980 C C . TYR A 1 407 ? -3.379 4.318 6.966 1.00 76.81 407 TYR A C 1
ATOM 2982 O O . TYR A 1 407 ? -2.578 4.659 7.839 1.00 76.81 407 TYR A O 1
ATOM 2990 N N . ASN A 1 408 ? -4.408 3.519 7.199 1.00 64.69 408 ASN A N 1
ATOM 2991 C CA . ASN A 1 408 ? -4.584 2.805 8.442 1.00 64.69 408 ASN A CA 1
ATOM 2992 C C . ASN A 1 408 ? -4.115 1.358 8.216 1.00 64.69 408 ASN A C 1
ATOM 2994 O O . ASN A 1 408 ? -4.779 0.599 7.508 1.00 64.69 408 ASN A O 1
ATOM 2998 N N . ALA A 1 409 ? -2.932 1.001 8.731 1.00 52.06 409 ALA A N 1
ATOM 2999 C CA . ALA A 1 409 ? -2.542 -0.406 8.823 1.00 52.06 409 ALA A CA 1
ATOM 3000 C C . ALA A 1 409 ? -3.316 -0.986 10.007 1.00 52.06 409 ALA A C 1
ATOM 3002 O O . ALA A 1 409 ? -2.865 -0.869 11.144 1.00 52.06 409 ALA A O 1
ATOM 3003 N N . GLY A 1 410 ? -4.530 -1.449 9.705 1.00 43.78 410 GLY A N 1
ATOM 3004 C CA . GLY A 1 410 ? -5.581 -1.730 10.684 1.00 43.78 410 GLY A CA 1
ATOM 3005 C C . GLY A 1 410 ? -5.441 -3.010 11.473 1.00 43.78 410 GLY A C 1
ATOM 3006 O O . GLY A 1 410 ? -4.616 -3.863 11.075 1.00 43.78 410 GLY A O 1
#